Protein AF-A0A1I7RX37-F1 (afdb_monomer_lite)

Foldseek 3Di:
DDLVQVVLLLVLQQPQPQAADPDAFPAKWKWFWDDDPQWIWIWIADDRSPHTDIATAAEPDARFDADQKDWDDDPPFIKIWWWTWHDDPVGTWTFTWIDGNHYIYTQDDTGNQWGWDDAHQWIWTAGQDLVAKIFIGNHHPDTPDIDRQNPDHPVWQWWDDNVQQKTWTDDVNFIWIFHDPPPPDRTDIDGDDQDDHDYADAPDKDDKGQQLVSCRRSVRDRPPVQDPSRSSGMIMIGHHHPPVPPPPPPPPDPDDPPPPVPVVVVVVPPDDDPPPVVVVVVVVVVVVVVVPPDDDDDDDDDDDDDDDDDDDDDDDDDDPDDDDDDPDPPDDPDDDDDDDDDPPFDKDQLAQAPVQWDDPDPPDPDTDGHHSVVMDGFQDFDPAQPYDLQQFAPCSLVRHTDAPLGVLSSVLSNLVCVVVVHGPLDDPDPQPQPPVRDRDPPPPPDDNVSSVSSVVSVVVVLVPQDPPDPSSVVSVVSCVLRRPDDRPDDRDPPDDPDD

InterPro domains:
  IPR011009 Protein kinase-like domain superfamily [SSF56112] (356-429)

Organism: Bursaphelenchus xylophilus (NCBI:txid6326)

pLDDT: mean 74.99, std 22.37, range [25.22, 97.06]

Radius of gyration: 34.11 Å; chains: 1; bounding box: 78×92×83 Å

Structure (mmCIF, N/CA/C/O backbone):
data_AF-A0A1I7RX37-F1
#
_entry.id   AF-A0A1I7RX37-F1
#
loop_
_atom_site.group_PDB
_atom_site.id
_atom_site.type_symbol
_atom_site.label_atom_id
_atom_site.label_alt_id
_atom_site.label_comp_id
_atom_site.label_asym_id
_atom_site.label_entity_id
_atom_site.label_seq_id
_atom_site.pdbx_PDB_ins_code
_atom_site.Cartn_x
_atom_site.Cartn_y
_atom_site.Cartn_z
_atom_site.occupancy
_atom_site.B_iso_or_equiv
_atom_site.auth_seq_id
_atom_site.auth_comp_id
_atom_site.auth_asym_id
_atom_site.auth_atom_id
_atom_site.pdbx_PDB_model_num
ATOM 1 N N . MET A 1 1 ? -10.580 13.729 8.620 1.00 85.00 1 MET A N 1
ATOM 2 C CA . MET A 1 1 ? -11.349 12.514 8.929 1.00 85.00 1 MET A CA 1
ATOM 3 C C . MET A 1 1 ? -12.370 12.844 10.017 1.00 85.00 1 MET A C 1
ATOM 5 O O . MET A 1 1 ? -12.099 13.752 10.791 1.00 85.00 1 MET A O 1
ATOM 9 N N . ASP A 1 2 ? -13.525 12.180 10.047 1.00 87.38 2 ASP A N 1
ATOM 10 C CA . ASP A 1 2 ? -14.486 12.200 11.166 1.00 87.38 2 ASP A CA 1
ATOM 11 C C . ASP A 1 2 ? -15.070 10.787 11.346 1.00 87.38 2 ASP A C 1
ATOM 13 O O . ASP A 1 2 ? -14.876 9.937 10.473 1.00 87.38 2 ASP A O 1
ATOM 17 N N . LEU A 1 3 ? -15.762 10.525 12.461 1.00 87.88 3 LEU A N 1
ATOM 18 C CA . LEU A 1 3 ? -16.287 9.188 12.778 1.00 87.88 3 LEU A CA 1
ATOM 19 C C . LEU A 1 3 ? -17.295 8.671 11.742 1.00 87.88 3 LEU A C 1
ATOM 21 O O . LEU A 1 3 ? -17.302 7.480 11.450 1.00 87.88 3 LEU A O 1
ATOM 25 N N . GLY A 1 4 ? -18.103 9.547 11.138 1.00 89.69 4 GLY A N 1
ATOM 26 C CA . GLY A 1 4 ? -19.052 9.148 10.095 1.00 89.69 4 GLY A CA 1
ATOM 27 C C . GLY A 1 4 ? -18.338 8.656 8.836 1.00 89.69 4 GLY A C 1
ATOM 28 O O . GLY A 1 4 ? -18.714 7.640 8.247 1.00 89.69 4 GLY A O 1
ATOM 29 N N . LYS A 1 5 ? -17.248 9.329 8.452 1.00 93.56 5 LYS A N 1
ATOM 30 C CA . LYS A 1 5 ? -16.397 8.890 7.340 1.00 93.56 5 LYS A CA 1
ATOM 31 C C . LYS A 1 5 ? -15.630 7.607 7.665 1.00 93.56 5 LYS A C 1
ATOM 33 O O . LYS A 1 5 ? -15.520 6.752 6.794 1.00 93.56 5 LYS A O 1
ATOM 38 N N . VAL A 1 6 ? -15.156 7.436 8.902 1.00 92.94 6 VAL A N 1
ATOM 39 C CA . VAL A 1 6 ? -14.533 6.177 9.354 1.00 92.94 6 VAL A CA 1
ATOM 40 C C . VAL A 1 6 ? -15.527 5.019 9.268 1.00 92.94 6 VAL A C 1
ATOM 42 O O . VAL A 1 6 ? -15.217 4.002 8.654 1.00 92.94 6 VAL A O 1
ATOM 45 N N . ALA A 1 7 ? -16.741 5.196 9.795 1.00 91.06 7 ALA A N 1
ATOM 46 C CA . ALA A 1 7 ? -17.800 4.193 9.712 1.00 91.06 7 ALA A CA 1
ATOM 47 C C . ALA A 1 7 ? -18.141 3.844 8.255 1.00 91.06 7 ALA A C 1
ATOM 49 O O . ALA A 1 7 ? -18.281 2.671 7.920 1.00 91.06 7 ALA A O 1
ATOM 50 N N . THR A 1 8 ? -18.188 4.847 7.371 1.00 94.38 8 THR A N 1
ATOM 51 C CA . THR A 1 8 ? -18.398 4.639 5.929 1.00 94.38 8 THR A CA 1
ATOM 52 C C . THR A 1 8 ? -17.294 3.774 5.313 1.00 94.38 8 THR A C 1
ATOM 54 O O . THR A 1 8 ? -17.592 2.854 4.555 1.00 94.38 8 THR A O 1
ATOM 57 N N . ILE A 1 9 ? -16.024 4.055 5.630 1.00 95.00 9 ILE A N 1
ATOM 58 C CA . ILE A 1 9 ? -14.883 3.273 5.132 1.00 95.00 9 ILE A CA 1
ATOM 59 C C . ILE A 1 9 ? -14.977 1.826 5.627 1.00 95.00 9 ILE A C 1
ATOM 61 O O . ILE A 1 9 ? -14.875 0.900 4.827 1.00 95.00 9 ILE A O 1
ATOM 65 N N . ILE A 1 10 ? -15.217 1.624 6.926 1.00 93.94 10 ILE A N 1
ATOM 66 C CA . ILE A 1 10 ? -15.339 0.287 7.525 1.00 93.94 10 ILE A CA 1
ATOM 67 C C . ILE A 1 10 ? -16.493 -0.490 6.883 1.00 93.94 10 ILE A C 1
ATOM 69 O O . ILE A 1 10 ? -16.327 -1.652 6.520 1.00 93.94 10 ILE A O 1
ATOM 73 N N . GLN A 1 11 ? -17.648 0.149 6.687 1.00 92.75 11 GLN A N 1
ATOM 74 C CA . GLN A 1 11 ? -18.799 -0.477 6.042 1.00 92.75 11 GLN A CA 1
ATOM 75 C C . GLN A 1 11 ? -18.487 -0.894 4.599 1.00 92.75 11 GLN A C 1
ATOM 77 O O . GLN A 1 11 ? -18.830 -2.007 4.209 1.00 92.75 11 GLN A O 1
ATOM 82 N N . ALA A 1 12 ? -17.819 -0.034 3.825 1.00 93.31 12 ALA A N 1
ATOM 83 C CA . ALA A 1 12 ? -17.425 -0.344 2.452 1.00 93.31 12 ALA A CA 1
ATOM 84 C C . ALA A 1 12 ? -16.452 -1.532 2.385 1.00 93.31 12 ALA A C 1
ATOM 86 O O . ALA A 1 12 ? -16.600 -2.403 1.532 1.00 93.31 12 ALA A O 1
ATOM 87 N N . LEU A 1 13 ? -15.496 -1.605 3.315 1.00 94.31 13 LEU A N 1
ATOM 88 C CA . LEU A 1 13 ? -14.545 -2.717 3.396 1.00 94.31 13 LEU A CA 1
ATOM 89 C C . LEU A 1 13 ? -15.221 -4.021 3.831 1.00 94.31 13 LEU A C 1
ATOM 91 O O . LEU A 1 13 ? -14.984 -5.056 3.220 1.00 94.31 13 LEU A O 1
ATOM 95 N N . ASN A 1 14 ? -16.117 -3.978 4.821 1.00 90.12 14 ASN A N 1
ATOM 96 C CA . ASN A 1 14 ? -16.867 -5.156 5.274 1.00 90.12 14 ASN A CA 1
ATOM 97 C C . ASN A 1 14 ? -17.848 -5.697 4.224 1.00 90.12 14 ASN A C 1
ATOM 99 O O . ASN A 1 14 ? -18.164 -6.890 4.230 1.00 90.12 14 ASN A O 1
ATOM 103 N N . ALA A 1 15 ? -18.348 -4.824 3.348 1.00 88.88 15 ALA A N 1
ATOM 104 C CA . ALA A 1 15 ? -19.194 -5.201 2.221 1.00 88.88 15 ALA A CA 1
ATOM 105 C C . ALA A 1 15 ? -18.396 -5.803 1.053 1.00 88.88 15 ALA A C 1
ATOM 107 O O . ALA A 1 15 ? -18.993 -6.362 0.137 1.00 88.88 15 ALA A O 1
ATOM 108 N N . CYS A 1 16 ? -17.067 -5.694 1.065 1.00 91.19 16 CYS A N 1
ATOM 109 C CA . CYS A 1 16 ? -16.236 -6.208 -0.005 1.00 91.19 16 CYS A CA 1
ATOM 110 C C . CYS A 1 16 ? -15.903 -7.686 0.221 1.00 91.19 16 CYS A C 1
ATOM 112 O O . CYS A 1 16 ? -15.004 -8.024 0.989 1.00 91.19 16 CYS A O 1
ATOM 114 N N . GLU A 1 17 ? -16.640 -8.565 -0.458 1.00 84.69 17 GLU A N 1
ATOM 115 C CA . GLU A 1 17 ? -16.593 -10.021 -0.246 1.00 84.69 17 GLU A CA 1
ATOM 116 C C . GLU A 1 17 ? -15.208 -10.632 -0.470 1.00 84.69 17 GLU A C 1
ATOM 118 O O . GLU A 1 17 ? -14.849 -11.585 0.206 1.00 84.69 17 GLU A O 1
ATOM 123 N N . VAL A 1 18 ? -14.404 -10.050 -1.361 1.00 89.56 18 VAL A N 1
ATOM 124 C CA . VAL A 1 18 ? -13.052 -10.542 -1.667 1.00 89.56 18 VAL A CA 1
ATOM 125 C C . VAL A 1 18 ? -12.008 -10.171 -0.611 1.00 89.56 18 VAL A C 1
ATOM 127 O O . VAL A 1 18 ? -10.902 -10.701 -0.643 1.00 89.56 18 VAL A O 1
ATOM 130 N N . LEU A 1 19 ? -12.308 -9.223 0.288 1.00 91.44 19 LEU A N 1
ATOM 131 C CA . LEU A 1 19 ? -11.308 -8.645 1.190 1.00 91.44 19 LEU A CA 1
ATOM 132 C C . LEU A 1 19 ? -10.915 -9.603 2.322 1.00 91.44 19 LEU A C 1
ATOM 134 O O . LEU A 1 19 ? -9.753 -9.622 2.730 1.00 91.44 19 LEU A O 1
ATOM 138 N N . PHE A 1 20 ? -11.869 -10.387 2.817 1.00 92.00 20 PHE A N 1
ATOM 139 C CA . PHE A 1 20 ? -11.692 -11.312 3.934 1.00 92.00 20 PHE A CA 1
ATOM 140 C C . PHE A 1 20 ? -12.034 -12.732 3.493 1.00 92.00 20 PHE A C 1
ATOM 142 O O . PHE A 1 20 ? -12.842 -12.918 2.587 1.00 92.00 20 PHE A O 1
ATOM 149 N N . GLY A 1 21 ? -11.413 -13.724 4.133 1.00 86.88 21 GLY A N 1
ATOM 150 C CA . GLY A 1 21 ? -11.844 -15.116 3.998 1.00 86.88 21 GLY A CA 1
ATOM 151 C C . GLY A 1 21 ? -13.156 -15.375 4.749 1.00 86.88 21 GLY A C 1
ATOM 152 O O . GLY A 1 21 ? -14.001 -14.491 4.898 1.00 86.88 21 GLY A O 1
ATOM 153 N N . ASP A 1 22 ? -13.300 -16.577 5.303 1.00 85.19 22 ASP A N 1
ATOM 154 C CA . ASP A 1 22 ? -14.518 -16.978 6.026 1.00 85.19 22 ASP A CA 1
ATOM 155 C C . ASP A 1 22 ? -14.771 -16.160 7.305 1.00 85.19 22 ASP A C 1
ATOM 157 O O . ASP A 1 22 ? -15.910 -15.995 7.748 1.00 85.19 22 ASP A O 1
ATOM 161 N N . VAL A 1 23 ? -13.705 -15.625 7.903 1.00 89.31 23 VAL A N 1
ATOM 162 C CA . VAL A 1 23 ? -13.757 -14.857 9.150 1.00 89.31 23 VAL A CA 1
ATOM 163 C C . VAL A 1 23 ? -13.725 -13.363 8.849 1.00 89.31 23 VAL A C 1
ATOM 165 O O . VAL A 1 23 ? -12.781 -12.853 8.247 1.00 89.31 23 VAL A O 1
ATOM 168 N N . LYS A 1 24 ? -14.742 -12.640 9.330 1.00 91.12 24 LYS A N 1
ATOM 169 C CA . LYS A 1 24 ? -14.839 -11.180 9.199 1.00 91.12 24 LYS A CA 1
ATOM 170 C C . LYS A 1 24 ? -14.370 -10.473 10.471 1.00 91.12 24 LYS A C 1
ATOM 172 O O . LYS A 1 24 ? -14.663 -10.948 11.569 1.00 91.12 24 LYS A O 1
ATOM 177 N N . PRO A 1 25 ? -13.706 -9.312 10.361 1.00 93.50 25 PRO A N 1
ATOM 178 C CA . PRO A 1 25 ? -13.328 -8.539 11.534 1.00 93.50 25 PRO A CA 1
ATOM 179 C C . PRO A 1 25 ? -14.562 -7.957 12.223 1.00 93.50 25 PRO A C 1
ATOM 181 O O . PRO A 1 25 ? -15.510 -7.507 11.580 1.00 93.50 25 PRO A O 1
ATOM 184 N N . ASN A 1 26 ? -14.519 -7.911 13.550 1.00 91.56 26 ASN A N 1
ATOM 185 C CA . ASN A 1 26 ? -15.506 -7.221 14.385 1.00 91.56 26 ASN A CA 1
ATOM 186 C C . ASN A 1 26 ? -14.882 -6.063 15.181 1.00 91.56 26 ASN A C 1
ATOM 188 O O . ASN A 1 26 ? -15.601 -5.318 15.855 1.00 91.56 26 ASN A O 1
ATOM 192 N N . ARG A 1 27 ? -13.560 -5.874 15.063 1.00 93.19 27 ARG A N 1
ATOM 193 C CA . ARG A 1 27 ? -12.828 -4.752 15.632 1.00 93.19 27 ARG A CA 1
ATOM 194 C C . ARG A 1 27 ? -11.895 -4.094 14.612 1.00 93.19 27 ARG A C 1
ATOM 196 O O . ARG A 1 27 ? -11.239 -4.774 13.825 1.00 93.19 27 ARG A O 1
ATOM 203 N N . PHE A 1 28 ? -11.833 -2.765 14.655 1.00 94.25 28 PHE A N 1
ATOM 204 C CA . PHE A 1 28 ? -11.080 -1.929 13.723 1.00 94.25 28 PHE A CA 1
ATOM 205 C C . PHE A 1 28 ? -10.272 -0.868 14.470 1.00 94.25 28 PHE A C 1
ATOM 207 O O . PHE A 1 28 ? -10.769 -0.222 15.398 1.00 94.25 28 PHE A O 1
ATOM 214 N N . GLU A 1 29 ? -9.042 -0.647 14.014 1.00 95.00 29 GLU A N 1
ATOM 215 C CA . GLU A 1 29 ? -8.255 0.538 14.345 1.00 95.00 29 GLU A CA 1
ATOM 216 C C . GLU A 1 29 ? -7.926 1.289 13.053 1.00 95.00 29 GLU A C 1
ATOM 218 O O . GLU A 1 29 ? -7.390 0.725 12.102 1.00 95.00 29 GLU A O 1
ATOM 223 N N . VAL A 1 30 ? -8.269 2.573 13.007 1.00 96.06 30 VAL A N 1
ATOM 224 C CA . VAL A 1 30 ? -8.047 3.456 11.867 1.00 96.06 30 VAL A CA 1
ATOM 225 C C . VAL A 1 30 ? -7.127 4.593 12.283 1.00 96.06 30 VAL A C 1
ATOM 227 O O . VAL A 1 30 ? -7.388 5.307 13.254 1.00 96.06 30 VAL A O 1
ATOM 230 N N . LYS A 1 31 ? -6.066 4.785 11.501 1.00 96.31 31 LYS A N 1
ATOM 231 C CA . LYS A 1 31 ? -5.154 5.925 11.588 1.00 96.31 31 LYS A CA 1
ATOM 232 C C . LYS A 1 31 ? -5.264 6.747 10.318 1.00 96.31 31 LYS A C 1
ATOM 234 O O . LYS A 1 31 ? -5.262 6.196 9.222 1.00 96.31 31 LYS A O 1
ATOM 239 N N . SER A 1 32 ? -5.391 8.061 10.446 1.00 96.62 32 SER A N 1
ATOM 240 C CA . SER A 1 32 ? -5.529 8.956 9.301 1.00 96.62 32 SER A CA 1
ATOM 241 C C . SER A 1 32 ? -4.806 10.273 9.537 1.00 96.62 32 SER A C 1
ATOM 243 O O . SER A 1 32 ? -4.969 10.884 10.591 1.00 96.62 32 SER A O 1
ATOM 245 N N . PHE A 1 33 ? -4.037 10.734 8.556 1.00 96.69 33 PHE A N 1
ATOM 246 C CA . PHE A 1 33 ? -3.404 12.051 8.604 1.00 96.69 33 PHE A CA 1
ATOM 247 C C . PHE A 1 33 ? -4.313 13.107 7.978 1.00 96.69 33 PHE A C 1
ATOM 249 O O . PHE A 1 33 ? -4.983 12.866 6.970 1.00 96.69 33 PHE A O 1
ATOM 256 N N . LYS A 1 34 ? -4.348 14.302 8.566 1.00 94.44 34 LYS A N 1
ATOM 257 C CA . LYS A 1 34 ? -5.155 15.415 8.056 1.00 94.44 34 LYS A CA 1
ATOM 258 C C . LYS A 1 34 ? -4.482 16.747 8.366 1.00 94.44 34 LYS A C 1
ATOM 260 O O . LYS A 1 34 ? -3.792 16.877 9.369 1.00 94.44 34 LYS A O 1
ATOM 265 N N . VAL A 1 35 ? -4.742 17.746 7.528 1.00 93.81 35 VAL A N 1
ATOM 266 C CA . VAL A 1 35 ? -4.427 19.143 7.834 1.00 93.81 35 VAL A CA 1
ATOM 267 C C . VAL A 1 35 ? -5.630 19.814 8.499 1.00 93.81 35 VAL A C 1
ATOM 269 O O . VAL A 1 35 ? -6.734 19.810 7.942 1.00 93.81 35 VAL A O 1
ATOM 272 N N . THR A 1 36 ? -5.418 20.416 9.666 1.00 90.88 36 THR A N 1
ATOM 273 C CA . THR A 1 36 ? -6.389 21.280 10.354 1.00 90.88 36 THR A CA 1
ATOM 274 C C . THR A 1 36 ? -5.685 22.585 10.706 1.00 90.88 36 THR A C 1
ATOM 276 O O . THR A 1 36 ? -4.611 22.565 11.293 1.00 90.88 36 THR A O 1
ATOM 279 N N . GLU A 1 37 ? -6.241 23.721 10.276 1.00 88.81 37 GLU A N 1
ATOM 280 C CA . GLU A 1 37 ? -5.683 25.059 10.561 1.00 88.81 37 GLU A CA 1
ATOM 281 C C . GLU A 1 37 ? -4.184 25.211 10.215 1.00 88.81 37 GLU A C 1
ATOM 283 O O . GLU A 1 37 ? -3.437 25.943 10.857 1.00 88.81 37 GLU A O 1
ATOM 288 N N . GLY A 1 38 ? -3.732 24.518 9.163 1.00 88.31 38 GLY A N 1
ATOM 289 C CA . GLY A 1 38 ? -2.339 24.551 8.707 1.00 88.31 38 GLY A CA 1
ATOM 290 C C . GLY A 1 38 ? -1.375 23.662 9.501 1.00 88.31 38 GLY A C 1
ATOM 291 O O . GLY A 1 38 ? -0.178 23.707 9.226 1.00 88.31 38 GLY A O 1
ATOM 292 N N . GLN A 1 39 ? -1.866 22.847 10.438 1.00 92.19 39 GLN A N 1
ATOM 293 C CA . GLN A 1 39 ? -1.092 21.839 11.167 1.00 92.19 39 GLN A CA 1
ATOM 294 C C . GLN A 1 39 ? -1.426 20.427 10.685 1.00 92.19 39 GLN A C 1
ATOM 296 O O . GLN A 1 39 ? -2.559 20.155 10.288 1.00 92.19 39 GLN A O 1
ATOM 301 N N . ILE A 1 40 ? -0.436 19.532 10.719 1.00 96.25 40 ILE A N 1
ATOM 302 C CA . ILE A 1 40 ? -0.633 18.103 10.453 1.00 96.25 40 ILE A CA 1
ATOM 303 C C . ILE A 1 40 ? -1.087 17.448 11.750 1.00 96.25 40 ILE A C 1
ATOM 305 O O . ILE A 1 40 ? -0.467 17.627 12.794 1.00 96.25 40 ILE A O 1
ATOM 309 N N . GLU A 1 41 ? -2.142 16.657 11.669 1.00 95.50 41 GLU A N 1
ATOM 310 C CA . GLU A 1 41 ? -2.700 15.920 12.790 1.00 95.50 41 GLU A CA 1
ATOM 311 C C . GLU A 1 41 ? -2.838 14.444 12.421 1.00 95.50 41 GLU A C 1
ATOM 313 O O . GLU A 1 41 ? -3.321 14.102 11.335 1.00 95.50 41 GLU A O 1
ATOM 318 N N . LEU A 1 42 ? -2.444 13.571 13.346 1.00 96.06 42 LEU A N 1
ATOM 319 C CA . LEU A 1 42 ? -2.780 12.156 13.327 1.00 96.06 42 LEU A CA 1
ATOM 320 C C . LEU A 1 42 ? -4.108 11.954 14.053 1.00 96.06 42 LEU A C 1
ATOM 322 O O . LEU A 1 42 ? -4.234 12.237 15.242 1.00 96.06 42 LEU A O 1
ATOM 326 N N . PHE A 1 43 ? -5.084 11.422 13.332 1.00 94.81 43 PHE A N 1
ATOM 327 C CA . PHE A 1 43 ? -6.336 10.922 13.875 1.00 94.81 43 PHE A CA 1
ATOM 328 C C . PHE A 1 43 ? -6.190 9.422 14.087 1.00 94.81 43 PHE A C 1
ATOM 330 O O . PHE A 1 43 ? -6.050 8.687 13.111 1.00 94.81 43 PHE A O 1
ATOM 337 N N . ALA A 1 44 ? -6.234 8.968 15.336 1.00 93.81 44 ALA A N 1
ATOM 338 C CA . ALA A 1 44 ? -6.208 7.553 15.682 1.00 93.81 44 ALA A CA 1
ATOM 339 C C . ALA A 1 44 ? -7.504 7.186 16.402 1.00 93.81 44 ALA A C 1
ATOM 341 O O . ALA A 1 44 ? -7.871 7.807 17.400 1.00 93.81 44 ALA A O 1
ATOM 342 N N . THR A 1 45 ? -8.223 6.192 15.894 1.00 92.56 45 THR A N 1
ATOM 343 C CA . THR A 1 45 ? -9.438 5.726 16.559 1.00 92.56 45 THR A CA 1
ATOM 344 C C . THR A 1 45 ? -9.133 4.989 17.855 1.00 92.56 45 THR A C 1
ATOM 346 O O . THR A 1 45 ? -8.168 4.231 17.925 1.00 92.56 45 THR A O 1
ATOM 349 N N . LYS A 1 46 ? -10.029 5.114 18.831 1.00 88.06 46 LYS A N 1
ATOM 350 C CA . LYS A 1 46 ? -10.068 4.302 20.049 1.00 88.06 46 LYS A CA 1
ATOM 351 C C . LYS A 1 46 ? -11.382 3.538 20.130 1.00 88.06 46 LYS A C 1
ATOM 353 O O . LYS A 1 46 ? -12.311 3.799 19.364 1.00 88.06 46 LYS A O 1
ATOM 358 N N . ASP A 1 47 ? -11.421 2.572 21.044 1.00 82.50 47 ASP A N 1
ATOM 359 C CA . ASP A 1 47 ? -12.638 1.849 21.421 1.00 82.50 47 ASP A CA 1
ATOM 360 C C . ASP A 1 47 ? -13.395 1.287 20.208 1.00 82.50 47 ASP A C 1
ATOM 362 O O . ASP A 1 47 ? -14.585 1.528 20.038 1.00 82.50 47 ASP A O 1
ATOM 366 N N . ASN A 1 48 ? -12.682 0.571 19.329 1.00 83.31 48 ASN A N 1
ATOM 367 C CA . ASN A 1 48 ? -13.240 0.005 18.095 1.00 83.31 48 ASN A CA 1
ATOM 368 C C . ASN A 1 48 ? -13.857 1.061 17.154 1.00 83.31 48 ASN A C 1
ATOM 370 O O . ASN A 1 48 ? -15.014 0.958 16.752 1.00 83.31 48 ASN A O 1
ATOM 374 N N . ALA A 1 49 ? -13.100 2.111 16.831 1.00 82.56 49 ALA A N 1
ATOM 375 C CA . ALA A 1 49 ? -13.569 3.200 15.971 1.00 82.56 49 ALA A CA 1
ATOM 376 C C . ALA A 1 49 ? -14.801 3.970 16.483 1.00 82.56 49 ALA A C 1
ATOM 378 O O . ALA A 1 49 ? -15.435 4.683 15.707 1.00 82.56 49 ALA A O 1
ATOM 379 N N . ALA A 1 50 ? -15.107 3.896 17.784 1.00 80.19 50 ALA A N 1
ATOM 380 C CA . ALA A 1 50 ? -16.197 4.655 18.400 1.00 80.19 50 ALA A CA 1
ATOM 381 C C . ALA A 1 50 ? -15.784 6.073 18.827 1.00 80.19 50 ALA A C 1
ATOM 383 O O . ALA A 1 50 ? -16.621 6.971 18.917 1.00 80.19 50 ALA A O 1
ATOM 384 N N . SER A 1 51 ? -14.495 6.293 19.083 1.00 87.69 51 SER A N 1
ATOM 385 C CA . SER A 1 51 ? -13.936 7.599 19.429 1.00 87.69 51 SER A CA 1
ATOM 386 C C . SER A 1 51 ? -12.608 7.813 18.699 1.00 87.69 51 SER A C 1
ATOM 388 O O . SER A 1 51 ? -12.088 6.900 18.052 1.00 87.69 51 SER A O 1
ATOM 390 N N . PHE A 1 52 ? -12.058 9.025 18.746 1.00 90.44 52 PHE A N 1
ATOM 391 C CA . PHE A 1 52 ? -10.726 9.296 18.212 1.00 90.44 52 PHE A CA 1
ATOM 392 C C . PHE A 1 52 ? -9.913 10.159 19.164 1.00 90.44 52 PHE A C 1
ATOM 394 O O . PHE A 1 52 ? -10.436 11.000 19.892 1.00 90.44 52 PHE A O 1
ATOM 401 N N . GLU A 1 53 ? -8.608 9.945 19.110 1.00 92.56 53 GLU A N 1
ATOM 402 C CA . GLU A 1 53 ? -7.609 10.871 19.600 1.00 92.56 53 GLU A CA 1
ATOM 403 C C . GLU A 1 53 ? -7.011 11.617 18.410 1.00 92.56 53 GLU A C 1
ATOM 405 O O . GLU A 1 53 ? -6.783 11.044 17.340 1.00 92.56 53 GLU A O 1
ATOM 410 N N . THR A 1 54 ? -6.767 12.907 18.612 1.00 92.81 54 THR A N 1
ATOM 411 C CA . THR A 1 54 ? -6.072 13.752 17.651 1.00 92.81 54 THR A CA 1
ATOM 412 C C . THR A 1 54 ? -4.749 14.169 18.266 1.00 92.81 54 THR A C 1
ATOM 414 O O . THR A 1 54 ? -4.724 14.778 19.336 1.00 92.81 54 THR A O 1
ATOM 417 N N . VAL A 1 55 ? -3.657 13.830 17.589 1.00 94.00 55 VAL A N 1
ATOM 418 C CA . VAL A 1 55 ? -2.299 14.162 18.020 1.00 94.00 55 VAL A CA 1
ATOM 419 C C . VAL A 1 55 ? -1.675 15.086 16.975 1.00 94.00 55 VAL A C 1
ATOM 421 O O . VAL A 1 55 ? -1.593 14.699 15.806 1.00 94.00 55 VAL A O 1
ATOM 424 N N . PRO A 1 56 ? -1.245 16.305 17.345 1.00 95.25 56 PRO A N 1
ATOM 425 C CA . PRO A 1 56 ? -0.544 17.177 16.416 1.00 95.25 56 PRO A CA 1
ATOM 426 C C . PRO A 1 56 ? 0.842 16.606 16.101 1.00 95.25 56 PRO A C 1
ATOM 428 O O . PRO A 1 56 ? 1.568 16.171 16.996 1.00 95.25 56 PRO A O 1
ATOM 431 N N . ILE A 1 57 ? 1.223 16.656 14.828 1.00 96.75 57 ILE A N 1
ATOM 432 C CA . ILE A 1 57 ? 2.558 16.304 14.350 1.00 96.75 57 ILE A CA 1
ATOM 433 C C . ILE A 1 57 ? 3.317 17.598 14.084 1.00 96.75 57 ILE A C 1
ATOM 435 O O . ILE A 1 57 ? 2.913 18.427 13.264 1.00 96.75 57 ILE A O 1
ATOM 439 N N . ASN A 1 58 ? 4.446 17.768 14.766 1.00 96.00 58 ASN A N 1
ATOM 440 C CA . ASN A 1 58 ? 5.296 18.930 14.578 1.00 96.00 58 ASN A CA 1
ATOM 441 C C . ASN A 1 58 ? 5.922 18.906 13.178 1.00 96.00 58 ASN A C 1
ATOM 443 O O . ASN A 1 58 ? 6.629 17.964 12.825 1.00 96.00 58 ASN A O 1
ATOM 447 N N . TYR A 1 59 ? 5.708 19.960 12.395 1.00 93.69 59 TYR A N 1
ATOM 448 C CA . TYR A 1 59 ? 6.327 20.132 11.086 1.00 93.69 59 TYR A CA 1
ATOM 449 C C . TYR A 1 59 ? 7.188 21.391 11.078 1.00 93.69 59 TYR A C 1
ATOM 451 O O . TYR A 1 59 ? 6.720 22.488 11.363 1.00 93.69 59 TYR A O 1
ATOM 459 N N . THR A 1 60 ? 8.462 21.227 10.726 1.00 83.50 60 THR A N 1
ATOM 460 C CA . THR A 1 60 ? 9.467 22.305 10.766 1.00 83.50 60 THR A CA 1
ATOM 461 C C . THR A 1 60 ? 9.578 23.105 9.462 1.00 83.50 60 THR A C 1
ATOM 463 O O . THR A 1 60 ? 10.454 23.959 9.343 1.00 83.50 60 THR A O 1
ATOM 466 N N . GLY A 1 61 ? 8.726 22.827 8.469 1.00 84.44 61 GLY A N 1
ATOM 467 C CA . GLY A 1 61 ? 8.763 23.495 7.167 1.00 84.44 61 GLY A CA 1
ATOM 468 C C . GLY A 1 61 ? 7.783 24.663 7.019 1.00 84.44 61 GLY A C 1
ATOM 469 O O . GLY A 1 61 ? 7.352 25.284 7.986 1.00 84.44 61 GLY A O 1
ATOM 470 N N . SER A 1 62 ? 7.477 25.000 5.764 1.00 87.75 62 SER A N 1
ATOM 471 C CA . SER A 1 62 ? 6.615 26.142 5.408 1.00 87.75 62 SER A CA 1
ATOM 472 C C . SER A 1 62 ? 5.126 25.873 5.668 1.00 87.75 62 SER A C 1
ATOM 474 O O . SER A 1 62 ? 4.728 24.750 5.944 1.00 87.75 62 SER A O 1
ATOM 476 N N . ALA A 1 63 ? 4.273 26.893 5.544 1.00 89.12 63 ALA A N 1
ATOM 477 C CA . ALA A 1 63 ? 2.831 26.728 5.733 1.00 89.12 63 ALA A CA 1
ATOM 478 C C . ALA A 1 63 ? 2.236 25.659 4.793 1.00 89.12 63 ALA A C 1
ATOM 480 O O . ALA A 1 63 ? 2.431 25.697 3.572 1.00 89.12 63 ALA A O 1
ATOM 481 N N . ILE A 1 64 ? 1.499 24.718 5.383 1.00 94.06 64 ILE A N 1
ATOM 482 C CA . ILE A 1 64 ? 0.974 23.530 4.709 1.00 94.06 64 ILE A CA 1
ATOM 483 C C . ILE A 1 64 ? -0.326 23.868 3.981 1.00 94.06 64 ILE A C 1
ATOM 485 O O . ILE A 1 64 ? -1.223 24.499 4.540 1.00 94.06 64 ILE A O 1
ATOM 489 N N . HIS A 1 65 ? -0.433 23.417 2.733 1.00 93.06 65 HIS A N 1
ATOM 490 C CA . HIS A 1 65 ? -1.662 23.468 1.949 1.00 93.06 65 HIS A CA 1
ATOM 491 C C . HIS A 1 65 ? -2.375 22.114 1.919 1.00 93.06 65 HIS A C 1
ATOM 493 O O . HIS A 1 65 ? -3.577 22.059 2.162 1.00 93.06 65 HIS A O 1
ATOM 499 N N . ASP A 1 66 ? -1.635 21.041 1.630 1.00 94.50 66 ASP A N 1
ATOM 500 C CA . ASP A 1 66 ? -2.163 19.677 1.534 1.00 94.50 66 ASP A CA 1
ATOM 501 C C . ASP A 1 66 ? -1.081 18.645 1.881 1.00 94.50 66 ASP A C 1
ATOM 503 O O . ASP A 1 66 ? 0.107 18.981 1.957 1.00 94.50 66 ASP A O 1
ATOM 507 N N . ILE A 1 67 ? -1.481 17.391 2.094 1.00 95.81 67 ILE A N 1
ATOM 508 C CA . ILE A 1 67 ? -0.582 16.294 2.456 1.00 95.81 67 ILE A CA 1
ATOM 509 C C . ILE A 1 67 ? -0.907 14.998 1.709 1.00 95.81 67 ILE A C 1
ATOM 511 O O . ILE A 1 67 ? -2.055 14.683 1.413 1.00 95.81 67 ILE A O 1
ATOM 515 N N . ARG A 1 68 ? 0.129 14.196 1.477 1.00 95.44 68 ARG A N 1
ATOM 516 C CA . ARG A 1 68 ? 0.025 12.764 1.186 1.00 95.44 68 ARG A CA 1
ATOM 517 C C . ARG A 1 68 ? 1.091 12.068 2.012 1.00 95.44 68 ARG A C 1
ATOM 519 O O . ARG A 1 68 ? 2.251 12.000 1.606 1.00 95.44 68 ARG A O 1
ATOM 526 N N . LEU A 1 69 ? 0.700 11.620 3.192 1.00 95.88 69 LEU A N 1
ATOM 527 C CA . LEU A 1 69 ? 1.560 10.937 4.139 1.00 95.88 69 LEU A CA 1
ATOM 528 C C . LEU A 1 69 ? 1.237 9.457 4.174 1.00 95.88 69 LEU A C 1
ATOM 530 O O . LEU A 1 69 ? 0.085 9.034 4.135 1.00 95.88 69 LEU A O 1
ATOM 534 N N . GLN A 1 70 ? 2.298 8.686 4.302 1.00 95.12 70 GLN A N 1
ATOM 535 C CA . GLN A 1 70 ? 2.258 7.260 4.504 1.00 95.12 70 GLN A CA 1
ATOM 536 C C . GLN A 1 70 ? 2.959 6.929 5.815 1.00 95.12 70 GLN A C 1
ATOM 538 O O . GLN A 1 70 ? 3.816 7.687 6.279 1.00 95.12 70 GLN A O 1
ATOM 543 N N . MET A 1 71 ? 2.579 5.806 6.416 1.00 94.44 71 MET A N 1
ATOM 544 C CA . MET A 1 71 ? 3.234 5.289 7.606 1.00 94.44 71 MET A CA 1
ATOM 545 C C . MET A 1 71 ? 3.729 3.872 7.372 1.00 94.44 71 MET A C 1
ATOM 547 O O . MET A 1 71 ? 3.074 3.093 6.685 1.00 94.44 71 MET A O 1
ATOM 551 N N . SER A 1 72 ? 4.861 3.567 7.994 1.00 92.25 72 SER A N 1
ATOM 552 C CA . SER A 1 72 ? 5.454 2.241 8.047 1.00 92.25 72 SER A CA 1
ATOM 553 C C . SER A 1 72 ? 5.692 1.849 9.495 1.00 92.25 72 SER A C 1
ATOM 555 O O . SER A 1 72 ? 6.196 2.651 10.285 1.00 92.25 72 SER A O 1
ATOM 557 N N . ILE A 1 73 ? 5.322 0.623 9.860 1.00 89.81 73 ILE A N 1
ATOM 558 C CA . ILE A 1 73 ? 5.503 0.104 11.218 1.00 89.81 73 ILE A CA 1
ATOM 559 C C . ILE A 1 73 ? 6.596 -0.956 11.188 1.00 89.81 73 ILE A C 1
ATOM 561 O O . ILE A 1 73 ? 6.468 -1.989 10.537 1.00 89.81 73 ILE A O 1
ATOM 565 N N . GLN A 1 74 ? 7.681 -0.693 11.912 1.00 84.38 74 GLN A N 1
ATOM 566 C CA . GLN A 1 74 ? 8.841 -1.575 12.007 1.00 84.38 74 GLN A CA 1
ATOM 567 C C . GLN A 1 74 ? 9.091 -1.923 13.475 1.00 84.38 74 GLN A C 1
ATOM 569 O O . GLN A 1 74 ? 9.717 -1.165 14.225 1.00 84.38 74 GLN A O 1
ATOM 574 N N . GLY A 1 75 ? 8.559 -3.070 13.901 1.00 83.38 75 GLY A N 1
ATOM 575 C CA . GLY A 1 75 ? 8.504 -3.437 15.316 1.00 83.38 75 GLY A CA 1
ATOM 576 C C . GLY A 1 75 ? 7.710 -2.394 16.103 1.00 83.38 75 GLY A C 1
ATOM 577 O O . GLY A 1 75 ? 6.567 -2.103 15.772 1.00 83.38 75 GLY A O 1
ATOM 578 N N . ASN A 1 76 ? 8.339 -1.776 17.104 1.00 83.94 76 ASN A N 1
ATOM 579 C CA . ASN A 1 76 ? 7.699 -0.758 17.949 1.00 83.94 76 ASN A CA 1
ATOM 580 C C . ASN A 1 76 ? 7.867 0.678 17.424 1.00 83.94 76 ASN A C 1
ATOM 582 O O . ASN A 1 76 ? 7.616 1.632 18.161 1.00 83.94 76 ASN A O 1
ATOM 586 N N . LYS A 1 77 ? 8.371 0.857 16.197 1.00 89.56 77 LYS A N 1
ATOM 587 C CA . LYS A 1 77 ? 8.620 2.177 15.611 1.00 89.56 77 LYS A CA 1
ATOM 588 C C . LYS A 1 77 ? 7.624 2.465 14.499 1.00 89.56 77 LYS A C 1
ATOM 590 O O . LYS A 1 77 ? 7.516 1.684 13.557 1.00 89.56 77 LYS A O 1
ATOM 595 N N . THR A 1 78 ? 6.983 3.624 14.589 1.00 93.25 78 THR A N 1
ATOM 596 C CA . THR A 1 78 ? 6.202 4.211 13.501 1.00 93.25 78 THR A CA 1
ATOM 597 C C . THR A 1 78 ? 7.088 5.194 12.753 1.00 93.25 78 THR A C 1
ATOM 599 O O . THR A 1 78 ? 7.595 6.147 13.342 1.00 93.25 78 THR A O 1
ATOM 602 N N . ILE A 1 79 ? 7.279 4.966 11.462 1.00 94.94 79 ILE A N 1
ATOM 603 C CA . ILE A 1 79 ? 7.922 5.909 10.551 1.00 94.94 79 ILE A CA 1
ATOM 604 C C . ILE A 1 79 ? 6.813 6.565 9.747 1.00 94.94 79 ILE A C 1
ATOM 606 O O . ILE A 1 79 ? 5.940 5.876 9.227 1.00 94.94 79 ILE A O 1
ATOM 610 N N . VAL A 1 80 ? 6.845 7.888 9.641 1.00 95.62 80 VAL A N 1
ATOM 611 C CA . VAL A 1 80 ? 5.893 8.659 8.840 1.00 95.62 80 VAL A CA 1
ATOM 612 C C . VAL A 1 80 ? 6.674 9.474 7.824 1.00 95.62 80 VAL A C 1
ATOM 614 O O . VAL A 1 80 ? 7.737 10.020 8.115 1.00 95.62 80 VAL A O 1
ATOM 617 N N . GLY A 1 81 ? 6.165 9.564 6.605 1.00 95.69 81 GLY A N 1
ATOM 618 C CA . GLY A 1 81 ? 6.798 10.350 5.561 1.00 95.69 81 GLY A CA 1
ATOM 619 C C . GLY A 1 81 ? 5.933 10.450 4.323 1.00 95.69 81 GLY A C 1
ATOM 620 O O . GLY A 1 81 ? 4.840 9.896 4.259 1.00 95.69 81 GLY A O 1
ATOM 621 N N . GLY A 1 82 ? 6.422 11.185 3.335 1.00 95.62 82 GLY A N 1
ATOM 622 C CA . GLY A 1 82 ? 5.700 11.405 2.091 1.00 95.62 82 GLY A CA 1
ATOM 623 C C . GLY A 1 82 ? 5.779 12.856 1.647 1.00 95.62 82 GLY A C 1
ATOM 624 O O . GLY A 1 82 ? 6.825 13.504 1.743 1.00 95.62 82 GLY A O 1
ATOM 625 N N . GLN A 1 83 ? 4.663 13.350 1.133 1.00 95.69 83 GLN A N 1
ATOM 626 C CA . GLN A 1 83 ? 4.531 14.663 0.532 1.00 95.69 83 GLN A CA 1
ATOM 627 C C . GLN A 1 83 ? 3.815 15.640 1.462 1.00 95.69 83 GLN A C 1
ATOM 629 O O . GLN A 1 83 ? 2.704 15.386 1.927 1.00 95.69 83 GLN A O 1
ATOM 634 N N . VAL A 1 84 ? 4.411 16.818 1.618 1.00 96.19 84 VAL A N 1
ATOM 635 C CA . VAL A 1 84 ? 3.732 18.025 2.094 1.00 96.19 84 VAL A CA 1
ATOM 636 C C . VAL A 1 84 ? 3.686 19.018 0.943 1.00 96.19 84 VAL A C 1
ATOM 638 O O . VAL A 1 84 ? 4.726 19.418 0.423 1.00 96.19 84 VAL A O 1
ATOM 641 N N . THR A 1 85 ? 2.493 19.420 0.530 1.00 95.19 85 THR A N 1
ATOM 642 C CA . THR A 1 85 ? 2.307 20.457 -0.484 1.00 95.19 85 THR A CA 1
ATOM 643 C C . THR A 1 85 ? 2.176 21.800 0.219 1.00 95.19 85 THR A C 1
ATOM 645 O O . THR A 1 85 ? 1.347 21.966 1.115 1.00 95.19 85 THR A O 1
ATOM 648 N N . ILE A 1 86 ? 2.996 22.768 -0.183 1.00 93.50 86 ILE A N 1
ATOM 649 C CA . ILE A 1 86 ? 3.001 24.122 0.385 1.00 93.50 86 ILE A CA 1
ATOM 650 C C . ILE A 1 86 ? 2.477 25.119 -0.645 1.00 93.50 86 ILE A C 1
ATOM 652 O O . ILE A 1 86 ? 2.580 24.888 -1.848 1.00 93.50 86 ILE A O 1
ATOM 656 N N . LYS A 1 87 ? 1.930 26.246 -0.187 1.00 89.94 87 LYS A N 1
ATOM 657 C CA . LYS A 1 87 ? 1.485 27.324 -1.078 1.00 89.94 87 LYS A CA 1
ATOM 658 C C . LYS A 1 87 ? 2.567 28.392 -1.199 1.00 89.94 87 LYS A C 1
ATOM 660 O O . LYS A 1 87 ? 2.926 29.017 -0.204 1.00 89.94 87 LYS A O 1
ATOM 665 N N . THR A 1 88 ? 3.060 28.630 -2.412 1.00 88.25 88 THR A N 1
ATOM 666 C CA . THR A 1 88 ? 4.002 29.720 -2.714 1.00 88.25 88 THR A CA 1
ATOM 667 C C . THR A 1 88 ? 3.365 30.739 -3.659 1.00 88.25 88 THR A C 1
ATOM 669 O O . THR A 1 88 ? 2.283 30.520 -4.201 1.00 88.25 88 THR A O 1
ATOM 672 N N . ALA A 1 89 ? 4.040 31.872 -3.882 1.00 86.69 89 ALA A N 1
ATOM 673 C CA . ALA A 1 89 ? 3.607 32.859 -4.875 1.00 86.69 89 ALA A CA 1
ATOM 674 C C . ALA A 1 89 ? 3.611 32.303 -6.314 1.00 86.69 89 ALA A C 1
ATOM 676 O O . ALA A 1 89 ? 2.892 32.807 -7.170 1.00 86.69 89 ALA A O 1
ATOM 677 N N . THR A 1 90 ? 4.425 31.276 -6.575 1.00 82.62 90 THR A N 1
ATOM 678 C CA . THR A 1 90 ? 4.671 30.710 -7.908 1.00 82.62 90 THR A CA 1
ATOM 679 C C . THR A 1 90 ? 3.959 29.379 -8.154 1.00 82.62 90 THR A C 1
ATOM 681 O O . THR A 1 90 ? 4.012 28.876 -9.273 1.00 82.62 90 THR A O 1
ATOM 684 N N . GLY A 1 91 ? 3.291 28.797 -7.149 1.00 90.06 91 GLY A N 1
ATOM 685 C CA . GLY A 1 91 ? 2.529 27.559 -7.310 1.00 90.06 91 GLY A CA 1
ATOM 686 C C . GLY A 1 91 ? 2.370 26.739 -6.030 1.00 90.06 91 GLY A C 1
ATOM 687 O O . GLY A 1 91 ? 2.369 27.267 -4.917 1.00 90.06 91 GLY A O 1
ATOM 688 N N . LEU A 1 92 ? 2.216 25.425 -6.214 1.00 91.38 92 LEU A N 1
ATOM 689 C CA . LEU A 1 92 ? 2.014 24.434 -5.155 1.00 91.38 92 LEU A CA 1
ATOM 690 C C . LEU A 1 92 ? 3.133 23.374 -5.183 1.00 91.38 92 LEU A C 1
ATOM 692 O O . LEU A 1 92 ? 2.903 22.258 -5.649 1.00 91.38 92 LEU A O 1
ATOM 696 N N . PRO A 1 93 ? 4.374 23.707 -4.783 1.00 94.50 93 PRO A N 1
ATOM 697 C CA . PRO A 1 93 ? 5.460 22.737 -4.797 1.00 94.50 93 PRO A CA 1
ATOM 698 C C . PRO A 1 93 ? 5.288 21.664 -3.711 1.00 94.50 93 PRO A C 1
ATOM 700 O O . PRO A 1 93 ? 4.754 21.915 -2.628 1.00 94.50 93 PRO A O 1
ATOM 703 N N . ASN A 1 94 ? 5.819 20.476 -3.998 1.00 94.69 94 ASN A N 1
ATOM 704 C CA . ASN A 1 94 ? 5.771 19.307 -3.130 1.00 94.69 94 ASN A CA 1
ATOM 705 C C . ASN A 1 94 ? 7.102 19.151 -2.386 1.00 94.69 94 ASN A C 1
ATOM 707 O O . ASN A 1 94 ? 8.167 19.061 -3.001 1.00 94.69 94 ASN A O 1
ATOM 711 N N . CYS A 1 95 ? 7.048 19.130 -1.060 1.00 94.81 95 CYS A N 1
ATOM 712 C CA . CYS A 1 95 ? 8.184 18.940 -0.167 1.00 94.81 95 CYS A CA 1
ATOM 713 C C . CYS A 1 95 ? 8.225 17.488 0.316 1.00 94.81 95 CYS A C 1
ATOM 715 O O . CYS A 1 95 ? 7.230 16.978 0.831 1.00 94.81 95 CYS A O 1
ATOM 717 N N . ALA A 1 96 ? 9.381 16.835 0.184 1.00 95.56 96 ALA A N 1
ATOM 718 C CA . ALA A 1 96 ? 9.584 15.499 0.737 1.00 95.56 96 ALA A CA 1
ATOM 719 C C . ALA A 1 96 ? 9.843 15.594 2.241 1.00 95.56 96 ALA A C 1
ATOM 721 O O . ALA A 1 96 ? 10.712 16.368 2.656 1.00 95.56 96 ALA A O 1
ATOM 722 N N . VAL A 1 97 ? 9.128 14.801 3.038 1.00 95.69 97 VAL A N 1
ATOM 723 C CA . VAL A 1 97 ? 9.271 14.768 4.498 1.00 95.69 97 VAL A CA 1
ATOM 724 C C . VAL A 1 97 ? 9.449 13.346 5.024 1.00 95.69 97 VAL A C 1
ATOM 726 O O . VAL A 1 97 ? 8.922 12.399 4.441 1.00 95.69 97 VAL A O 1
ATOM 729 N N . ILE A 1 98 ? 10.178 13.207 6.132 1.00 95.44 98 ILE A N 1
ATOM 730 C CA . ILE A 1 98 ? 10.304 11.958 6.893 1.00 95.44 98 ILE A CA 1
ATOM 731 C C . ILE A 1 98 ? 10.393 12.254 8.392 1.00 95.44 98 ILE A C 1
ATOM 733 O O . ILE A 1 98 ? 10.869 13.320 8.796 1.00 95.44 98 ILE A O 1
ATOM 737 N N . GLY A 1 99 ? 9.970 11.298 9.206 1.00 94.69 99 GLY A N 1
ATOM 738 C CA . GLY A 1 99 ? 10.040 11.347 10.655 1.00 94.69 99 GLY A CA 1
ATOM 739 C C . GLY A 1 99 ? 9.187 10.250 11.279 1.00 94.69 99 GLY A C 1
ATOM 740 O O . GLY A 1 99 ? 9.240 9.101 10.837 1.00 94.69 99 GLY A O 1
ATOM 741 N N . ASP A 1 100 ? 8.415 10.604 12.296 1.00 94.69 100 ASP A N 1
ATOM 742 C CA . ASP A 1 100 ? 7.554 9.695 13.053 1.00 94.69 100 ASP A CA 1
ATOM 743 C C . ASP A 1 100 ? 6.159 10.305 13.288 1.00 94.69 100 ASP A C 1
ATOM 745 O O . ASP A 1 100 ? 5.766 11.286 12.654 1.00 94.69 100 ASP A O 1
ATOM 749 N N . ASP A 1 101 ? 5.383 9.698 14.184 1.00 92.56 101 ASP A N 1
ATOM 750 C CA . ASP A 1 101 ? 4.041 10.144 14.563 1.00 92.56 101 ASP A CA 1
ATOM 751 C C . ASP A 1 101 ? 4.021 11.392 15.468 1.00 92.56 101 ASP A C 1
ATOM 753 O O . ASP A 1 101 ? 2.956 11.787 15.944 1.00 92.56 101 ASP A O 1
ATOM 757 N N . LYS A 1 102 ? 5.174 12.036 15.694 1.00 94.94 102 LYS A N 1
ATOM 758 C CA . LYS A 1 102 ? 5.321 13.243 16.523 1.00 94.94 102 LYS A CA 1
ATOM 759 C C . LYS A 1 102 ? 6.005 14.384 15.789 1.00 94.94 102 LYS A C 1
ATOM 761 O O . LYS A 1 102 ? 5.671 15.543 16.031 1.00 94.94 102 LYS A O 1
ATOM 766 N N . GLU A 1 103 ? 6.969 14.092 14.924 1.00 95.56 103 GLU A N 1
ATOM 767 C CA . GLU A 1 103 ? 7.747 15.102 14.214 1.00 95.56 103 GLU A CA 1
ATOM 768 C C . GLU A 1 103 ? 8.029 14.691 12.765 1.00 95.56 103 GLU A C 1
ATOM 770 O O . GLU A 1 103 ? 8.500 13.590 12.494 1.00 95.56 103 GLU A O 1
ATOM 775 N N . LEU A 1 104 ? 7.829 15.628 11.835 1.00 95.38 104 LEU A N 1
ATOM 776 C CA . LEU A 1 104 ? 8.206 15.516 10.430 1.00 95.38 104 LEU A CA 1
ATOM 777 C C . LEU A 1 104 ? 9.225 16.590 10.050 1.00 95.38 104 LEU A C 1
ATOM 779 O O . LEU A 1 104 ? 9.061 17.787 10.318 1.00 95.38 104 LEU A O 1
ATOM 783 N N . LYS A 1 105 ? 10.273 16.157 9.349 1.00 94.50 105 LYS A N 1
ATOM 784 C CA . LYS A 1 105 ? 11.334 17.025 8.834 1.00 94.50 105 LYS A CA 1
ATOM 785 C C . LYS A 1 105 ? 11.379 16.958 7.323 1.00 94.50 105 LYS A C 1
ATOM 787 O O . LYS A 1 105 ? 11.281 15.887 6.729 1.00 94.50 105 LYS A O 1
ATOM 792 N N . GLN A 1 106 ? 11.568 18.114 6.701 1.00 94.31 106 GLN A N 1
ATOM 793 C CA . GLN A 1 106 ? 11.825 18.187 5.272 1.00 94.31 106 GLN A CA 1
ATOM 794 C C . GLN A 1 106 ? 13.186 17.558 4.956 1.00 94.31 106 GLN A C 1
ATOM 796 O O . GLN A 1 106 ? 14.193 17.913 5.566 1.00 94.31 106 GLN A O 1
ATOM 801 N N . VAL A 1 107 ? 13.218 16.642 3.986 1.00 92.88 107 VAL A N 1
ATOM 802 C CA . VAL A 1 107 ? 14.450 15.944 3.585 1.00 92.88 107 VAL A CA 1
ATOM 803 C C . VAL A 1 107 ? 15.036 16.424 2.265 1.00 92.88 107 VAL A C 1
ATOM 805 O O . VAL A 1 107 ? 16.224 16.233 2.021 1.00 92.88 107 VAL A O 1
ATOM 808 N N . ALA A 1 108 ? 14.230 17.078 1.430 1.00 90.12 108 ALA A N 1
ATOM 809 C CA . ALA A 1 108 ? 14.656 17.614 0.144 1.00 90.12 108 ALA A CA 1
ATOM 810 C C . ALA A 1 108 ? 13.940 18.932 -0.168 1.00 90.12 108 ALA A C 1
ATOM 812 O O . ALA A 1 108 ? 12.847 19.189 0.336 1.00 90.12 108 ALA A O 1
ATOM 813 N N . GLY A 1 109 ? 14.530 19.756 -1.038 1.00 87.38 109 GLY A N 1
ATOM 814 C CA . GLY A 1 109 ? 13.895 20.983 -1.529 1.00 87.38 109 GLY A CA 1
ATOM 815 C C . GLY A 1 109 ? 12.562 20.710 -2.237 1.00 87.38 109 GLY A C 1
ATOM 816 O O . GLY A 1 109 ? 12.420 19.687 -2.916 1.00 87.38 109 GLY A O 1
ATOM 817 N N . CYS A 1 110 ? 11.606 21.628 -2.079 1.00 92.00 110 CYS A N 1
ATOM 818 C CA . CYS A 1 110 ? 10.255 21.486 -2.615 1.00 92.00 110 CYS A CA 1
ATOM 819 C C . CYS A 1 110 ? 10.211 21.775 -4.121 1.00 92.00 110 CYS A C 1
ATOM 821 O O . CYS A 1 110 ? 10.805 22.748 -4.583 1.00 92.00 110 CYS A O 1
ATOM 823 N N . ASN A 1 111 ? 9.501 20.950 -4.888 1.00 90.38 111 ASN A N 1
ATOM 824 C CA . ASN A 1 111 ? 9.333 21.120 -6.335 1.00 90.38 111 ASN A CA 1
ATOM 825 C C . ASN A 1 111 ? 7.994 20.497 -6.776 1.00 90.38 111 ASN A C 1
ATOM 827 O O . ASN A 1 111 ? 7.545 19.533 -6.168 1.00 90.38 111 ASN A O 1
ATOM 831 N N . ALA A 1 112 ? 7.344 21.054 -7.797 1.00 88.69 112 ALA A N 1
ATOM 832 C CA . ALA A 1 112 ? 6.085 20.543 -8.339 1.00 88.69 112 ALA A CA 1
ATOM 833 C C . ALA A 1 112 ? 6.252 19.337 -9.292 1.00 88.69 112 ALA A C 1
ATOM 835 O O . ALA A 1 112 ? 5.303 18.582 -9.456 1.00 88.69 112 ALA A O 1
ATOM 836 N N . GLY A 1 113 ? 7.436 19.114 -9.878 1.00 90.69 113 GLY A N 1
ATOM 837 C CA . GLY A 1 113 ? 7.696 18.036 -10.854 1.00 90.69 113 GLY A CA 1
ATOM 838 C C . GLY A 1 113 ? 7.905 16.638 -10.260 1.00 90.69 113 GLY A C 1
ATOM 839 O O . GLY A 1 113 ? 8.500 15.779 -10.901 1.00 90.69 113 GLY A O 1
ATOM 840 N N . PHE A 1 114 ? 7.499 16.422 -9.007 1.00 92.44 114 PHE A N 1
ATOM 841 C CA . PHE A 1 114 ? 7.725 15.168 -8.296 1.00 92.44 114 PHE A CA 1
ATOM 842 C C . PHE A 1 114 ? 6.542 14.818 -7.402 1.00 92.44 114 PHE A C 1
ATOM 844 O O . PHE A 1 114 ? 5.865 15.694 -6.857 1.00 92.44 114 PHE A O 1
ATOM 851 N N . CYS A 1 115 ? 6.380 13.524 -7.173 1.00 92.44 115 CYS A N 1
ATOM 852 C CA . CYS A 1 115 ? 5.499 12.940 -6.178 1.00 92.44 115 CYS A CA 1
ATOM 853 C C . CYS A 1 115 ? 6.342 12.186 -5.163 1.00 92.44 115 CYS A C 1
ATOM 855 O O . CYS A 1 115 ? 7.401 11.641 -5.487 1.00 92.44 115 CYS A O 1
ATOM 857 N N . ILE A 1 116 ? 5.895 12.204 -3.911 1.00 94.81 116 ILE A N 1
ATOM 858 C CA . ILE A 1 116 ? 6.681 11.661 -2.810 1.00 94.81 116 ILE A CA 1
ATOM 859 C C . ILE A 1 116 ? 5.885 10.602 -2.061 1.00 94.81 116 ILE A C 1
ATOM 861 O O . ILE A 1 116 ? 4.735 10.831 -1.692 1.00 94.81 116 ILE A O 1
ATOM 865 N N . TYR A 1 117 ? 6.529 9.462 -1.828 1.00 93.19 117 TYR A N 1
ATOM 866 C CA . TYR A 1 117 ? 5.959 8.291 -1.169 1.00 93.19 117 TYR A CA 1
ATOM 867 C C . TYR A 1 117 ? 6.925 7.757 -0.112 1.00 93.19 117 TYR A C 1
ATOM 869 O O . TYR A 1 117 ? 8.136 7.832 -0.305 1.00 93.19 117 TYR A O 1
ATOM 877 N N . LEU A 1 118 ? 6.413 7.230 0.996 1.00 93.06 118 LEU A N 1
ATOM 878 C CA . LEU A 1 118 ? 7.205 6.502 1.987 1.00 93.06 118 LEU A CA 1
ATOM 879 C C . LEU A 1 118 ? 7.192 5.011 1.636 1.00 93.06 118 LEU A C 1
ATOM 881 O O . LEU A 1 118 ? 6.148 4.459 1.299 1.00 93.06 118 LEU A O 1
ATOM 885 N N . PHE A 1 119 ? 8.340 4.358 1.778 1.00 89.44 119 PHE A N 1
ATOM 886 C CA . PHE A 1 119 ? 8.424 2.902 1.811 1.00 89.44 119 PHE A CA 1
ATOM 887 C C . PHE A 1 119 ? 9.441 2.471 2.853 1.00 89.44 119 PHE A C 1
ATOM 889 O O . PHE A 1 119 ? 10.603 2.896 2.787 1.00 89.44 119 PHE A O 1
ATOM 896 N N . GLY A 1 120 ? 9.032 1.625 3.799 1.00 88.00 120 GLY A N 1
ATOM 897 C CA . GLY A 1 120 ? 9.893 1.247 4.910 1.00 88.00 120 GLY A CA 1
ATOM 898 C C . GLY A 1 120 ? 10.437 2.473 5.656 1.00 88.00 120 GLY A C 1
ATOM 899 O O . GLY A 1 120 ? 9.696 3.212 6.296 1.00 88.00 120 GLY A O 1
ATOM 900 N N . ASP A 1 121 ? 11.755 2.677 5.596 1.00 90.12 121 ASP A N 1
ATOM 901 C CA . ASP A 1 121 ? 12.482 3.742 6.300 1.00 90.12 121 ASP A CA 1
ATOM 902 C C . ASP A 1 121 ? 12.936 4.903 5.396 1.00 90.12 121 ASP A C 1
ATOM 904 O O . ASP A 1 121 ? 13.789 5.698 5.795 1.00 90.12 121 ASP A O 1
ATOM 908 N N . ALA A 1 122 ? 12.418 4.993 4.168 1.00 91.88 122 ALA A N 1
ATOM 909 C CA . ALA A 1 122 ? 12.888 5.954 3.178 1.00 91.88 122 ALA A CA 1
ATOM 910 C C . ALA A 1 122 ? 11.746 6.637 2.422 1.00 91.88 122 ALA A C 1
ATOM 912 O O . ALA A 1 122 ? 10.687 6.054 2.193 1.00 91.88 122 ALA A O 1
ATOM 913 N N . VAL A 1 123 ? 11.995 7.870 1.981 1.00 94.06 123 VAL A N 1
ATOM 914 C CA . VAL A 1 123 ? 11.091 8.629 1.112 1.00 94.06 123 VAL A CA 1
ATOM 915 C C . VAL A 1 123 ? 11.594 8.615 -0.324 1.00 94.06 123 VAL A C 1
ATOM 917 O O . VAL A 1 123 ? 12.741 8.963 -0.609 1.00 94.06 123 VAL A O 1
ATOM 920 N N . TYR A 1 124 ? 10.696 8.256 -1.229 1.00 92.12 124 TYR A N 1
ATOM 921 C CA . TYR A 1 124 ? 10.902 8.127 -2.662 1.00 92.12 124 TYR A CA 1
ATOM 922 C C . TYR A 1 124 ? 10.328 9.353 -3.324 1.00 92.12 124 TYR A C 1
ATOM 924 O O . TYR A 1 124 ? 9.118 9.555 -3.338 1.00 92.12 124 TYR A O 1
ATOM 932 N N . ARG A 1 125 ? 11.210 10.174 -3.872 1.00 93.88 125 ARG A N 1
ATOM 933 C CA . ARG A 1 125 ? 10.850 11.309 -4.703 1.00 93.88 125 ARG A CA 1
ATOM 934 C C . ARG A 1 125 ? 10.884 10.849 -6.155 1.00 93.88 125 ARG A C 1
ATOM 936 O O . ARG A 1 125 ? 11.950 10.808 -6.768 1.00 93.88 125 ARG A O 1
ATOM 943 N N . ILE A 1 126 ? 9.719 10.479 -6.663 1.00 92.25 126 ILE A N 1
ATOM 944 C CA . ILE A 1 126 ? 9.514 9.986 -8.022 1.00 92.25 126 ILE A CA 1
ATOM 945 C C . ILE A 1 126 ? 9.297 11.186 -8.941 1.00 92.25 126 ILE A C 1
ATOM 947 O O . ILE A 1 126 ? 8.501 12.070 -8.620 1.00 92.25 126 ILE A O 1
ATOM 951 N N . SER A 1 127 ? 10.042 11.241 -10.045 1.00 92.62 127 SER A N 1
ATOM 952 C CA . SER A 1 127 ? 9.873 12.283 -11.060 1.00 92.62 127 SER A CA 1
ATOM 953 C C . SER A 1 127 ? 8.593 12.069 -11.858 1.00 92.62 127 SER A C 1
ATOM 955 O O . SER A 1 127 ? 8.246 10.934 -12.183 1.00 92.62 127 SER A O 1
ATOM 957 N N . ASP A 1 128 ? 7.906 13.159 -12.193 1.00 91.44 128 ASP A N 1
ATOM 958 C CA . ASP A 1 128 ? 6.791 13.097 -13.139 1.00 91.44 128 ASP A CA 1
ATOM 959 C C . ASP A 1 128 ? 7.274 12.995 -14.597 1.00 91.44 128 ASP A C 1
ATOM 961 O O . ASP A 1 128 ? 6.563 12.456 -15.442 1.00 91.44 128 ASP A O 1
ATOM 965 N N . ASP A 1 129 ? 8.503 13.446 -14.882 1.00 91.25 129 ASP A N 1
ATOM 966 C CA . ASP A 1 129 ? 9.167 13.252 -16.173 1.00 91.25 129 ASP A CA 1
ATOM 967 C C . ASP A 1 129 ? 9.994 11.944 -16.161 1.00 91.25 129 ASP A C 1
ATOM 969 O O . ASP A 1 129 ? 10.990 11.864 -15.428 1.00 91.25 129 ASP A O 1
ATOM 973 N N . PRO A 1 130 ? 9.643 10.940 -16.997 1.00 87.31 130 PRO A N 1
ATOM 974 C CA . PRO A 1 130 ? 10.376 9.677 -17.167 1.00 87.31 130 PRO A CA 1
ATOM 975 C C . PRO A 1 130 ? 11.870 9.832 -17.496 1.00 87.31 130 PRO A C 1
ATOM 977 O O . PRO A 1 130 ? 12.662 8.908 -17.284 1.00 87.31 130 PRO A O 1
ATOM 980 N N . SER A 1 131 ? 12.256 10.972 -18.077 1.00 87.88 131 SER A N 1
ATOM 981 C CA . SER A 1 131 ? 13.625 11.281 -18.487 1.00 87.88 131 SER A CA 1
ATOM 982 C C . SER A 1 131 ? 14.475 11.883 -17.364 1.00 87.88 131 SER A C 1
ATOM 984 O O . SER A 1 131 ? 15.712 11.867 -17.463 1.00 87.88 131 SER A O 1
ATOM 986 N N . GLU A 1 132 ? 13.837 12.356 -16.293 1.00 92.19 132 GLU A N 1
ATOM 987 C CA . GLU A 1 132 ? 14.481 12.904 -15.107 1.00 92.19 132 GLU A CA 1
ATOM 988 C C . GLU A 1 132 ? 14.734 11.833 -14.034 1.00 92.19 132 GLU A C 1
ATOM 990 O O . GLU A 1 132 ? 14.191 10.725 -14.032 1.00 92.19 132 GLU A O 1
ATOM 995 N N . TYR A 1 133 ? 15.625 12.167 -13.105 1.00 91.69 133 TYR A N 1
ATOM 996 C CA . TYR A 1 133 ? 16.038 11.271 -12.038 1.00 91.69 133 TYR A CA 1
ATOM 997 C C . TYR A 1 133 ? 15.068 11.299 -10.853 1.00 91.69 133 TYR A C 1
ATOM 999 O O . TYR A 1 133 ? 14.771 12.353 -10.290 1.00 91.69 133 TYR A O 1
ATOM 1007 N N . SER A 1 134 ? 14.650 10.112 -10.420 1.00 92.88 134 SER A N 1
ATOM 1008 C CA . SER A 1 134 ? 13.999 9.885 -9.130 1.00 92.88 134 SER A CA 1
ATOM 1009 C C . SER A 1 134 ? 15.049 9.651 -8.045 1.00 92.88 134 SER A C 1
ATOM 1011 O O . SER A 1 134 ? 16.143 9.156 -8.321 1.00 92.88 134 SER A O 1
ATOM 1013 N N . ARG A 1 135 ? 14.734 10.018 -6.800 1.00 93.19 135 ARG A N 1
ATOM 1014 C CA . ARG A 1 135 ? 15.692 10.013 -5.681 1.00 93.19 135 ARG A CA 1
ATOM 1015 C C . ARG A 1 135 ? 15.119 9.375 -4.425 1.00 93.19 135 ARG A C 1
ATOM 1017 O O . ARG A 1 135 ? 13.943 9.560 -4.125 1.00 93.19 135 ARG A O 1
ATOM 1024 N N . ILE A 1 136 ? 15.975 8.696 -3.666 1.00 93.00 136 ILE A N 1
ATOM 1025 C CA . ILE A 1 136 ? 15.658 8.155 -2.338 1.00 93.00 136 ILE A CA 1
ATOM 1026 C C . ILE A 1 136 ? 16.313 9.021 -1.269 1.00 93.00 136 ILE A C 1
ATOM 1028 O O . ILE A 1 136 ? 17.503 9.324 -1.354 1.00 93.00 136 ILE A O 1
ATOM 1032 N N . PHE A 1 137 ? 15.556 9.347 -0.227 1.00 92.56 137 PHE A N 1
ATOM 1033 C CA . PHE A 1 137 ? 16.047 10.036 0.958 1.00 92.56 137 PHE A CA 1
ATOM 1034 C C . PHE A 1 137 ? 15.777 9.187 2.199 1.00 92.56 137 PHE A C 1
ATOM 1036 O O . PHE A 1 137 ? 14.635 8.829 2.473 1.00 92.56 137 PHE A O 1
ATOM 1043 N N . LYS A 1 138 ? 16.825 8.899 2.975 1.00 89.31 138 LYS A N 1
ATOM 1044 C CA . LYS A 1 138 ? 16.708 8.309 4.325 1.00 89.31 138 LYS A CA 1
ATOM 1045 C C . LYS A 1 138 ? 16.946 9.334 5.432 1.00 89.31 138 LYS A C 1
ATOM 1047 O O . LYS A 1 138 ? 16.546 9.135 6.574 1.00 89.31 138 LYS A O 1
ATOM 1052 N N . LYS A 1 139 ? 17.634 10.429 5.101 1.00 86.75 139 LYS A N 1
ATOM 1053 C CA . LYS A 1 139 ? 18.016 11.503 6.020 1.00 86.75 139 LYS A CA 1
ATOM 1054 C C . LYS A 1 139 ? 17.922 12.858 5.315 1.00 86.75 139 LYS A C 1
ATOM 1056 O O . LYS A 1 139 ? 17.978 12.903 4.083 1.00 86.75 139 LYS A O 1
ATOM 1061 N N . PRO A 1 140 ? 17.796 13.966 6.065 1.00 85.75 140 PRO A N 1
ATOM 1062 C CA . PRO A 1 140 ? 17.739 15.292 5.469 1.00 85.75 140 PRO A CA 1
ATOM 1063 C C . PRO A 1 140 ? 18.985 15.645 4.655 1.00 85.75 140 PRO A C 1
ATOM 1065 O O . PRO A 1 140 ? 20.102 15.534 5.149 1.00 85.75 140 PRO A O 1
ATOM 1068 N N . GLY A 1 141 ? 18.780 16.099 3.417 1.00 82.44 141 GLY A N 1
ATOM 1069 C CA . GLY A 1 141 ? 19.839 16.595 2.534 1.00 82.44 141 GLY A CA 1
ATOM 1070 C C . GLY A 1 141 ? 20.721 15.522 1.887 1.00 82.44 141 GLY A C 1
ATOM 1071 O O . GLY A 1 141 ? 21.547 15.869 1.047 1.00 82.44 141 GLY A O 1
ATOM 1072 N N . GLU A 1 142 ? 20.542 14.242 2.224 1.00 88.69 142 GLU A N 1
ATOM 1073 C CA . GLU A 1 142 ? 21.375 13.142 1.731 1.00 88.69 142 GLU A CA 1
ATOM 1074 C C . GLU A 1 142 ? 20.591 12.262 0.748 1.00 88.69 142 GLU A C 1
ATOM 1076 O O . GLU A 1 142 ? 19.603 11.617 1.112 1.00 88.69 142 GLU A O 1
ATOM 1081 N N . VAL A 1 143 ? 21.039 12.239 -0.512 1.00 90.94 143 VAL A N 1
ATOM 1082 C CA . VAL A 1 143 ? 20.504 11.333 -1.536 1.00 90.94 143 VAL A CA 1
ATOM 1083 C C . VAL A 1 143 ? 21.124 9.958 -1.322 1.00 90.94 143 VAL A C 1
ATOM 1085 O O . VAL A 1 143 ? 22.326 9.786 -1.496 1.00 90.94 143 VAL A O 1
ATOM 1088 N N . TYR A 1 144 ? 20.295 8.984 -0.957 1.00 89.12 144 TYR A N 1
ATOM 1089 C CA . TYR A 1 144 ? 20.725 7.600 -0.768 1.00 89.12 144 TYR A CA 1
ATOM 1090 C C . TYR A 1 144 ? 20.954 6.889 -2.108 1.00 89.12 144 TYR A C 1
ATOM 1092 O O . TYR A 1 144 ? 21.933 6.168 -2.272 1.00 89.12 144 TYR A O 1
ATOM 1100 N N . ALA A 1 145 ? 20.055 7.111 -3.070 1.00 89.50 145 ALA A N 1
ATOM 1101 C CA . ALA A 1 145 ? 20.159 6.585 -4.427 1.00 89.50 145 ALA A CA 1
ATOM 1102 C C . ALA A 1 145 ? 19.431 7.498 -5.421 1.00 89.50 145 ALA A C 1
ATOM 1104 O O . ALA A 1 145 ? 18.497 8.219 -5.054 1.00 89.50 145 ALA A O 1
ATOM 1105 N N . GLU A 1 146 ? 19.855 7.436 -6.680 1.00 91.94 146 GLU A N 1
ATOM 1106 C CA . GLU A 1 146 ? 19.322 8.207 -7.798 1.00 91.94 146 GLU A CA 1
ATOM 1107 C C . GLU A 1 146 ? 19.212 7.305 -9.036 1.00 91.94 146 GLU A C 1
ATOM 1109 O O . GLU A 1 146 ? 20.195 6.684 -9.436 1.00 91.94 146 GLU A O 1
ATOM 1114 N N . ILE A 1 147 ? 18.026 7.236 -9.649 1.00 91.19 147 ILE A N 1
ATOM 1115 C CA . ILE A 1 147 ? 17.803 6.463 -10.878 1.00 91.19 147 ILE A CA 1
ATOM 1116 C C . ILE A 1 147 ? 16.658 7.055 -11.704 1.00 91.19 147 ILE A C 1
ATOM 1118 O O . ILE A 1 147 ? 15.719 7.638 -11.161 1.00 91.19 147 ILE A O 1
ATOM 1122 N N . LYS A 1 148 ? 16.706 6.900 -13.029 1.00 91.50 148 LYS A N 1
ATOM 1123 C CA . LYS A 1 148 ? 15.566 7.231 -13.895 1.00 91.50 148 LYS A CA 1
ATOM 1124 C C . LYS A 1 148 ? 14.506 6.142 -13.790 1.00 91.50 148 LYS A C 1
ATOM 1126 O O . LYS A 1 148 ? 14.839 4.961 -13.847 1.00 91.50 148 LYS A O 1
ATOM 1131 N N . GLN A 1 149 ? 13.246 6.545 -13.677 1.00 89.44 149 GLN A N 1
ATOM 1132 C CA . GLN A 1 149 ? 12.117 5.630 -13.512 1.00 89.44 149 GLN A CA 1
ATOM 1133 C C . GLN A 1 149 ? 11.142 5.768 -14.689 1.00 89.44 149 GLN A C 1
ATOM 1135 O O . GLN A 1 149 ? 10.085 6.370 -14.545 1.00 89.44 149 GLN A O 1
ATOM 1140 N N . PRO A 1 150 ? 11.479 5.234 -15.880 1.00 86.19 150 PRO A N 1
ATOM 1141 C CA . PRO A 1 150 ? 10.727 5.518 -17.099 1.00 86.19 150 PRO A CA 1
ATOM 1142 C C . PRO A 1 150 ? 9.334 4.871 -17.148 1.00 86.19 150 PRO A C 1
ATOM 1144 O O . PRO A 1 150 ? 8.512 5.228 -17.987 1.00 86.19 150 PRO A O 1
ATOM 1147 N N . ASN A 1 151 ? 9.075 3.896 -16.274 1.00 86.56 151 ASN A N 1
ATOM 1148 C CA . ASN A 1 151 ? 7.878 3.057 -16.318 1.00 86.56 151 ASN A CA 1
ATOM 1149 C C . ASN A 1 151 ? 6.757 3.526 -15.382 1.00 86.56 151 ASN A C 1
ATOM 1151 O O . ASN A 1 151 ? 5.649 2.980 -15.438 1.00 86.56 151 ASN A O 1
ATOM 1155 N N . ILE A 1 152 ? 7.040 4.524 -14.543 1.00 86.44 152 ILE A N 1
ATOM 1156 C CA . ILE A 1 152 ? 6.136 5.076 -13.538 1.00 86.44 152 ILE A CA 1
ATOM 1157 C C . ILE A 1 152 ? 6.217 6.605 -13.537 1.00 86.44 152 ILE A C 1
ATOM 1159 O O . ILE A 1 152 ? 7.240 7.189 -13.867 1.00 86.44 152 ILE A O 1
ATOM 1163 N N . THR A 1 153 ? 5.118 7.249 -13.164 1.00 86.75 153 THR A N 1
ATOM 1164 C CA . THR A 1 153 ? 4.976 8.715 -13.098 1.00 86.75 153 THR A CA 1
ATOM 1165 C C . THR A 1 153 ? 4.017 9.079 -11.974 1.00 86.75 153 THR A C 1
ATOM 1167 O O . THR A 1 153 ? 3.352 8.198 -11.418 1.00 86.75 153 THR A O 1
ATOM 1170 N N . CYS A 1 154 ? 3.862 10.368 -11.679 1.00 87.50 154 CYS A N 1
ATOM 1171 C CA . CYS A 1 154 ? 3.019 10.832 -10.580 1.00 87.50 154 CYS A CA 1
ATOM 1172 C C . CYS A 1 154 ? 1.514 10.741 -10.844 1.00 87.50 154 CYS A C 1
ATOM 1174 O O . CYS A 1 154 ? 0.715 10.891 -9.914 1.00 87.50 154 CYS A O 1
ATOM 1176 N N . ALA A 1 155 ? 1.122 10.431 -12.083 1.00 86.12 155 ALA A N 1
ATOM 1177 C CA . ALA A 1 155 ? -0.242 10.030 -12.411 1.00 86.12 155 ALA A CA 1
ATOM 1178 C C . ALA A 1 155 ? -0.649 8.731 -11.691 1.00 86.12 155 ALA A C 1
ATOM 1180 O O . ALA A 1 155 ? -1.822 8.535 -11.368 1.00 86.12 155 ALA A O 1
ATOM 1181 N N . HIS A 1 156 ? 0.318 7.858 -11.403 1.00 86.06 156 HIS A N 1
ATOM 1182 C CA . HIS A 1 156 ? 0.080 6.604 -10.707 1.00 86.06 156 HIS A CA 1
ATOM 1183 C C . HIS A 1 156 ? 0.040 6.872 -9.198 1.00 86.06 156 HIS A C 1
ATOM 1185 O O . HIS A 1 156 ? 1.042 7.196 -8.566 1.00 86.06 156 HIS A O 1
ATOM 1191 N N . ARG A 1 157 ? -1.150 6.776 -8.598 1.00 89.38 157 ARG A N 1
ATOM 1192 C CA . ARG A 1 157 ? -1.318 6.884 -7.143 1.00 89.38 157 ARG A CA 1
ATOM 1193 C C . ARG A 1 157 ? -0.975 5.538 -6.504 1.00 89.38 157 ARG A C 1
ATOM 1195 O O . ARG A 1 157 ? -1.722 4.580 -6.693 1.00 89.38 157 ARG A O 1
ATOM 1202 N N . PHE A 1 158 ? 0.119 5.470 -5.746 1.00 92.31 158 PHE A N 1
ATOM 1203 C CA . PHE A 1 158 ? 0.571 4.208 -5.154 1.00 92.31 158 PHE A CA 1
ATOM 1204 C C . PHE A 1 158 ? -0.095 3.875 -3.811 1.00 92.31 158 PHE A C 1
ATOM 1206 O O . PHE A 1 158 ? -0.107 4.682 -2.879 1.00 92.31 158 PHE A O 1
ATOM 1213 N N . GLY A 1 159 ? -0.602 2.649 -3.706 1.00 93.69 159 GLY A N 1
ATOM 1214 C CA . GLY A 1 159 ? -0.784 1.914 -2.461 1.00 93.69 159 GLY A CA 1
ATOM 1215 C C . GLY A 1 159 ? 0.535 1.282 -2.003 1.00 93.69 159 GLY A C 1
ATOM 1216 O O . GLY A 1 159 ? 1.407 1.010 -2.824 1.00 93.69 159 GLY A O 1
ATOM 1217 N N . VAL A 1 160 ? 0.683 1.052 -0.699 1.00 91.69 160 VAL A N 1
ATOM 1218 C CA . VAL A 1 160 ? 1.903 0.494 -0.092 1.00 91.69 160 VAL A CA 1
ATOM 1219 C C . VAL A 1 160 ? 1.528 -0.728 0.734 1.00 91.69 160 VAL A C 1
ATOM 1221 O O . VAL A 1 160 ? 0.586 -0.658 1.522 1.00 91.69 160 VAL A O 1
ATOM 1224 N N . ASP A 1 161 ? 2.272 -1.814 0.541 1.00 91.38 161 ASP A N 1
ATOM 1225 C CA . ASP A 1 161 ? 2.284 -2.997 1.402 1.00 91.38 161 ASP A CA 1
ATOM 1226 C C . ASP A 1 161 ? 3.713 -3.186 1.919 1.00 91.38 161 ASP A C 1
ATOM 1228 O O . ASP A 1 161 ? 4.600 -3.674 1.207 1.00 91.38 161 ASP A O 1
ATOM 1232 N N . ASP A 1 162 ? 3.952 -2.741 3.151 1.00 85.62 162 ASP A N 1
ATOM 1233 C CA . ASP A 1 162 ? 5.279 -2.811 3.760 1.00 85.62 162 ASP A CA 1
ATOM 1234 C C . ASP A 1 162 ? 5.708 -4.254 4.051 1.00 85.62 162 ASP A C 1
ATOM 1236 O O . ASP A 1 162 ? 6.898 -4.562 3.952 1.00 85.62 162 ASP A O 1
ATOM 1240 N N . VAL A 1 163 ? 4.765 -5.157 4.353 1.00 85.88 163 VAL A N 1
ATOM 1241 C CA . VAL A 1 163 ? 5.074 -6.565 4.645 1.00 85.88 163 VAL A CA 1
ATOM 1242 C C . VAL A 1 163 ? 5.512 -7.296 3.386 1.00 85.88 163 VAL A C 1
ATOM 1244 O O . VAL A 1 163 ? 6.567 -7.932 3.389 1.00 85.88 163 VAL A O 1
ATOM 1247 N N . LYS A 1 164 ? 4.770 -7.158 2.279 1.00 87.75 164 LYS A N 1
ATOM 1248 C CA . LYS A 1 164 ? 5.184 -7.740 0.986 1.00 87.75 164 LYS A CA 1
ATOM 1249 C C . LYS A 1 164 ? 6.309 -6.970 0.308 1.00 87.75 164 LYS A C 1
ATOM 1251 O O . LYS A 1 164 ? 6.811 -7.402 -0.728 1.00 87.75 164 LYS A O 1
ATOM 1256 N N . ARG A 1 165 ? 6.718 -5.842 0.885 1.00 88.62 165 ARG A N 1
ATOM 1257 C CA . ARG A 1 165 ? 7.743 -4.965 0.332 1.00 88.62 165 ARG A CA 1
ATOM 1258 C C . ARG A 1 165 ? 7.393 -4.487 -1.087 1.00 88.62 165 ARG A C 1
ATOM 1260 O O . ARG A 1 165 ? 8.241 -4.569 -1.970 1.00 88.62 165 ARG A O 1
ATOM 1267 N N . ALA A 1 166 ? 6.157 -4.043 -1.328 1.00 90.44 166 ALA A N 1
ATOM 1268 C CA . ALA A 1 166 ? 5.691 -3.707 -2.675 1.00 90.44 166 ALA A CA 1
ATOM 1269 C C . ALA A 1 166 ? 4.827 -2.439 -2.753 1.00 90.44 166 ALA A C 1
ATOM 1271 O O . ALA A 1 166 ? 4.017 -2.141 -1.869 1.00 90.44 166 ALA A O 1
ATOM 1272 N N . PHE A 1 167 ? 4.970 -1.723 -3.869 1.00 91.44 167 PHE A N 1
ATOM 1273 C CA . PHE A 1 167 ? 4.049 -0.668 -4.280 1.00 91.44 167 PHE A CA 1
ATOM 1274 C C . PHE A 1 167 ? 2.991 -1.238 -5.216 1.00 91.44 167 PHE A C 1
ATOM 1276 O O . PHE A 1 167 ? 3.314 -2.010 -6.112 1.00 91.44 167 PHE A O 1
ATOM 1283 N N . TYR A 1 168 ? 1.749 -0.794 -5.053 1.00 94.50 168 TYR A N 1
ATOM 1284 C CA . TYR A 1 168 ? 0.615 -1.183 -5.890 1.00 94.50 168 TYR A CA 1
ATOM 1285 C C . TYR A 1 168 ? 0.009 0.050 -6.541 1.00 94.50 168 TYR A C 1
ATOM 1287 O O . TYR A 1 168 ? -0.076 1.099 -5.910 1.00 94.50 168 TYR A O 1
ATOM 1295 N N . PHE A 1 169 ? -0.442 -0.044 -7.785 1.00 94.44 169 PHE A N 1
ATOM 1296 C CA . PHE A 1 169 ? -1.111 1.053 -8.487 1.00 94.44 169 PHE A CA 1
ATOM 1297 C C . PHE A 1 169 ? -1.974 0.520 -9.627 1.00 94.44 169 PHE A C 1
ATOM 1299 O O . PHE A 1 169 ? -1.851 -0.633 -10.025 1.00 94.44 169 PHE A O 1
ATOM 1306 N N . LYS A 1 170 ? -2.859 1.363 -10.169 1.00 92.06 170 LYS A N 1
ATOM 1307 C CA . LYS A 1 170 ? -3.607 1.031 -11.387 1.00 92.06 170 LYS A CA 1
ATOM 1308 C C . LYS A 1 170 ? -2.938 1.653 -12.606 1.00 92.06 170 LYS A C 1
ATOM 1310 O O . LYS A 1 170 ? -2.677 2.856 -12.618 1.00 92.06 170 LYS A O 1
ATOM 1315 N N . LYS A 1 171 ? -2.713 0.850 -13.645 1.00 89.81 171 LYS A N 1
ATOM 1316 C CA . LYS A 1 171 ? -2.260 1.294 -14.967 1.00 89.81 171 LYS A CA 1
ATOM 1317 C C . LYS A 1 171 ? -3.305 0.871 -15.990 1.00 89.81 171 LYS A C 1
ATOM 1319 O O . LYS A 1 171 ? -3.532 -0.315 -16.182 1.00 89.81 171 LYS A O 1
ATOM 1324 N N . ASN A 1 172 ? -3.977 1.844 -16.607 1.00 87.12 172 ASN A N 1
ATOM 1325 C CA . ASN A 1 172 ? -5.091 1.604 -17.538 1.00 87.12 172 ASN A CA 1
ATOM 1326 C C . ASN A 1 172 ? -6.214 0.722 -16.950 1.00 87.12 172 ASN A C 1
ATOM 1328 O O . ASN A 1 172 ? -6.808 -0.086 -17.651 1.00 87.12 172 ASN A O 1
ATOM 1332 N N . GLY A 1 173 ? -6.495 0.867 -15.650 1.00 86.62 173 GLY A N 1
ATOM 1333 C CA . GLY A 1 173 ? -7.502 0.073 -14.935 1.00 86.62 173 GLY A CA 1
ATOM 1334 C C . GLY A 1 173 ? -6.987 -1.253 -14.366 1.00 86.62 173 GLY A C 1
ATOM 1335 O O . GLY A 1 173 ? -7.556 -1.730 -13.387 1.00 86.62 173 GLY A O 1
ATOM 1336 N N . THR A 1 174 ? -5.883 -1.788 -14.890 1.00 90.50 174 THR A N 1
ATOM 1337 C CA . THR A 1 174 ? -5.255 -3.027 -14.412 1.00 90.50 174 THR A CA 1
ATOM 1338 C C . THR A 1 174 ? -4.429 -2.779 -13.153 1.00 90.50 174 THR A C 1
ATOM 1340 O O . THR A 1 174 ? -3.709 -1.780 -13.064 1.00 90.50 174 THR A O 1
ATOM 1343 N N . CYS A 1 175 ? -4.534 -3.680 -12.174 1.00 94.12 175 CYS A N 1
ATOM 1344 C CA . CYS A 1 175 ? -3.680 -3.674 -10.988 1.00 94.12 175 CYS A CA 1
ATOM 1345 C C . CYS A 1 175 ? -2.252 -4.054 -11.384 1.00 94.12 175 CYS A C 1
ATOM 1347 O O . CYS A 1 175 ? -2.030 -5.105 -11.980 1.00 94.12 175 CYS A O 1
ATOM 1349 N N . MET A 1 176 ? -1.298 -3.204 -11.022 1.00 95.12 176 MET A N 1
ATOM 1350 C CA . MET A 1 176 ? 0.130 -3.435 -11.181 1.00 95.12 1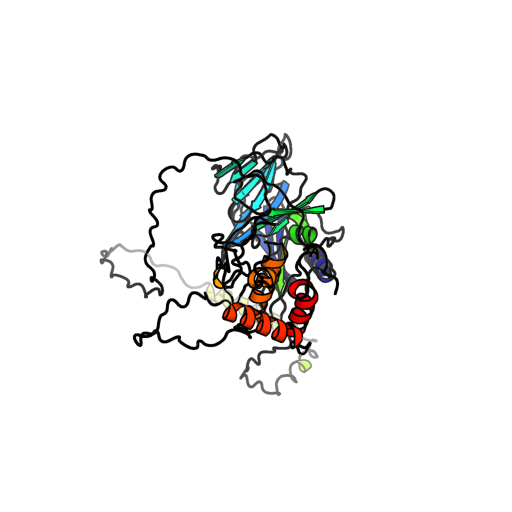76 MET A CA 1
ATOM 1351 C C . MET A 1 176 ? 0.809 -3.361 -9.819 1.00 95.12 176 MET A C 1
ATOM 1353 O O . MET A 1 176 ? 0.402 -2.566 -8.962 1.00 95.12 176 MET A O 1
ATOM 1357 N N . HIS A 1 177 ? 1.889 -4.113 -9.649 1.00 94.00 177 HIS A N 1
ATOM 1358 C CA . HIS A 1 177 ? 2.777 -3.962 -8.510 1.00 94.00 177 HIS A CA 1
ATOM 1359 C C . HIS A 1 177 ? 4.245 -3.985 -8.911 1.00 94.00 177 HIS A C 1
ATOM 1361 O O . HIS A 1 177 ? 4.625 -4.484 -9.967 1.00 94.00 177 HIS A O 1
ATOM 1367 N N . GLU A 1 178 ? 5.065 -3.424 -8.034 1.00 90.56 178 GLU A N 1
ATOM 1368 C CA . GLU A 1 178 ? 6.516 -3.472 -8.121 1.00 90.56 178 GLU A CA 1
ATOM 1369 C C . GLU A 1 178 ? 7.073 -3.868 -6.757 1.00 90.56 178 GLU A C 1
ATOM 1371 O O . GLU A 1 178 ? 6.759 -3.234 -5.741 1.00 90.56 178 GLU A O 1
ATOM 1376 N N . PHE A 1 179 ? 7.909 -4.905 -6.736 1.00 88.12 179 PHE A N 1
ATOM 1377 C CA . PHE A 1 179 ? 8.656 -5.259 -5.538 1.00 88.12 179 PHE A CA 1
ATOM 1378 C C . PHE A 1 179 ? 9.791 -4.276 -5.309 1.00 88.12 179 PHE A C 1
ATOM 1380 O O . PHE A 1 179 ? 10.528 -3.887 -6.211 1.00 88.12 179 PHE A O 1
ATOM 1387 N N . PHE A 1 180 ? 9.956 -3.898 -4.055 1.00 80.62 180 PHE A N 1
ATOM 1388 C CA . PHE A 1 180 ? 10.929 -2.910 -3.675 1.00 80.62 180 PHE A CA 1
ATOM 1389 C C . PHE A 1 180 ? 12.348 -3.498 -3.642 1.00 80.62 180 PHE A C 1
ATOM 1391 O O . PHE A 1 180 ? 12.713 -4.244 -2.726 1.00 80.62 180 PHE A O 1
ATOM 1398 N N . ASP A 1 181 ? 13.170 -3.083 -4.606 1.00 79.69 181 ASP A N 1
ATOM 1399 C CA . ASP A 1 181 ? 14.573 -3.483 -4.756 1.00 79.69 181 ASP A CA 1
ATOM 1400 C C . ASP A 1 181 ? 15.585 -2.412 -4.301 1.00 79.69 181 ASP A C 1
ATOM 1402 O O . ASP A 1 181 ? 16.792 -2.627 -4.376 1.00 79.69 181 ASP A O 1
ATOM 1406 N N . GLY A 1 182 ? 15.127 -1.254 -3.813 1.00 72.25 182 GLY A N 1
ATOM 1407 C CA . GLY A 1 182 ? 16.022 -0.147 -3.462 1.00 72.25 182 GLY A CA 1
ATOM 1408 C C . GLY A 1 182 ? 16.406 0.774 -4.611 1.00 72.25 182 GLY A C 1
ATOM 1409 O O . GLY A 1 182 ? 17.414 1.460 -4.467 1.00 72.25 182 GLY A O 1
ATOM 1410 N N . PHE A 1 183 ? 15.643 0.801 -5.713 1.00 77.19 183 PHE A N 1
ATOM 1411 C CA . PHE A 1 183 ? 16.056 1.458 -6.962 1.00 77.19 183 PHE A CA 1
ATOM 1412 C C . PHE A 1 183 ? 17.339 0.836 -7.540 1.00 77.19 183 PHE A C 1
ATOM 1414 O O . PHE A 1 183 ? 18.115 1.523 -8.205 1.00 77.19 183 PHE A O 1
ATOM 1421 N N . GLN A 1 184 ? 17.585 -0.457 -7.293 1.00 78.56 184 GLN A N 1
ATOM 1422 C CA . GLN A 1 184 ? 18.718 -1.151 -7.916 1.00 78.56 184 GLN A CA 1
ATOM 1423 C C . GLN A 1 184 ? 18.549 -1.200 -9.434 1.00 78.56 184 GLN A C 1
ATOM 1425 O O . GLN A 1 184 ? 19.521 -1.030 -10.170 1.00 78.56 184 GLN A O 1
ATOM 1430 N N . ASN A 1 185 ? 17.310 -1.371 -9.895 1.00 83.50 185 ASN A N 1
ATOM 1431 C CA . ASN A 1 185 ? 16.941 -1.319 -11.298 1.00 83.50 185 ASN A CA 1
ATOM 1432 C C . ASN A 1 185 ? 15.820 -0.295 -11.531 1.00 83.50 185 ASN A C 1
ATOM 1434 O O . ASN A 1 185 ? 15.093 0.075 -10.600 1.00 83.50 185 ASN A O 1
ATOM 1438 N N . PRO A 1 186 ? 15.648 0.177 -12.781 1.00 86.44 186 PRO A N 1
ATOM 1439 C CA . PRO A 1 186 ? 14.403 0.817 -13.171 1.00 86.44 186 PRO A CA 1
ATOM 1440 C C . PRO A 1 186 ? 13.252 -0.136 -12.858 1.00 86.44 186 PRO A C 1
ATOM 1442 O O . PRO A 1 186 ? 13.305 -1.307 -13.241 1.00 86.44 186 PRO A O 1
ATOM 1445 N N . TRP A 1 187 ? 12.230 0.366 -12.177 1.00 87.81 187 TRP A N 1
ATOM 1446 C CA . TRP A 1 187 ? 11.081 -0.436 -11.798 1.00 87.81 187 TRP A CA 1
ATOM 1447 C C . TRP A 1 187 ? 10.424 -1.015 -13.036 1.00 87.81 187 TRP A C 1
ATOM 1449 O O . TRP A 1 187 ? 10.236 -0.311 -14.035 1.00 87.81 187 TRP A O 1
ATOM 1459 N N . SER A 1 188 ? 10.074 -2.293 -12.975 1.00 89.50 188 SER A N 1
ATOM 1460 C CA . SER A 1 188 ? 9.468 -3.023 -14.083 1.00 89.50 188 SER A CA 1
ATOM 1461 C C . SER A 1 188 ? 8.154 -3.648 -13.619 1.00 89.50 188 SER A C 1
ATOM 1463 O O . SER A 1 188 ? 8.087 -4.874 -13.492 1.00 89.50 188 SER A O 1
ATOM 1465 N N . PRO A 1 189 ? 7.108 -2.821 -13.413 1.00 90.88 189 PRO A N 1
ATOM 1466 C CA . PRO A 1 189 ? 5.885 -3.261 -12.766 1.00 90.88 189 PRO A CA 1
ATOM 1467 C C . PRO A 1 189 ? 5.246 -4.423 -13.509 1.00 90.88 189 PRO A C 1
ATOM 1469 O O . PRO A 1 189 ? 5.141 -4.400 -14.740 1.00 90.88 189 PRO A O 1
ATOM 1472 N N . VAL A 1 190 ? 4.773 -5.401 -12.750 1.00 92.88 190 VAL A N 1
ATOM 1473 C CA . VAL A 1 190 ? 4.064 -6.579 -13.251 1.00 92.88 190 VAL A CA 1
ATOM 1474 C C . VAL A 1 190 ? 2.604 -6.528 -12.819 1.00 92.88 190 VAL A C 1
ATOM 1476 O O . VAL A 1 190 ? 2.249 -5.796 -11.893 1.00 92.88 190 VAL A O 1
ATOM 1479 N N . GLU A 1 191 ? 1.737 -7.234 -13.538 1.00 93.56 191 GLU A N 1
ATOM 1480 C CA . GLU A 1 191 ? 0.328 -7.334 -13.154 1.00 93.56 191 GLU A CA 1
ATOM 1481 C C . GLU A 1 191 ? 0.204 -8.020 -11.794 1.00 93.56 191 GLU A C 1
ATOM 1483 O O . GLU A 1 191 ? 0.982 -8.915 -11.472 1.00 93.56 191 GLU A O 1
ATOM 1488 N N . CYS A 1 192 ? -0.754 -7.571 -10.987 1.00 91.44 192 CYS A N 1
ATOM 1489 C CA . CYS A 1 192 ? -1.031 -8.199 -9.702 1.00 91.44 192 CYS A CA 1
ATOM 1490 C C . CYS A 1 192 ? -1.504 -9.636 -9.895 1.00 91.44 192 CYS A C 1
ATOM 1492 O O . CYS A 1 192 ? -2.429 -9.886 -10.670 1.00 91.44 192 CYS A O 1
ATOM 1494 N N . ASP A 1 193 ? -0.929 -10.548 -9.114 1.00 85.44 193 ASP A N 1
ATOM 1495 C CA . ASP A 1 193 ? -1.516 -11.864 -8.893 1.00 85.44 193 ASP A CA 1
ATOM 1496 C C . ASP A 1 193 ? -2.925 -11.728 -8.289 1.00 85.44 193 ASP A C 1
ATOM 1498 O O . ASP A 1 193 ? -3.313 -10.673 -7.768 1.00 85.44 193 ASP A O 1
ATOM 1502 N N . SER A 1 194 ? -3.692 -12.820 -8.316 1.00 80.38 194 SER A N 1
ATOM 1503 C CA . SER A 1 194 ? -4.984 -12.885 -7.631 1.00 80.38 194 SER A CA 1
ATOM 1504 C C . SER A 1 194 ? -4.837 -12.450 -6.172 1.00 80.38 194 SER A C 1
ATOM 1506 O O . SER A 1 194 ? -3.975 -12.958 -5.446 1.00 80.38 194 SER A O 1
ATOM 1508 N N . PHE A 1 195 ? -5.686 -11.518 -5.737 1.00 86.69 195 PHE A N 1
ATOM 1509 C CA . PHE A 1 195 ? -5.684 -11.063 -4.354 1.00 86.69 195 PHE A CA 1
ATOM 1510 C C . PHE A 1 195 ? -5.959 -12.235 -3.411 1.00 86.69 195 PHE A C 1
ATOM 1512 O O . PHE A 1 195 ? -6.959 -12.935 -3.551 1.00 86.69 195 PHE A O 1
ATOM 1519 N N . VAL A 1 196 ? -5.064 -12.429 -2.444 1.00 87.25 196 VAL A N 1
ATOM 1520 C CA . VAL A 1 196 ? -5.255 -13.394 -1.362 1.00 87.25 196 VAL A CA 1
ATOM 1521 C C . VAL A 1 196 ? -6.024 -12.686 -0.246 1.00 87.25 196 VAL A C 1
ATOM 1523 O O . VAL A 1 196 ? -5.511 -11.678 0.255 1.00 87.25 196 VAL A O 1
ATOM 1526 N N . PRO A 1 197 ? -7.212 -13.182 0.148 1.00 91.56 197 PRO A N 1
ATOM 1527 C CA . PRO A 1 197 ? -8.002 -12.579 1.213 1.00 91.56 197 PRO A CA 1
ATOM 1528 C C . PRO A 1 197 ? -7.224 -12.438 2.521 1.00 91.56 197 PRO A C 1
ATOM 1530 O O . PRO A 1 197 ? -6.340 -13.238 2.835 1.00 91.56 197 PRO A O 1
ATOM 1533 N N . ILE A 1 198 ? -7.569 -11.420 3.309 1.00 93.00 198 ILE A N 1
ATOM 1534 C CA . ILE A 1 198 ? -6.976 -11.222 4.630 1.00 93.00 198 ILE A CA 1
ATOM 1535 C C . ILE A 1 198 ? -7.499 -12.319 5.560 1.00 93.00 198 ILE A C 1
ATOM 1537 O O . ILE A 1 198 ? -8.682 -12.342 5.906 1.00 93.00 198 ILE A O 1
ATOM 1541 N N . THR A 1 199 ? -6.600 -13.200 5.990 1.00 91.25 199 THR A N 1
ATOM 1542 C CA . THR A 1 199 ? -6.866 -14.170 7.055 1.00 91.25 199 THR A CA 1
ATOM 1543 C C . THR A 1 199 ? -6.721 -13.489 8.409 1.00 91.25 199 THR A C 1
ATOM 1545 O O . THR A 1 199 ? -5.705 -12.848 8.685 1.00 91.25 199 THR A O 1
ATOM 1548 N N . LEU A 1 200 ? -7.743 -13.619 9.251 1.00 92.94 200 LEU A N 1
ATOM 1549 C CA . LEU A 1 200 ? -7.754 -13.072 10.602 1.00 92.94 200 LEU A CA 1
ATOM 1550 C C . LEU A 1 200 ? -7.621 -14.204 11.612 1.00 92.94 200 LEU A C 1
ATOM 1552 O O . LEU A 1 200 ? -8.444 -15.116 11.641 1.00 92.94 200 LEU A O 1
ATOM 1556 N N . GLU A 1 201 ? -6.598 -14.113 12.452 1.00 91.81 201 GLU A N 1
ATOM 1557 C CA . GLU A 1 201 ? -6.450 -14.977 13.616 1.00 91.81 201 GLU A CA 1
ATOM 1558 C C . GLU A 1 201 ? -7.231 -14.384 14.803 1.00 91.81 201 GLU A C 1
ATOM 1560 O O . GLU A 1 201 ? -7.224 -13.158 14.983 1.00 91.81 201 GLU A O 1
ATOM 1565 N N . PRO A 1 202 ? -7.906 -15.217 15.618 1.00 92.25 202 PRO A N 1
ATOM 1566 C CA . PRO A 1 202 ? -8.590 -14.758 16.821 1.00 92.25 202 PRO A CA 1
ATOM 1567 C C . PRO A 1 202 ? -7.684 -13.930 17.732 1.00 92.25 202 PRO A C 1
ATOM 1569 O O . PRO A 1 202 ? -6.532 -14.283 17.989 1.00 92.25 202 PRO A O 1
ATOM 1572 N N . ASP A 1 203 ? -8.220 -12.801 18.192 1.00 90.44 203 ASP A N 1
ATOM 1573 C CA . ASP A 1 203 ? -7.617 -11.859 19.139 1.00 90.44 203 ASP A CA 1
ATOM 1574 C C . ASP A 1 203 ? -6.258 -11.277 18.719 1.00 90.44 203 ASP A C 1
ATOM 1576 O O . ASP A 1 203 ? -5.611 -10.563 19.490 1.00 90.44 203 ASP A O 1
ATOM 1580 N N . THR A 1 204 ? -5.852 -11.511 17.470 1.00 92.50 204 THR A N 1
ATOM 1581 C CA . THR A 1 204 ? -4.583 -11.044 16.922 1.00 92.50 204 THR A CA 1
ATOM 1582 C C . THR A 1 204 ? -4.849 -9.945 15.900 1.00 92.50 204 THR A C 1
ATOM 1584 O O . THR A 1 204 ? -5.528 -10.168 14.893 1.00 92.50 204 THR A O 1
ATOM 1587 N N . PRO A 1 205 ? -4.353 -8.720 16.137 1.00 92.69 205 PRO A N 1
ATOM 1588 C CA . PRO A 1 205 ? -4.528 -7.649 15.179 1.00 92.69 205 PRO A CA 1
ATOM 1589 C C . PRO A 1 205 ? -3.688 -7.914 13.928 1.00 92.69 205 PRO A C 1
ATOM 1591 O O . PRO A 1 205 ? -2.530 -8.323 14.008 1.00 92.69 205 PRO A O 1
ATOM 1594 N N . SER A 1 206 ? -4.260 -7.628 12.760 1.00 93.88 206 SER A N 1
ATOM 1595 C CA . SER A 1 206 ? -3.537 -7.686 11.493 1.00 93.88 206 SER A CA 1
ATOM 1596 C C . SER A 1 206 ? -2.416 -6.642 11.441 1.00 93.88 206 SER A C 1
ATOM 1598 O O . SER A 1 206 ? -2.291 -5.777 12.306 1.00 93.88 206 SER A O 1
ATOM 1600 N N . GLN A 1 207 ? -1.635 -6.620 10.363 1.00 92.44 207 GLN A N 1
ATOM 1601 C CA . GLN A 1 207 ? -0.869 -5.415 10.041 1.00 92.44 207 GLN A CA 1
ATOM 1602 C C . GLN A 1 207 ? -1.794 -4.214 9.763 1.00 92.44 207 GLN A C 1
ATOM 1604 O O . GLN A 1 207 ? -2.992 -4.380 9.506 1.00 92.44 207 GLN A O 1
ATOM 1609 N N . PHE A 1 208 ? -1.228 -3.007 9.775 1.00 94.12 208 PHE A N 1
ATOM 1610 C CA . PHE A 1 208 ? -1.905 -1.842 9.213 1.00 94.12 208 PHE A CA 1
ATOM 1611 C C . PHE A 1 208 ? -1.815 -1.879 7.691 1.00 94.12 208 PHE A C 1
ATOM 1613 O O . PHE A 1 208 ? -0.728 -1.898 7.122 1.00 94.12 208 PHE A O 1
ATOM 1620 N N . TYR A 1 209 ? -2.966 -1.815 7.038 1.00 95.44 209 TYR A N 1
ATOM 1621 C CA . TYR A 1 209 ? -3.078 -1.727 5.594 1.00 95.44 209 TYR A CA 1
ATOM 1622 C C . TYR A 1 209 ? -3.313 -0.283 5.170 1.00 95.44 209 TYR A C 1
ATOM 1624 O O . TYR A 1 209 ? -4.204 0.390 5.691 1.00 95.44 209 TYR A O 1
ATOM 1632 N N . HIS A 1 210 ? -2.555 0.191 4.184 1.00 96.19 210 HIS A N 1
ATOM 1633 C CA . HIS A 1 210 ? -2.849 1.454 3.515 1.00 96.19 210 HIS A CA 1
ATOM 1634 C C . HIS A 1 210 ? -4.162 1.321 2.724 1.00 96.19 210 HIS A C 1
ATOM 1636 O O . HIS A 1 210 ? -4.307 0.419 1.897 1.00 96.19 210 HIS A O 1
ATOM 1642 N N . LEU A 1 211 ? -5.117 2.231 2.936 1.00 96.94 211 LEU A N 1
ATOM 1643 C CA . LEU A 1 211 ? -6.444 2.156 2.319 1.00 96.94 211 LEU A CA 1
ATOM 1644 C C . LEU A 1 211 ? -6.380 2.118 0.787 1.00 96.94 211 LEU A C 1
ATOM 1646 O O . LEU A 1 211 ? -7.077 1.317 0.164 1.00 96.94 211 LEU A O 1
ATOM 1650 N N . ARG A 1 212 ? -5.495 2.915 0.170 1.00 96.25 212 ARG A N 1
ATOM 1651 C CA . ARG A 1 212 ? -5.290 2.856 -1.282 1.00 96.25 212 ARG A CA 1
ATOM 1652 C C . ARG A 1 212 ? -4.816 1.484 -1.751 1.00 96.25 212 ARG A C 1
ATOM 1654 O O . ARG A 1 212 ? -5.270 1.029 -2.795 1.00 96.25 212 ARG A O 1
ATOM 1661 N N . HIS A 1 213 ? -3.904 0.848 -1.012 1.00 95.62 213 HIS A N 1
ATOM 1662 C CA . HIS A 1 213 ? -3.436 -0.494 -1.357 1.00 95.62 213 HIS A CA 1
ATOM 1663 C C . HIS A 1 213 ? -4.616 -1.460 -1.408 1.00 95.62 213 HIS A C 1
ATOM 1665 O O . HIS A 1 213 ? -4.807 -2.074 -2.454 1.00 95.62 213 HIS A O 1
ATOM 1671 N N . LEU A 1 214 ? -5.447 -1.493 -0.357 1.00 95.69 214 LEU A N 1
ATOM 1672 C CA . LEU A 1 214 ? -6.632 -2.351 -0.317 1.00 95.69 214 LEU A CA 1
ATOM 1673 C C . LEU A 1 214 ? -7.519 -2.120 -1.540 1.00 95.69 214 LEU A C 1
ATOM 1675 O O . LEU A 1 214 ? -7.789 -3.065 -2.263 1.00 95.69 214 LEU A O 1
ATOM 1679 N N . MET A 1 215 ? -7.886 -0.872 -1.840 1.00 95.06 215 MET A N 1
ATOM 1680 C CA . MET A 1 215 ? -8.740 -0.550 -2.995 1.00 95.06 215 MET A CA 1
ATOM 1681 C C . MET A 1 215 ? -8.160 -0.984 -4.348 1.00 95.06 215 MET A C 1
ATOM 1683 O O . MET A 1 215 ? -8.905 -1.304 -5.275 1.00 95.06 215 MET A O 1
ATOM 1687 N N . ILE A 1 216 ? -6.835 -0.937 -4.504 1.00 94.81 216 ILE A N 1
ATOM 1688 C CA . ILE A 1 216 ? -6.183 -1.317 -5.760 1.00 94.81 216 ILE A CA 1
ATOM 1689 C C . ILE A 1 216 ? -6.248 -2.827 -5.959 1.00 94.81 216 ILE A C 1
ATOM 1691 O O . ILE A 1 216 ? -6.637 -3.260 -7.042 1.00 94.81 216 ILE A O 1
ATOM 1695 N N . VAL A 1 217 ? -5.865 -3.597 -4.938 1.00 93.12 217 VAL A N 1
ATOM 1696 C CA . VAL A 1 217 ? -5.682 -5.050 -5.066 1.00 93.12 217 VAL A CA 1
ATOM 1697 C C . VAL A 1 217 ? -6.996 -5.818 -5.056 1.00 93.12 217 VAL A C 1
ATOM 1699 O O . VAL A 1 217 ? -7.103 -6.842 -5.716 1.00 93.12 217 VAL A O 1
ATOM 1702 N N . THR A 1 218 ? -8.012 -5.313 -4.361 1.00 91.44 218 THR A N 1
ATOM 1703 C CA . THR A 1 218 ? -9.333 -5.956 -4.298 1.00 91.44 218 THR A CA 1
ATOM 1704 C C . THR A 1 218 ? -10.321 -5.404 -5.318 1.00 91.44 218 THR A C 1
ATOM 1706 O O . THR A 1 218 ? -11.343 -6.025 -5.592 1.00 91.44 218 THR A O 1
ATOM 1709 N N . GLY A 1 219 ? -10.069 -4.201 -5.837 1.00 89.25 219 GLY A N 1
ATOM 1710 C CA . GLY A 1 219 ? -11.040 -3.472 -6.643 1.00 89.25 219 GLY A CA 1
ATOM 1711 C C . GLY A 1 219 ? -12.231 -2.913 -5.855 1.00 89.25 219 GLY A C 1
ATOM 1712 O O . GLY A 1 219 ? -13.129 -2.369 -6.493 1.00 89.25 219 GLY A O 1
ATOM 1713 N N . CYS A 1 220 ? -12.254 -2.992 -4.514 1.00 89.75 220 CYS A N 1
ATOM 1714 C CA . CYS A 1 220 ? -13.346 -2.413 -3.723 1.00 89.75 220 CYS A CA 1
ATOM 1715 C C . CYS A 1 220 ? -13.422 -0.895 -3.961 1.00 89.75 220 CYS A C 1
ATOM 1717 O O . CYS A 1 220 ? -12.453 -0.162 -3.726 1.00 89.75 220 CYS A O 1
ATOM 1719 N N . GLU A 1 221 ? -14.587 -0.405 -4.376 1.00 89.44 221 GLU A N 1
ATOM 1720 C CA . GLU A 1 221 ? -14.811 1.026 -4.549 1.00 89.44 221 GLU A CA 1
ATOM 1721 C C . GLU A 1 221 ? -15.177 1.693 -3.221 1.00 89.44 221 GLU A C 1
ATOM 1723 O O . GLU A 1 221 ? -16.004 1.199 -2.453 1.00 89.44 221 GLU A O 1
ATOM 1728 N N . MET A 1 222 ? -14.579 2.856 -2.960 1.00 93.44 222 MET A N 1
ATOM 1729 C CA . MET A 1 222 ? -14.973 3.683 -1.825 1.00 93.44 222 MET A CA 1
ATOM 1730 C C . MET A 1 222 ? -16.172 4.559 -2.195 1.00 93.44 222 MET A C 1
ATOM 1732 O O . MET A 1 222 ? -16.222 5.103 -3.303 1.00 93.44 222 MET A O 1
ATOM 1736 N N . PRO A 1 223 ? -17.121 4.776 -1.269 1.00 93.88 223 PRO A N 1
ATOM 1737 C CA . PRO A 1 223 ? -18.219 5.706 -1.487 1.00 93.88 223 PRO A CA 1
ATOM 1738 C C . PRO A 1 223 ? -17.712 7.111 -1.827 1.00 93.88 223 PRO A C 1
ATOM 1740 O O . PRO A 1 223 ? -16.733 7.579 -1.252 1.00 93.88 223 PRO A O 1
ATOM 1743 N N . ARG A 1 224 ? -18.440 7.834 -2.690 1.00 91.50 224 ARG A N 1
ATOM 1744 C CA . ARG A 1 224 ? -18.056 9.171 -3.204 1.00 91.50 224 ARG A CA 1
ATOM 1745 C C . ARG A 1 224 ? -17.733 10.221 -2.133 1.00 91.50 224 ARG A C 1
ATOM 1747 O O . ARG A 1 224 ? -17.087 11.219 -2.435 1.00 91.50 224 ARG A O 1
ATOM 1754 N N . LEU A 1 225 ? -18.212 10.034 -0.903 1.00 93.69 225 LEU A N 1
ATOM 1755 C CA . LEU A 1 225 ? -17.940 10.934 0.221 1.00 93.69 225 LEU A CA 1
ATOM 1756 C C . LEU A 1 225 ? -16.514 10.787 0.788 1.00 93.69 225 LEU A C 1
ATOM 1758 O O . LEU A 1 225 ? -16.048 11.668 1.514 1.00 93.69 225 LEU A O 1
ATOM 1762 N N . ILE A 1 226 ? -15.828 9.688 0.466 1.00 96.06 226 ILE A N 1
ATOM 1763 C CA . ILE A 1 226 ? -14.433 9.433 0.817 1.00 96.06 226 ILE A CA 1
ATOM 1764 C C . ILE A 1 226 ? -13.556 9.967 -0.315 1.00 96.06 226 ILE A C 1
ATOM 1766 O O . ILE A 1 226 ? -13.597 9.477 -1.439 1.00 96.06 226 ILE A O 1
ATOM 1770 N N . THR A 1 227 ? -12.784 11.013 -0.029 1.00 94.44 227 THR A N 1
ATOM 1771 C CA . THR A 1 227 ? -11.971 11.694 -1.044 1.00 94.44 227 THR A CA 1
ATOM 1772 C C . THR A 1 227 ? -10.648 10.971 -1.297 1.00 94.44 227 THR A C 1
ATOM 1774 O O . THR A 1 227 ? -10.134 10.275 -0.424 1.00 94.44 227 THR A O 1
ATOM 1777 N N . GLU A 1 228 ? -10.027 11.217 -2.454 1.00 92.00 228 GLU A N 1
ATOM 1778 C CA . GLU A 1 228 ? -8.684 10.697 -2.773 1.00 92.00 228 GLU A CA 1
ATOM 1779 C C . GLU A 1 228 ? -7.637 11.063 -1.714 1.00 92.00 228 GLU A C 1
ATOM 1781 O O . GLU A 1 228 ? -6.773 10.252 -1.397 1.00 92.00 228 GLU A O 1
ATOM 1786 N N . ASN A 1 229 ? -7.738 12.263 -1.133 1.00 92.38 229 ASN A N 1
ATOM 1787 C CA . ASN A 1 229 ? -6.851 12.701 -0.058 1.00 92.38 229 ASN A CA 1
ATOM 1788 C C . ASN A 1 229 ? -7.030 11.840 1.202 1.00 92.38 229 ASN A C 1
ATOM 1790 O O . ASN A 1 229 ? -6.065 11.447 1.847 1.00 92.38 229 ASN A O 1
ATOM 1794 N N . MET A 1 230 ? -8.271 11.486 1.538 1.00 95.62 230 MET A N 1
ATOM 1795 C CA . MET A 1 230 ? -8.523 10.581 2.655 1.00 95.62 230 MET A CA 1
ATOM 1796 C C . MET A 1 230 ? -8.006 9.174 2.370 1.00 95.62 230 MET A C 1
ATOM 1798 O O . MET A 1 230 ? -7.425 8.564 3.259 1.00 95.62 230 MET A O 1
ATOM 1802 N N . ILE A 1 231 ? -8.184 8.679 1.146 1.00 95.88 231 ILE A N 1
ATOM 1803 C CA . ILE A 1 231 ? -7.679 7.368 0.719 1.00 95.88 231 ILE A CA 1
ATOM 1804 C C . ILE A 1 231 ? -6.152 7.305 0.852 1.00 95.88 231 ILE A C 1
ATOM 1806 O O . ILE A 1 231 ? -5.627 6.348 1.412 1.00 95.88 231 ILE A O 1
ATOM 1810 N N . ASP A 1 232 ? -5.467 8.355 0.396 1.00 94.25 232 ASP A N 1
ATOM 1811 C CA . ASP A 1 232 ? -4.005 8.498 0.416 1.00 94.25 232 ASP A CA 1
ATOM 1812 C C . ASP A 1 232 ? -3.390 8.554 1.820 1.00 94.25 232 ASP A C 1
ATOM 1814 O O . ASP A 1 232 ? -2.212 8.247 1.980 1.00 94.25 232 ASP A O 1
ATOM 1818 N N . ASN A 1 233 ? -4.162 8.990 2.815 1.00 96.31 233 ASN A N 1
ATOM 1819 C CA . ASN A 1 233 ? -3.667 9.291 4.157 1.00 96.31 233 ASN A CA 1
ATOM 1820 C C . ASN A 1 233 ? -4.252 8.368 5.236 1.00 96.31 233 ASN A C 1
ATOM 1822 O O . ASN A 1 233 ? -4.078 8.658 6.417 1.00 96.31 233 ASN A O 1
ATOM 1826 N N . THR A 1 234 ? -4.981 7.306 4.871 1.00 97.06 234 THR A N 1
ATOM 1827 C CA . THR A 1 234 ? -5.689 6.438 5.831 1.00 97.06 234 THR A CA 1
ATOM 1828 C C . THR A 1 234 ? -5.144 5.018 5.840 1.00 97.06 234 THR A C 1
ATOM 1830 O O . THR A 1 234 ? -4.895 4.413 4.799 1.00 97.06 234 THR A O 1
ATOM 1833 N N . PHE A 1 235 ? -5.018 4.478 7.046 1.00 96.50 235 PHE A N 1
ATOM 1834 C CA . PHE A 1 235 ? -4.497 3.160 7.354 1.00 96.50 235 PHE A CA 1
ATOM 1835 C C . PHE A 1 235 ? -5.445 2.439 8.300 1.00 96.50 235 PHE A C 1
ATOM 1837 O O . PHE A 1 235 ? -5.997 3.058 9.212 1.00 96.50 235 PHE A O 1
ATOM 1844 N N . ILE A 1 236 ? -5.635 1.142 8.085 1.00 96.00 236 ILE A N 1
ATOM 1845 C CA . ILE A 1 236 ? -6.638 0.356 8.801 1.00 96.00 236 ILE A CA 1
ATOM 1846 C C . ILE A 1 236 ? -6.025 -0.958 9.249 1.00 96.00 236 ILE A C 1
ATOM 1848 O O . ILE A 1 236 ? -5.367 -1.646 8.473 1.00 96.00 236 ILE A O 1
ATOM 1852 N N . GLN A 1 237 ? -6.263 -1.296 10.504 1.00 95.44 237 GLN A N 1
ATOM 1853 C CA . GLN A 1 237 ? -5.936 -2.571 11.105 1.00 95.44 237 GLN A CA 1
ATOM 1854 C C . GLN A 1 237 ? -7.235 -3.281 11.485 1.00 95.44 237 GLN A C 1
ATOM 1856 O O . GLN A 1 237 ? -8.182 -2.663 11.982 1.00 95.44 237 GLN A O 1
ATOM 1861 N N . PHE A 1 238 ? -7.268 -4.581 11.224 1.00 95.56 238 PHE A N 1
ATOM 1862 C CA . PHE A 1 238 ? -8.421 -5.442 11.427 1.00 95.56 238 PHE A CA 1
ATOM 1863 C C . PHE A 1 238 ? -8.152 -6.397 12.584 1.00 95.56 238 PHE A C 1
ATOM 1865 O O . PHE A 1 238 ? -7.023 -6.845 12.793 1.00 95.56 238 PHE A O 1
ATOM 1872 N N . THR A 1 239 ? -9.183 -6.725 13.350 1.00 95.25 239 THR A N 1
ATOM 1873 C CA . THR A 1 239 ? -9.104 -7.743 14.398 1.00 95.25 239 THR A CA 1
ATOM 1874 C C . THR A 1 239 ? -10.422 -8.498 14.464 1.00 95.25 239 THR A C 1
ATOM 1876 O O . THR A 1 239 ? -11.504 -7.905 14.387 1.00 95.25 239 THR A O 1
ATOM 1879 N N . PHE A 1 240 ? -10.326 -9.815 14.607 1.00 94.62 240 PHE A N 1
ATOM 1880 C CA . PHE A 1 240 ? -11.454 -10.667 14.943 1.00 94.62 240 PHE A CA 1
ATOM 1881 C C . PHE A 1 240 ? -11.335 -11.073 16.410 1.00 94.62 240 PHE A C 1
ATOM 1883 O O . PHE A 1 240 ? -10.375 -11.729 16.791 1.00 94.62 240 PHE A O 1
ATOM 1890 N N . ILE A 1 241 ? -12.289 -10.652 17.231 1.00 91.44 241 ILE A N 1
ATOM 1891 C CA . ILE A 1 241 ? -12.418 -11.080 18.624 1.00 91.44 241 ILE A CA 1
ATOM 1892 C C . ILE A 1 241 ? -13.370 -12.270 18.656 1.00 91.44 241 ILE A C 1
ATOM 1894 O O . ILE A 1 241 ? -14.548 -12.118 18.302 1.00 91.44 241 ILE A O 1
ATOM 1898 N N . ASP A 1 242 ? -12.878 -13.435 19.073 1.00 85.44 242 ASP A N 1
ATOM 1899 C CA . ASP A 1 242 ? -13.710 -14.628 19.180 1.00 85.44 242 ASP A CA 1
ATOM 1900 C C . ASP A 1 242 ? -14.561 -14.559 20.452 1.00 85.44 242 ASP A C 1
ATOM 1902 O O . ASP A 1 242 ? -14.101 -14.740 21.577 1.00 85.44 242 ASP A O 1
ATOM 1906 N N . THR A 1 243 ? -15.850 -14.289 20.266 1.00 76.75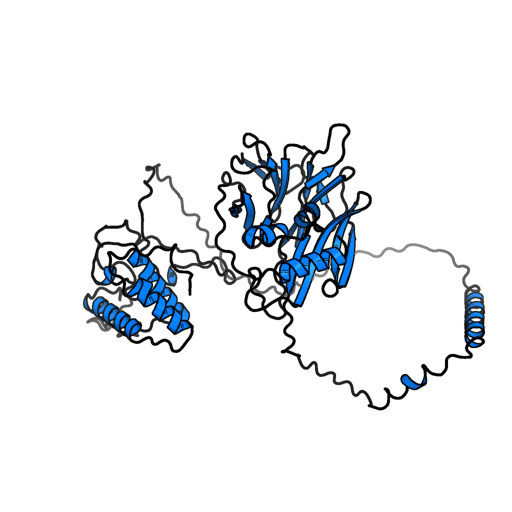 243 THR A N 1
ATOM 1907 C CA . THR A 1 243 ? -16.812 -14.201 21.375 1.00 76.75 243 THR A CA 1
ATOM 1908 C C . THR A 1 243 ? -17.204 -15.568 21.945 1.00 76.75 243 THR A C 1
ATOM 1910 O O . THR A 1 243 ? -17.807 -15.623 23.018 1.00 76.75 243 THR A O 1
ATOM 1913 N N . SER A 1 244 ? -16.840 -16.672 21.281 1.00 69.50 244 SER A N 1
ATOM 1914 C CA . SER A 1 244 ? -17.072 -18.032 21.780 1.00 69.50 244 SER A CA 1
ATOM 1915 C C . SER A 1 244 ? -16.047 -18.458 22.838 1.00 69.50 244 SER A C 1
ATOM 1917 O O . SER A 1 244 ? -16.368 -19.257 23.720 1.00 69.50 244 SER A O 1
ATOM 1919 N N . VAL A 1 245 ? -14.860 -17.840 22.848 1.00 53.84 245 VAL A N 1
ATOM 1920 C CA . VAL A 1 245 ? -13.862 -17.980 23.914 1.00 53.84 245 VAL A CA 1
ATOM 1921 C C . VAL A 1 245 ? -14.111 -16.892 24.956 1.00 53.84 245 VAL A C 1
ATOM 1923 O O . VAL A 1 245 ? -13.312 -15.984 25.177 1.00 53.84 245 VAL A O 1
ATOM 1926 N N . THR A 1 246 ? -15.251 -16.978 25.648 1.00 44.44 246 THR A N 1
ATOM 1927 C CA . THR A 1 246 ? -15.370 -16.278 26.930 1.00 44.44 246 THR A CA 1
ATOM 1928 C C . THR A 1 246 ? -14.385 -16.953 27.874 1.00 44.44 246 THR A C 1
ATOM 1930 O O . THR A 1 246 ? -14.683 -17.978 28.483 1.00 44.44 246 THR A O 1
ATOM 1933 N N . THR A 1 247 ? -13.175 -16.403 27.959 1.00 42.59 247 THR A N 1
ATOM 1934 C CA . THR A 1 247 ? -12.257 -16.730 29.041 1.00 42.59 247 THR A CA 1
ATOM 1935 C C . THR A 1 247 ? -13.020 -16.435 30.319 1.00 42.59 247 THR A C 1
ATOM 1937 O O . THR A 1 247 ? -13.337 -15.281 30.611 1.00 42.59 247 THR A O 1
ATOM 1940 N N . THR A 1 248 ? -13.369 -17.491 31.048 1.00 36.81 248 THR A N 1
ATOM 1941 C CA . THR A 1 248 ? -13.855 -17.440 32.418 1.00 36.81 248 THR A CA 1
ATOM 1942 C C . THR A 1 248 ? -12.766 -16.766 33.244 1.00 36.81 248 THR A C 1
ATOM 1944 O O . THR A 1 248 ? -11.910 -17.412 33.844 1.00 36.81 248 THR A O 1
ATOM 1947 N N . ILE A 1 249 ? -12.734 -15.436 33.238 1.00 35.47 249 ILE A N 1
ATOM 1948 C CA . ILE A 1 249 ? -12.051 -14.691 34.277 1.00 35.47 249 ILE A CA 1
ATOM 1949 C C . ILE A 1 249 ? -12.894 -14.982 35.508 1.00 35.47 249 ILE A C 1
ATOM 1951 O O . ILE A 1 249 ? -13.991 -14.451 35.661 1.00 35.47 249 ILE A O 1
ATOM 1955 N N . SER A 1 250 ? -12.409 -15.902 36.340 1.00 31.92 250 SER A N 1
ATOM 1956 C CA . SER A 1 250 ? -12.896 -16.094 37.697 1.00 31.92 250 SER A CA 1
ATOM 1957 C C . SER A 1 250 ? -12.742 -14.773 38.442 1.00 31.92 250 SER A C 1
ATOM 1959 O O . SER A 1 250 ? -11.732 -14.517 39.096 1.00 31.92 250 SER A O 1
ATOM 1961 N N . THR A 1 251 ? -13.751 -13.915 38.352 1.00 33.12 251 THR A N 1
ATOM 1962 C CA . THR A 1 251 ? -14.014 -12.892 39.349 1.00 33.12 251 THR A CA 1
ATOM 1963 C C . THR A 1 251 ? -14.458 -13.637 40.599 1.00 33.12 251 THR A C 1
ATOM 1965 O O . THR A 1 251 ? -15.638 -13.892 40.823 1.00 33.12 251 THR A O 1
ATOM 1968 N N . SER A 1 252 ? -13.497 -14.000 41.449 1.00 38.72 252 SER A N 1
ATOM 1969 C CA . SER A 1 252 ? -13.783 -14.184 42.867 1.00 38.72 252 SER A CA 1
ATOM 1970 C C . SER A 1 252 ? -14.061 -12.803 43.467 1.00 38.72 252 SER A C 1
ATOM 1972 O O . SER A 1 252 ? -13.227 -12.209 44.146 1.00 38.72 252 SER A O 1
ATOM 1974 N N . THR A 1 253 ? -15.238 -12.271 43.174 1.00 35.00 253 THR A N 1
ATOM 1975 C CA . THR A 1 253 ? -15.859 -11.207 43.952 1.00 35.00 253 THR A CA 1
ATOM 1976 C C . THR A 1 253 ? -17.243 -11.706 44.294 1.00 35.00 253 THR A C 1
ATOM 1978 O O . THR A 1 253 ? -18.155 -11.672 43.476 1.00 35.00 253 THR A O 1
ATOM 1981 N N . THR A 1 254 ? -17.366 -12.210 45.518 1.00 43.62 254 THR A N 1
ATOM 1982 C CA . THR A 1 254 ? -18.630 -12.297 46.243 1.00 43.62 254 THR A CA 1
ATOM 1983 C C . THR A 1 254 ? -19.306 -10.929 46.172 1.00 43.62 254 THR A C 1
ATOM 1985 O O . THR A 1 254 ? -18.884 -9.996 46.857 1.00 43.62 254 THR A O 1
ATOM 1988 N N . ILE A 1 255 ? -20.310 -10.793 45.312 1.00 35.97 255 ILE A N 1
ATOM 1989 C CA . ILE A 1 255 ? -21.236 -9.667 45.340 1.00 35.97 255 ILE A CA 1
ATOM 1990 C C . ILE A 1 255 ? -22.564 -10.239 45.810 1.00 35.97 255 ILE A C 1
ATOM 1992 O O . ILE A 1 255 ? -23.219 -11.000 45.106 1.00 35.97 255 ILE A O 1
ATOM 1996 N N . ASP A 1 256 ? -22.876 -9.890 47.055 1.00 34.59 256 ASP A N 1
ATOM 1997 C CA . ASP A 1 256 ? -24.175 -10.016 47.699 1.00 34.59 256 ASP A CA 1
ATOM 1998 C C . ASP A 1 256 ? -25.304 -9.610 46.739 1.00 34.59 256 ASP A C 1
ATOM 2000 O O . ASP A 1 256 ? -25.378 -8.460 46.295 1.00 34.59 256 ASP A O 1
ATOM 2004 N N . GLU A 1 257 ? -26.251 -10.520 46.518 1.00 37.78 257 GLU A N 1
ATOM 2005 C CA . GLU A 1 257 ? -27.522 -10.308 45.804 1.00 37.78 257 GLU A CA 1
ATOM 2006 C C . GLU A 1 257 ? -28.480 -9.323 46.526 1.00 37.78 257 GLU A C 1
ATOM 2008 O O . GLU A 1 257 ? -29.674 -9.263 46.244 1.00 37.78 257 GLU A O 1
ATOM 2013 N N . ALA A 1 258 ? -27.983 -8.497 47.452 1.00 36.38 258 ALA A N 1
ATOM 2014 C CA . ALA A 1 258 ? -28.775 -7.540 48.225 1.00 36.38 258 ALA A CA 1
ATOM 2015 C C . ALA A 1 258 ? -28.682 -6.080 47.726 1.00 36.38 258 ALA A C 1
ATOM 2017 O O . ALA A 1 258 ? -29.365 -5.204 48.266 1.00 36.38 258 ALA A O 1
ATOM 2018 N N . ALA A 1 259 ? -27.858 -5.780 46.713 1.00 34.19 259 ALA A N 1
ATOM 2019 C CA . ALA A 1 259 ? -27.571 -4.395 46.313 1.00 34.19 259 ALA A CA 1
ATOM 2020 C C . ALA A 1 259 ? -28.390 -3.856 45.118 1.00 34.19 259 ALA A C 1
ATOM 2022 O O . ALA A 1 259 ? -28.549 -2.638 45.008 1.00 34.19 259 ALA A O 1
ATOM 2023 N N . GLU A 1 260 ? -28.982 -4.701 44.265 1.00 39.47 260 GLU A N 1
ATOM 2024 C CA . GLU A 1 260 ? -29.730 -4.216 43.085 1.00 39.47 260 GLU A CA 1
ATOM 2025 C C . GLU A 1 260 ? -31.155 -3.717 43.387 1.00 39.47 260 GLU A C 1
ATOM 2027 O O . GLU A 1 260 ? -31.720 -2.942 42.618 1.00 39.47 260 GLU A O 1
ATOM 2032 N N . MET A 1 261 ? -31.715 -4.020 44.561 1.00 36.62 261 MET A N 1
ATOM 2033 C CA . MET A 1 261 ? -33.038 -3.514 44.968 1.00 36.62 261 MET A CA 1
ATOM 2034 C C . MET A 1 261 ? -33.016 -2.119 45.621 1.00 36.62 261 MET A C 1
ATOM 2036 O O . MET A 1 261 ? -34.068 -1.599 45.992 1.00 36.62 261 MET A O 1
ATOM 2040 N N . ARG A 1 262 ? -31.849 -1.465 45.754 1.00 35.34 262 ARG A N 1
ATOM 2041 C CA . ARG A 1 262 ? -31.753 -0.101 46.322 1.00 35.34 262 ARG A CA 1
ATOM 2042 C C . ARG A 1 262 ? -31.479 1.007 45.307 1.00 35.34 262 ARG A C 1
ATOM 2044 O O . ARG A 1 262 ? -31.759 2.164 45.615 1.00 35.34 262 ARG A O 1
ATOM 2051 N N . LEU A 1 263 ? -31.020 0.688 44.096 1.00 33.50 263 LEU A N 1
ATOM 2052 C CA . LEU A 1 263 ? -30.757 1.708 43.071 1.00 33.50 263 LEU A CA 1
ATOM 2053 C C . LEU A 1 263 ? -32.044 2.179 42.365 1.00 33.50 263 LEU A C 1
ATOM 2055 O O . LEU A 1 263 ? -32.155 3.343 41.989 1.00 33.50 263 LEU A O 1
ATOM 2059 N N . LEU A 1 264 ? -33.063 1.316 42.286 1.00 33.41 264 LEU A N 1
ATOM 2060 C CA . LEU A 1 264 ? -34.380 1.649 41.724 1.00 33.41 264 LEU A CA 1
ATOM 2061 C C . LEU A 1 264 ? -35.292 2.437 42.685 1.00 33.41 264 LEU A C 1
ATOM 2063 O O . LEU A 1 264 ? -36.248 3.064 42.236 1.00 33.41 264 LEU A O 1
ATOM 2067 N N . ALA A 1 265 ? -34.970 2.497 43.983 1.00 39.59 265 ALA A N 1
ATOM 2068 C CA . ALA A 1 265 ? -35.705 3.314 44.956 1.00 39.59 265 ALA A CA 1
ATOM 2069 C C . ALA A 1 265 ? -35.188 4.765 45.061 1.00 39.59 265 ALA A C 1
ATOM 2071 O O . ALA A 1 265 ? -35.892 5.624 45.589 1.00 39.59 265 ALA A O 1
ATOM 2072 N N . LEU A 1 266 ? -33.990 5.068 44.540 1.00 37.16 266 LEU A N 1
ATOM 2073 C CA . LEU A 1 266 ? -33.402 6.413 44.628 1.00 37.16 266 LEU A CA 1
ATOM 2074 C C . LEU A 1 266 ? -33.769 7.331 43.446 1.00 37.16 266 LEU A C 1
ATOM 2076 O O . LEU A 1 266 ? -33.600 8.544 43.538 1.00 37.16 266 LEU A O 1
ATOM 2080 N N . VAL A 1 267 ? -34.316 6.779 42.357 1.00 36.44 267 VAL A N 1
ATOM 2081 C CA . VAL A 1 267 ? -34.729 7.550 41.165 1.00 36.44 267 VAL A CA 1
ATOM 2082 C C . VAL A 1 267 ? -36.180 8.059 41.270 1.00 36.44 267 VAL A C 1
ATOM 2084 O O . VAL A 1 267 ? -36.572 8.966 40.543 1.00 36.44 267 VAL A O 1
ATOM 2087 N N . ALA A 1 268 ? -36.964 7.587 42.247 1.00 38.75 268 ALA A N 1
ATOM 2088 C CA . ALA A 1 268 ? -38.329 8.073 42.498 1.00 38.75 268 ALA A CA 1
ATOM 2089 C C . ALA A 1 268 ? -38.416 9.258 43.491 1.00 38.75 268 ALA A C 1
ATOM 2091 O O . ALA A 1 268 ? -39.508 9.736 43.788 1.00 38.75 268 ALA A O 1
ATOM 2092 N N . GLY A 1 269 ? -37.286 9.754 44.009 1.00 42.00 269 GLY A N 1
ATOM 2093 C CA . GLY A 1 269 ? -37.242 10.740 45.095 1.00 42.00 269 GLY A CA 1
ATOM 2094 C C . GLY A 1 269 ? -36.497 12.031 44.760 1.00 42.00 269 GLY A C 1
ATOM 2095 O O . GLY A 1 269 ? -35.703 12.492 45.570 1.00 42.00 269 GLY A O 1
ATOM 2096 N N . CYS A 1 270 ? -36.705 12.620 43.580 1.00 40.25 270 CYS A N 1
ATOM 2097 C CA . CYS A 1 270 ? -36.134 13.926 43.221 1.00 40.25 270 CYS A CA 1
ATOM 2098 C C . CYS A 1 270 ? -37.227 14.982 43.005 1.00 40.25 270 CYS A C 1
ATOM 2100 O O . CYS A 1 270 ? -37.377 15.543 41.925 1.00 40.25 270 CYS A O 1
ATOM 2102 N N . VAL A 1 271 ? -37.964 15.289 44.075 1.00 47.34 271 VAL A N 1
ATOM 2103 C CA . VAL A 1 271 ? -38.642 16.580 44.260 1.00 47.34 271 VAL A CA 1
ATOM 2104 C C . VAL A 1 271 ? -38.304 17.050 45.675 1.00 47.34 271 VAL A C 1
ATOM 2106 O O . VAL A 1 271 ? -38.908 16.600 46.640 1.00 47.34 271 VAL A O 1
ATOM 2109 N N . GLY A 1 272 ? -37.294 17.914 45.809 1.00 48.66 272 GLY A N 1
ATOM 2110 C CA . GLY A 1 272 ? -36.957 18.556 47.089 1.00 48.66 272 GLY A CA 1
ATOM 2111 C C . GLY A 1 272 ? -35.479 18.500 47.474 1.00 48.66 272 GLY A C 1
ATOM 2112 O O . GLY A 1 272 ? -35.128 17.931 48.498 1.00 48.66 272 GLY A O 1
ATOM 2113 N N . GLY A 1 273 ? -34.601 19.111 46.674 1.00 42.00 273 GLY A N 1
ATOM 2114 C CA . GLY A 1 273 ? -33.153 19.141 46.926 1.00 42.00 273 GLY A CA 1
ATOM 2115 C C . GLY A 1 273 ? -32.532 20.539 46.887 1.00 42.00 273 GLY A C 1
ATOM 2116 O O . GLY A 1 273 ? -31.405 20.682 46.433 1.00 42.00 273 GLY A O 1
ATOM 2117 N N . GLY A 1 274 ? -33.255 21.582 47.309 1.00 45.19 274 GLY A N 1
ATOM 2118 C CA . GLY A 1 274 ? -32.753 22.968 47.301 1.00 45.19 274 GLY A CA 1
ATOM 2119 C C . GLY A 1 274 ? -31.876 23.354 48.502 1.00 45.19 274 GLY A C 1
ATOM 2120 O O . GLY A 1 274 ? -31.173 24.357 48.454 1.00 45.19 274 GLY A O 1
ATOM 2121 N N . THR A 1 275 ? -31.883 22.574 49.584 1.00 53.59 275 THR A N 1
ATOM 2122 C CA . THR A 1 275 ? -31.245 22.955 50.859 1.00 53.59 275 THR A CA 1
ATOM 2123 C C . THR A 1 275 ? -29.870 22.322 51.087 1.00 53.59 275 THR A C 1
ATOM 2125 O O . THR A 1 275 ? -29.054 22.891 51.810 1.00 53.59 275 THR A O 1
ATOM 2128 N N . LEU A 1 276 ? -29.555 21.197 50.432 1.00 49.34 276 LEU A N 1
ATOM 2129 C CA . LEU A 1 276 ? -28.282 20.492 50.640 1.00 49.34 276 LEU A CA 1
ATOM 2130 C C . LEU A 1 276 ? -27.099 21.166 49.916 1.00 49.34 276 LEU A C 1
ATOM 2132 O O . LEU A 1 276 ? -25.994 21.219 50.450 1.00 49.34 276 LEU A O 1
ATOM 2136 N N . LEU A 1 277 ? -27.336 21.755 48.738 1.00 56.94 277 LEU A N 1
ATOM 2137 C CA . LEU A 1 277 ? -26.305 22.463 47.962 1.00 56.94 277 LEU A CA 1
ATOM 2138 C C . LEU A 1 277 ? -25.813 23.744 48.656 1.00 56.94 277 LEU A C 1
ATOM 2140 O O . LEU A 1 277 ? -24.633 24.081 48.563 1.00 56.94 277 LEU A O 1
ATOM 2144 N N . VAL A 1 278 ? -26.686 24.422 49.407 1.00 61.06 278 VAL A N 1
ATOM 2145 C CA . VAL A 1 278 ? -26.335 25.654 50.134 1.00 61.06 278 VAL A CA 1
ATOM 2146 C C . VAL A 1 278 ? -25.416 25.352 51.323 1.00 61.06 278 VAL A C 1
ATOM 2148 O O . VAL A 1 278 ? -24.441 26.070 51.532 1.00 61.06 278 VAL A O 1
ATOM 2151 N N . LEU A 1 279 ? -25.653 24.248 52.041 1.00 61.25 279 LEU A N 1
ATOM 2152 C CA . LEU A 1 279 ? -24.816 23.829 53.173 1.00 61.25 279 LEU A CA 1
ATOM 2153 C C . LEU A 1 279 ? -23.400 23.420 52.738 1.00 61.25 279 LEU A C 1
ATOM 2155 O O . LEU A 1 279 ? -22.418 23.815 53.375 1.00 61.25 279 LEU A O 1
ATOM 2159 N N . VAL A 1 280 ? -23.279 22.700 51.618 1.00 69.44 280 VAL A N 1
ATOM 2160 C CA . VAL A 1 280 ? -21.978 22.283 51.066 1.00 69.44 280 VAL A CA 1
ATOM 2161 C C . VAL A 1 280 ? -21.176 23.490 50.568 1.00 69.44 280 VAL A C 1
ATOM 2163 O O . VAL A 1 280 ? -19.983 23.595 50.859 1.00 69.44 280 VAL A O 1
ATOM 2166 N N . ALA A 1 281 ? -21.824 24.456 49.909 1.00 68.88 281 ALA A N 1
ATOM 2167 C CA . ALA A 1 281 ? -21.160 25.677 49.454 1.00 68.88 281 ALA A CA 1
ATOM 2168 C C . ALA A 1 281 ? -20.642 26.536 50.625 1.00 68.88 281 ALA A C 1
ATOM 2170 O O . ALA A 1 281 ? -19.521 27.044 50.572 1.00 68.88 281 ALA A O 1
ATOM 2171 N N . THR A 1 282 ? -21.404 26.650 51.721 1.00 67.75 282 THR A N 1
ATOM 2172 C CA . THR A 1 282 ? -20.957 27.400 52.907 1.00 67.75 282 THR A CA 1
ATOM 2173 C C . THR A 1 282 ? -19.774 26.749 53.626 1.00 67.75 282 THR A C 1
ATOM 2175 O O . THR A 1 282 ? -18.876 27.460 54.078 1.00 67.75 282 THR A O 1
ATOM 2178 N N . LEU A 1 283 ? -19.711 25.414 53.676 1.00 65.75 283 LEU A N 1
ATOM 2179 C CA . LEU A 1 283 ? -18.590 24.690 54.287 1.00 65.75 283 LEU A CA 1
ATOM 2180 C C . LEU A 1 283 ? -17.283 24.877 53.504 1.00 65.75 283 LEU A C 1
ATOM 2182 O O . LEU A 1 283 ? -16.231 25.070 54.113 1.00 65.75 283 LEU A O 1
ATOM 2186 N N . ILE A 1 284 ? -17.347 24.915 52.168 1.00 71.81 284 ILE A N 1
ATOM 2187 C CA . ILE A 1 284 ? -16.172 25.131 51.306 1.00 71.81 284 ILE A CA 1
ATOM 2188 C C . ILE A 1 284 ? -15.604 26.550 51.483 1.00 71.81 284 ILE A C 1
ATOM 2190 O O . ILE A 1 284 ? -14.388 26.725 51.567 1.00 71.81 284 ILE A O 1
ATOM 2194 N N . VAL A 1 285 ? -16.461 27.568 51.617 1.00 69.56 285 VAL A N 1
ATOM 2195 C CA . VAL A 1 285 ? -16.021 28.964 51.813 1.00 69.56 285 VAL A CA 1
ATOM 2196 C C . VAL A 1 285 ? -15.354 29.172 53.180 1.00 69.56 285 VAL A C 1
ATOM 2198 O O . VAL A 1 285 ? -14.372 29.911 53.279 1.00 69.56 285 VAL A O 1
ATOM 2201 N N . VAL A 1 286 ? -15.834 28.496 54.230 1.00 68.94 286 VAL A N 1
ATOM 2202 C CA . VAL A 1 286 ? -15.200 28.530 55.561 1.00 68.94 286 VAL A CA 1
ATOM 2203 C C . VAL A 1 286 ? -13.848 27.810 55.535 1.00 68.94 286 VAL A C 1
ATOM 2205 O O . VAL A 1 286 ? -12.865 28.338 56.055 1.00 68.94 286 VAL A O 1
ATOM 2208 N N . PHE A 1 287 ? -13.762 26.665 54.851 1.00 59.81 287 PHE A N 1
ATOM 2209 C CA . PHE A 1 287 ? -12.522 25.895 54.731 1.00 59.81 287 PHE A CA 1
ATOM 2210 C C . PHE A 1 287 ? -11.419 26.673 53.991 1.00 59.81 287 PHE A C 1
ATOM 2212 O O . PHE A 1 287 ? -10.266 26.690 54.422 1.00 59.81 287 PHE A O 1
ATOM 2219 N N . LEU A 1 288 ? -11.779 27.405 52.929 1.00 59.72 288 LEU A N 1
ATOM 2220 C CA . LEU A 1 288 ? -10.836 28.228 52.163 1.00 59.72 288 LEU A CA 1
ATOM 2221 C C . LEU A 1 288 ? -10.361 29.477 52.925 1.00 59.72 288 LEU A C 1
ATOM 2223 O O . LEU A 1 288 ? -9.222 29.904 52.737 1.00 59.72 288 LEU A O 1
ATOM 2227 N N . LYS A 1 289 ? -11.174 30.037 53.834 1.00 54.97 289 LYS A N 1
ATOM 2228 C CA . LYS A 1 289 ? -10.739 31.141 54.711 1.00 54.97 289 LYS A CA 1
ATOM 2229 C C . LYS A 1 289 ? -9.808 30.688 55.840 1.00 54.97 289 LYS A C 1
ATOM 2231 O O . LYS A 1 289 ? -8.958 31.472 56.256 1.00 54.97 289 LYS A O 1
ATOM 2236 N N . CYS A 1 290 ? -9.912 29.441 56.302 1.00 52.69 290 CYS A N 1
ATOM 2237 C CA . CYS A 1 290 ? -9.027 28.897 57.338 1.00 52.69 290 CYS A CA 1
ATOM 2238 C C . CYS A 1 290 ? -7.627 28.512 56.818 1.00 52.69 290 CYS A C 1
ATOM 2240 O O . CYS A 1 290 ? -6.679 28.501 57.597 1.00 52.69 290 CYS A O 1
ATOM 2242 N N . LEU A 1 291 ? -7.465 28.263 55.513 1.00 49.72 291 LEU A N 1
ATOM 2243 C CA . LEU A 1 291 ? -6.171 27.928 54.892 1.00 49.72 291 LEU A CA 1
ATOM 2244 C C . LEU A 1 291 ? -5.274 29.148 54.590 1.00 49.72 291 LEU A C 1
ATOM 2246 O O . LEU A 1 291 ? -4.094 28.979 54.298 1.00 49.72 291 LEU A O 1
ATOM 2250 N N . GLY A 1 292 ? -5.799 30.376 54.684 1.00 42.53 292 GLY A N 1
ATOM 2251 C CA . GLY A 1 292 ? -5.069 31.611 54.356 1.00 42.53 292 GLY A CA 1
ATOM 2252 C C . GLY A 1 292 ? -4.243 32.233 55.490 1.00 42.53 292 GLY A C 1
ATOM 2253 O O . GLY A 1 292 ? -3.599 33.258 55.275 1.00 42.53 292 GLY A O 1
ATOM 2254 N N . ILE A 1 293 ? -4.247 31.652 56.695 1.00 48.44 293 ILE A N 1
ATOM 2255 C CA . ILE A 1 293 ? -3.538 32.189 57.867 1.00 48.44 293 ILE A CA 1
ATOM 2256 C C . ILE A 1 293 ? -2.576 31.128 58.396 1.00 48.44 293 ILE A C 1
ATOM 2258 O O . ILE A 1 293 ? -2.858 30.465 59.384 1.00 48.44 293 ILE A O 1
ATOM 2262 N N . ASN A 1 294 ? -1.461 30.927 57.696 1.00 38.59 294 ASN A N 1
ATOM 2263 C CA . ASN A 1 294 ? -0.154 30.581 58.263 1.00 38.59 294 ASN A CA 1
ATOM 2264 C C . ASN A 1 294 ? 0.812 30.273 57.119 1.00 38.59 294 ASN A C 1
ATOM 2266 O O . ASN A 1 294 ? 0.671 29.265 56.441 1.00 38.59 294 ASN A O 1
ATOM 2270 N N . ILE A 1 295 ? 1.795 31.151 56.925 1.00 36.69 295 ILE A N 1
ATOM 2271 C CA . ILE A 1 295 ? 3.233 30.844 56.838 1.00 36.69 295 ILE A CA 1
ATOM 2272 C C . ILE A 1 295 ? 3.917 32.114 56.328 1.00 36.69 295 ILE A C 1
ATOM 2274 O O . ILE A 1 295 ? 3.873 32.468 55.152 1.00 36.69 295 ILE A O 1
ATOM 2278 N N . CYS A 1 296 ? 4.564 32.808 57.259 1.00 31.56 296 CYS A N 1
ATOM 2279 C CA . CYS A 1 296 ? 5.530 33.851 56.979 1.00 31.56 296 CYS A CA 1
ATOM 2280 C C . CYS A 1 296 ? 6.838 33.492 57.701 1.00 31.56 296 CYS A C 1
ATOM 2282 O O . CYS A 1 296 ? 6.822 33.137 58.875 1.00 31.56 296 CYS A O 1
ATOM 2284 N N . CYS A 1 297 ? 7.946 33.654 56.972 1.00 34.03 297 CYS A N 1
ATOM 2285 C CA . CYS A 1 297 ? 9.343 33.772 57.410 1.00 34.03 297 CYS A CA 1
ATOM 2286 C C . CYS A 1 297 ? 10.078 32.556 58.016 1.00 34.03 297 CYS A C 1
ATOM 2288 O O . CYS A 1 297 ? 9.892 32.217 59.177 1.00 34.03 297 CYS A O 1
ATOM 2290 N N . CYS A 1 298 ? 11.134 32.101 57.320 1.00 34.38 298 CYS A N 1
ATOM 2291 C CA . CYS A 1 298 ? 12.509 32.290 57.817 1.00 34.38 298 CYS A CA 1
ATOM 2292 C C . CYS A 1 298 ? 13.595 32.151 56.729 1.00 34.38 298 CYS A C 1
ATOM 2294 O O . CYS A 1 298 ? 13.479 31.407 55.761 1.00 34.38 298 CYS A O 1
ATOM 2296 N N . LYS A 1 299 ? 14.656 32.946 56.913 1.00 35.00 299 LYS A N 1
ATOM 2297 C CA . LYS A 1 299 ? 15.793 33.223 56.021 1.00 35.00 299 LYS A CA 1
ATOM 2298 C C . LYS A 1 299 ? 16.931 32.185 56.116 1.00 35.00 299 LYS A C 1
ATOM 2300 O O . LYS A 1 299 ? 17.234 31.702 57.195 1.00 35.00 299 LYS A O 1
ATOM 2305 N N . LYS A 1 300 ? 17.649 32.039 54.988 1.00 37.75 300 LYS A N 1
ATOM 2306 C CA . LYS A 1 300 ? 19.115 31.867 54.763 1.00 37.75 300 LYS A CA 1
ATOM 2307 C C . LYS A 1 300 ? 19.977 31.137 55.822 1.00 37.75 300 LYS A C 1
ATOM 2309 O O . LYS A 1 300 ? 20.170 31.682 56.904 1.00 37.75 300 LYS A O 1
ATOM 2314 N N . LYS A 1 301 ? 20.787 30.153 55.370 1.00 31.45 301 LYS A N 1
ATOM 2315 C CA . LYS A 1 301 ? 22.282 30.201 55.380 1.00 31.45 301 LYS A CA 1
ATOM 2316 C C . LYS A 1 301 ? 22.983 28.976 54.731 1.00 31.45 301 LYS A C 1
ATOM 2318 O O . LYS A 1 301 ? 22.634 27.842 54.995 1.00 31.45 301 LYS A O 1
ATOM 2323 N N . LYS A 1 302 ? 24.036 29.310 53.961 1.00 30.09 302 LYS A N 1
ATOM 2324 C CA . LYS A 1 302 ? 25.368 28.685 53.718 1.00 30.09 302 LYS A CA 1
ATOM 2325 C C . LYS A 1 302 ? 25.563 27.192 53.339 1.00 30.09 302 LYS A C 1
ATOM 2327 O O . LYS A 1 302 ? 25.358 26.294 54.136 1.00 30.09 302 LYS A O 1
ATOM 2332 N N . LYS A 1 303 ? 26.202 27.045 52.160 1.00 38.34 303 LYS A N 1
ATOM 2333 C CA . LYS A 1 303 ? 27.280 26.124 51.710 1.00 38.34 303 LYS A CA 1
ATOM 2334 C C . LYS A 1 303 ? 27.760 25.033 52.684 1.00 38.34 303 LYS A C 1
ATOM 2336 O O . LYS A 1 303 ? 28.361 25.400 53.686 1.00 38.34 303 LYS A O 1
ATOM 2341 N N . VAL A 1 304 ? 27.758 23.774 52.222 1.00 34.38 304 VAL A N 1
ATOM 2342 C CA . VAL A 1 304 ? 28.891 22.817 52.281 1.00 34.38 304 VAL A CA 1
ATOM 2343 C C . VAL A 1 304 ? 28.746 21.825 51.112 1.00 34.38 304 VAL A C 1
ATOM 2345 O O . VAL A 1 304 ? 27.664 21.296 50.882 1.00 34.38 304 VAL A O 1
ATOM 2348 N N . ALA A 1 305 ? 29.826 21.588 50.365 1.00 42.56 305 ALA A N 1
ATOM 2349 C CA . ALA A 1 305 ? 29.935 20.502 49.391 1.00 42.56 305 ALA A CA 1
ATOM 2350 C C . ALA A 1 305 ? 30.428 19.219 50.079 1.00 42.56 305 ALA A C 1
ATOM 2352 O O . ALA A 1 305 ? 31.330 19.318 50.915 1.00 42.56 305 ALA A O 1
ATOM 2353 N N . PRO A 1 306 ? 29.970 18.024 49.668 1.00 38.25 306 PRO A N 1
ATOM 2354 C CA . PRO A 1 306 ? 30.744 16.813 49.860 1.00 38.25 306 PRO A CA 1
ATOM 2355 C C . PRO A 1 306 ? 31.161 16.165 48.537 1.00 38.25 306 PRO A C 1
ATOM 2357 O O . PRO A 1 306 ? 30.537 16.288 47.485 1.00 38.25 306 PRO A O 1
ATOM 2360 N N . LYS A 1 307 ? 32.311 15.510 48.653 1.00 33.38 307 LYS A N 1
ATOM 2361 C CA . LYS A 1 307 ? 33.150 14.885 47.638 1.00 33.38 307 LYS A CA 1
ATOM 2362 C C . LYS A 1 307 ? 32.432 13.768 46.871 1.00 33.38 307 LYS A C 1
ATOM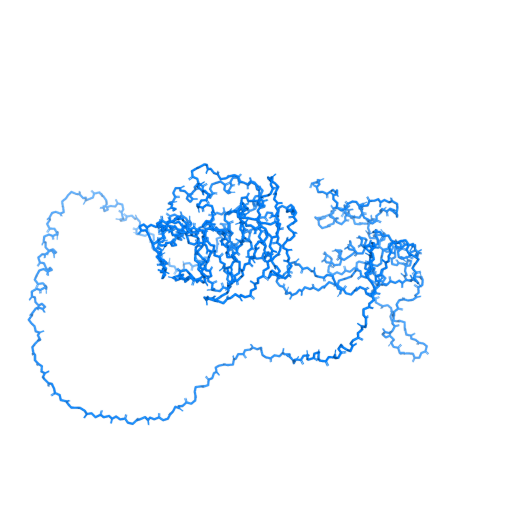 2364 O O . LYS A 1 307 ? 31.678 12.994 47.451 1.00 33.38 307 LYS A O 1
ATOM 2369 N N . LYS A 1 308 ? 32.777 13.646 45.584 1.00 38.22 308 LYS A N 1
ATOM 2370 C CA . LYS A 1 308 ? 32.542 12.461 44.745 1.00 38.22 308 LYS A CA 1
ATOM 2371 C C . LYS A 1 308 ? 33.124 11.211 45.416 1.00 38.22 308 LYS A C 1
ATOM 2373 O O . LYS A 1 308 ? 34.316 11.187 45.716 1.00 38.22 308 LYS A O 1
ATOM 2378 N N . ALA A 1 309 ? 32.299 10.181 45.573 1.00 40.03 309 ALA A N 1
ATOM 2379 C CA . ALA A 1 309 ? 32.747 8.800 45.715 1.00 40.03 309 ALA A CA 1
ATOM 2380 C C . ALA A 1 309 ? 32.868 8.157 44.313 1.00 40.03 309 ALA A C 1
ATOM 2382 O O . ALA A 1 309 ? 32.125 8.552 43.407 1.00 40.03 309 ALA A O 1
ATOM 2383 N N . PRO A 1 310 ? 33.804 7.215 44.101 1.00 46.22 310 PRO A N 1
ATOM 2384 C CA . PRO A 1 310 ? 33.965 6.525 42.823 1.00 46.22 310 PRO A CA 1
ATOM 2385 C C . PRO A 1 310 ? 32.799 5.550 42.561 1.00 46.22 310 PRO A C 1
ATOM 2387 O O . PRO A 1 310 ? 32.198 5.049 43.515 1.00 46.22 310 PRO A O 1
ATOM 2390 N N . PRO A 1 311 ? 32.456 5.276 41.289 1.00 43.06 311 PRO A N 1
ATOM 2391 C CA . PRO A 1 311 ? 31.314 4.437 40.953 1.00 43.06 311 PRO A CA 1
ATOM 2392 C C . PRO A 1 311 ? 31.589 2.963 41.276 1.00 43.06 311 PRO A C 1
ATOM 2394 O O . PRO A 1 311 ? 32.604 2.396 40.876 1.00 43.06 311 PRO A O 1
ATOM 2397 N N . VAL A 1 312 ? 30.640 2.345 41.977 1.00 37.31 312 VAL A N 1
ATOM 2398 C CA . VAL A 1 312 ? 30.515 0.889 42.124 1.00 37.31 312 VAL A CA 1
ATOM 2399 C C . VAL A 1 312 ? 30.104 0.303 40.763 1.00 37.31 312 VAL A C 1
ATOM 2401 O O . VAL A 1 312 ? 29.221 0.869 40.112 1.00 37.31 312 VAL A O 1
ATOM 2404 N N . PRO A 1 313 ? 30.704 -0.809 40.302 1.00 38.50 313 PRO A N 1
ATOM 2405 C CA . PRO A 1 313 ? 30.341 -1.419 39.031 1.00 38.50 313 PRO A CA 1
ATOM 2406 C C . PRO A 1 313 ? 28.958 -2.068 39.140 1.00 38.50 313 PRO A C 1
ATOM 2408 O O . PRO A 1 313 ? 28.752 -3.019 39.895 1.00 38.50 313 PRO A O 1
ATOM 2411 N N . VAL A 1 314 ? 28.000 -1.562 38.364 1.00 36.41 314 VAL A N 1
ATOM 2412 C CA . VAL A 1 314 ? 26.700 -2.211 38.182 1.00 36.41 314 VAL A CA 1
ATOM 2413 C C . VAL A 1 314 ? 26.900 -3.427 37.277 1.00 36.41 314 VAL A C 1
ATOM 2415 O O . VAL A 1 314 ? 27.220 -3.298 36.095 1.00 36.41 314 VAL A O 1
ATOM 2418 N N . ARG A 1 315 ? 26.723 -4.619 37.856 1.00 32.09 315 ARG A N 1
ATOM 2419 C CA . ARG A 1 315 ? 26.585 -5.891 37.135 1.00 32.09 315 ARG A CA 1
ATOM 2420 C C . ARG A 1 315 ? 25.371 -5.812 36.204 1.00 32.09 315 ARG A C 1
ATOM 2422 O O . ARG A 1 315 ? 24.263 -5.558 36.670 1.00 32.09 315 ARG A O 1
ATOM 2429 N N . ARG A 1 316 ? 25.574 -6.065 34.907 1.00 33.91 316 ARG A N 1
ATOM 2430 C CA . ARG A 1 316 ? 24.473 -6.383 33.985 1.00 33.91 316 ARG A CA 1
ATOM 2431 C C . ARG A 1 316 ? 23.892 -7.757 34.348 1.00 33.91 316 ARG A C 1
ATOM 2433 O O . ARG A 1 316 ? 24.679 -8.661 34.637 1.00 33.91 316 ARG A O 1
ATOM 2440 N N . PRO A 1 317 ? 22.564 -7.943 34.309 1.00 36.28 317 PRO A N 1
ATOM 2441 C CA . PRO A 1 317 ? 21.984 -9.278 34.234 1.00 36.28 317 PRO A CA 1
ATOM 2442 C C . PRO A 1 317 ? 22.352 -9.938 32.887 1.00 36.28 317 PRO A C 1
ATOM 2444 O O . PRO A 1 317 ? 22.562 -9.225 31.899 1.00 36.28 317 PRO A O 1
ATOM 2447 N N . PRO A 1 318 ? 22.476 -11.275 32.844 1.00 30.86 318 PRO A N 1
ATOM 2448 C CA . PRO A 1 318 ? 22.922 -12.001 31.660 1.00 30.86 318 PRO A CA 1
ATOM 2449 C C . PRO A 1 318 ? 21.867 -11.917 30.551 1.00 30.86 318 PRO A C 1
ATOM 2451 O O . PRO A 1 318 ? 20.692 -12.195 30.784 1.00 30.86 318 PRO A O 1
ATOM 2454 N N . GLN A 1 319 ? 22.292 -11.535 29.346 1.00 33.28 319 GLN A N 1
ATOM 2455 C CA . GLN A 1 319 ? 21.503 -11.766 28.139 1.00 33.28 319 GLN A CA 1
ATOM 2456 C C . GLN A 1 319 ? 21.708 -13.219 27.688 1.00 33.28 319 GLN A C 1
ATOM 2458 O O . GLN A 1 319 ? 22.855 -13.672 27.667 1.00 33.28 319 GLN A O 1
ATOM 2463 N N . PRO A 1 320 ? 20.643 -13.960 27.347 1.00 33.22 320 PRO A N 1
ATOM 2464 C CA . PRO A 1 320 ? 20.774 -15.232 26.660 1.00 33.22 320 PRO A CA 1
ATOM 2465 C C . PRO A 1 320 ? 20.929 -14.996 25.146 1.00 33.22 320 PRO A C 1
ATOM 2467 O O . PRO A 1 320 ? 20.266 -14.123 24.589 1.00 33.22 320 PRO A O 1
ATOM 2470 N N . TYR A 1 321 ? 21.773 -15.828 24.524 1.00 31.28 321 TYR A N 1
ATOM 2471 C CA . TYR A 1 321 ? 22.058 -15.982 23.085 1.00 31.28 321 TYR A CA 1
ATOM 2472 C C . TYR A 1 321 ? 23.205 -15.149 22.480 1.00 31.28 321 TYR A C 1
ATOM 2474 O O . TYR A 1 321 ? 23.000 -14.359 21.568 1.00 31.28 321 TYR A O 1
ATOM 2482 N N . ASP A 1 322 ? 24.434 -15.456 22.909 1.00 31.38 322 ASP A N 1
ATOM 2483 C CA . ASP A 1 322 ? 25.595 -15.552 22.010 1.00 31.38 322 ASP A CA 1
ATOM 2484 C C . ASP A 1 322 ? 25.930 -17.042 21.864 1.00 31.38 322 ASP A C 1
ATOM 2486 O O . ASP A 1 322 ? 26.480 -17.636 22.787 1.00 31.38 322 ASP A O 1
ATOM 2490 N N . LEU A 1 323 ? 25.556 -17.662 20.746 1.00 30.36 323 LEU A N 1
ATOM 2491 C CA . LEU A 1 323 ? 26.054 -18.969 20.301 1.00 30.36 323 LEU A CA 1
ATOM 2492 C C . LEU A 1 323 ? 25.747 -19.090 18.802 1.00 30.36 323 LEU A C 1
ATOM 2494 O O . LEU A 1 323 ? 24.654 -19.500 18.443 1.00 30.36 323 LEU A O 1
ATOM 2498 N N . TYR A 1 324 ? 26.665 -18.635 17.948 1.00 29.88 324 TYR A N 1
ATOM 2499 C CA . TYR A 1 324 ? 27.255 -19.387 16.827 1.00 29.88 324 TYR A CA 1
ATOM 2500 C C . TYR A 1 324 ? 28.387 -18.532 16.215 1.00 29.88 324 TYR A C 1
ATOM 2502 O O . TYR A 1 324 ? 28.206 -17.328 16.032 1.00 29.88 324 TYR A O 1
ATOM 2510 N N . PRO A 1 325 ? 29.570 -19.114 15.952 1.00 32.31 325 PRO A N 1
ATOM 2511 C CA . PRO A 1 325 ? 30.720 -18.393 15.425 1.00 32.31 325 PRO A CA 1
ATOM 2512 C C . PRO A 1 325 ? 30.496 -17.936 13.981 1.00 32.31 325 PRO A C 1
ATOM 2514 O O . PRO A 1 325 ? 29.890 -18.634 13.169 1.00 32.31 325 PRO A O 1
ATOM 2517 N N . GLU A 1 326 ? 31.043 -16.759 13.687 1.00 28.97 326 GLU A N 1
ATOM 2518 C CA . GLU A 1 326 ? 31.240 -16.209 12.351 1.00 28.97 326 GLU A CA 1
ATOM 2519 C C . GLU A 1 326 ? 31.828 -17.268 11.405 1.00 28.97 326 GLU A C 1
ATOM 2521 O O . GLU A 1 326 ? 33.010 -17.605 11.481 1.00 28.97 326 GLU A O 1
ATOM 2526 N N . TYR A 1 327 ? 31.025 -17.754 10.458 1.00 25.22 327 TYR A N 1
ATOM 2527 C CA . TYR A 1 327 ? 31.572 -18.279 9.213 1.00 25.22 327 TYR A CA 1
ATOM 2528 C C . TYR A 1 327 ? 31.918 -17.087 8.320 1.00 25.22 327 TYR A C 1
ATOM 2530 O O . TYR A 1 327 ? 31.092 -16.570 7.568 1.00 25.22 327 TYR A O 1
ATOM 2538 N N . SER A 1 328 ? 33.165 -16.634 8.447 1.00 30.52 328 SER A N 1
ATOM 2539 C CA . SER A 1 328 ? 33.839 -15.845 7.422 1.00 30.52 328 SER A CA 1
ATOM 2540 C C . SER A 1 328 ? 33.949 -16.691 6.152 1.00 30.52 328 SER A C 1
ATOM 2542 O O . SER A 1 328 ? 34.645 -17.704 6.129 1.00 30.52 328 SER A O 1
ATOM 2544 N N . MET A 1 329 ? 33.253 -16.274 5.097 1.00 27.86 329 MET A N 1
ATOM 2545 C CA . MET A 1 329 ? 33.496 -16.727 3.727 1.00 27.86 329 MET A CA 1
ATOM 2546 C C . MET A 1 329 ? 34.325 -15.662 3.001 1.00 27.86 329 MET A C 1
ATOM 2548 O O . MET A 1 329 ? 33.877 -15.060 2.029 1.00 27.86 329 MET A O 1
ATOM 2552 N N . ASP A 1 330 ? 35.550 -15.425 3.475 1.00 34.47 330 ASP A N 1
ATOM 2553 C CA . ASP A 1 330 ? 36.620 -14.864 2.646 1.00 34.47 330 ASP A CA 1
ATOM 2554 C C . ASP A 1 330 ? 37.235 -15.992 1.798 1.00 34.47 330 ASP A C 1
ATOM 2556 O O . ASP A 1 330 ? 38.348 -16.460 2.040 1.00 34.47 330 ASP A O 1
ATOM 2560 N N . GLU A 1 331 ? 36.525 -16.425 0.753 1.00 31.61 331 GLU A N 1
ATOM 2561 C CA . GLU A 1 331 ? 37.131 -17.192 -0.339 1.00 31.61 331 GLU A CA 1
ATOM 2562 C C . GLU A 1 331 ? 37.067 -16.419 -1.660 1.00 31.61 331 GLU A C 1
ATOM 2564 O O . GLU A 1 331 ? 36.085 -16.400 -2.397 1.00 31.61 331 GLU A O 1
ATOM 2569 N N . LYS A 1 332 ? 38.197 -15.758 -1.937 1.00 31.56 332 LYS A N 1
ATOM 2570 C CA . LYS A 1 332 ? 38.795 -15.468 -3.250 1.00 31.56 332 LYS A CA 1
ATOM 2571 C C . LYS A 1 332 ? 37.922 -15.798 -4.472 1.00 31.56 332 LYS A C 1
ATOM 2573 O O . LYS A 1 332 ? 38.146 -16.793 -5.159 1.00 31.56 332 LYS A O 1
ATOM 2578 N N . THR A 1 333 ? 37.100 -14.846 -4.901 1.00 28.25 333 THR A N 1
ATOM 2579 C CA . THR A 1 333 ? 36.677 -14.762 -6.306 1.00 28.25 333 THR A CA 1
ATOM 2580 C C . THR A 1 333 ? 37.827 -14.181 -7.135 1.00 28.25 333 THR A C 1
ATOM 2582 O O . THR A 1 333 ? 37.895 -12.992 -7.444 1.00 28.25 333 THR A O 1
ATOM 2585 N N . LYS A 1 334 ? 38.792 -15.034 -7.501 1.00 31.03 334 LYS A N 1
ATOM 2586 C CA . LYS A 1 334 ? 39.675 -14.744 -8.636 1.00 31.03 334 LYS A CA 1
ATOM 2587 C C . LYS A 1 334 ? 38.836 -14.811 -9.910 1.00 31.03 334 LYS A C 1
ATOM 2589 O O . LYS A 1 334 ? 38.436 -15.888 -10.328 1.00 31.03 334 LYS A O 1
ATOM 2594 N N . SER A 1 335 ? 38.590 -13.640 -10.492 1.00 33.22 335 SER A N 1
ATOM 2595 C CA . SER A 1 335 ? 38.360 -13.379 -11.919 1.00 33.22 335 SER A CA 1
ATOM 2596 C C . SER A 1 335 ? 38.032 -14.605 -12.789 1.00 33.22 335 SER A C 1
ATOM 2598 O O . SER A 1 335 ? 38.922 -15.175 -13.428 1.00 33.22 335 SER A O 1
ATOM 2600 N N . ILE A 1 336 ? 36.751 -14.955 -12.895 1.00 29.86 336 ILE A N 1
ATOM 2601 C CA . ILE A 1 336 ? 36.269 -15.689 -14.064 1.00 29.86 336 ILE A CA 1
ATOM 2602 C C . ILE A 1 336 ? 35.967 -14.632 -15.125 1.00 29.86 336 ILE A C 1
ATOM 2604 O O . ILE A 1 336 ? 35.128 -13.750 -14.944 1.00 29.86 336 ILE A O 1
ATOM 2608 N N . LYS A 1 337 ? 36.764 -14.676 -16.194 1.00 31.02 337 LYS A N 1
ATOM 2609 C CA . LYS A 1 337 ? 36.583 -13.892 -17.414 1.00 31.02 337 LYS A CA 1
ATOM 2610 C C . LYS A 1 337 ? 35.151 -14.042 -17.920 1.00 31.02 337 LYS A C 1
ATOM 2612 O O . LYS A 1 337 ? 34.581 -15.124 -17.866 1.00 31.02 337 LYS A O 1
ATOM 2617 N N . ALA A 1 338 ? 34.634 -12.940 -18.452 1.00 40.75 338 ALA A N 1
ATOM 2618 C CA . ALA A 1 338 ? 33.376 -12.875 -19.171 1.00 40.75 338 ALA A CA 1
ATOM 2619 C C . ALA A 1 338 ? 33.215 -14.048 -20.151 1.00 40.75 338 ALA A C 1
ATOM 2621 O O . ALA A 1 338 ? 34.048 -14.235 -21.038 1.00 40.75 338 ALA A O 1
ATOM 2622 N N . GLU A 1 339 ? 32.108 -14.772 -20.013 1.00 30.80 339 GLU A N 1
ATOM 2623 C CA . GLU A 1 339 ? 31.583 -15.683 -21.024 1.00 30.80 339 GLU A CA 1
ATOM 2624 C C . GLU A 1 339 ? 30.084 -15.411 -21.256 1.00 30.80 339 GLU A C 1
ATOM 2626 O O . GLU A 1 339 ? 29.429 -14.752 -20.443 1.00 30.80 339 GLU A O 1
ATOM 2631 N N . PRO A 1 340 ? 29.575 -15.763 -22.448 1.00 32.78 340 PRO A N 1
ATOM 2632 C CA . PRO A 1 340 ? 28.600 -14.965 -23.175 1.00 32.78 340 PRO A CA 1
ATOM 2633 C C . PRO A 1 340 ? 27.164 -15.169 -22.690 1.00 32.78 340 PRO A C 1
ATOM 2635 O O . PRO A 1 340 ? 26.800 -16.216 -22.164 1.00 32.78 340 PRO A O 1
ATOM 2638 N N . LYS A 1 341 ? 26.330 -14.152 -22.945 1.00 31.58 341 LYS A N 1
ATOM 2639 C CA . LYS A 1 341 ? 24.875 -14.154 -22.737 1.00 31.58 341 LYS A CA 1
ATOM 2640 C C . LYS A 1 341 ? 24.257 -15.491 -23.177 1.00 31.58 341 LYS A C 1
ATOM 2642 O O . LYS A 1 341 ? 24.126 -15.754 -24.372 1.00 31.58 341 LYS A O 1
ATOM 2647 N N . LEU A 1 342 ? 23.858 -16.311 -22.206 1.00 29.77 342 LEU A N 1
ATOM 2648 C CA . LEU A 1 342 ? 23.051 -17.506 -22.433 1.00 29.77 342 LEU A CA 1
ATOM 2649 C C . LEU A 1 342 ? 21.667 -17.076 -22.961 1.00 29.77 342 LEU A C 1
ATOM 2651 O O . LEU A 1 342 ? 21.036 -16.204 -22.361 1.00 29.77 342 LEU A O 1
ATOM 2655 N N . PRO A 1 343 ? 21.168 -17.653 -24.069 1.00 31.67 343 PRO A N 1
ATOM 2656 C CA . PRO A 1 343 ? 19.793 -17.427 -24.499 1.00 31.67 343 PRO A CA 1
ATOM 2657 C C . PRO A 1 343 ? 18.836 -17.987 -23.438 1.00 31.67 343 PRO A C 1
ATOM 2659 O O . PRO A 1 343 ? 19.156 -19.003 -22.819 1.00 31.67 343 PRO A O 1
ATOM 2662 N N . LYS A 1 344 ? 17.668 -17.345 -23.252 1.00 37.91 344 LYS A N 1
ATOM 2663 C CA . LYS A 1 344 ? 16.522 -17.869 -22.483 1.00 37.91 344 LYS A CA 1
ATOM 2664 C C . LYS A 1 344 ? 16.141 -19.252 -23.032 1.00 37.91 344 LYS A C 1
ATOM 2666 O O . LYS A 1 344 ? 15.329 -19.365 -23.941 1.00 37.91 344 LYS A O 1
ATOM 2671 N N . GLY A 1 345 ? 16.801 -20.291 -22.540 1.00 39.97 345 GLY A N 1
ATOM 2672 C CA . GLY A 1 345 ? 16.441 -21.682 -22.747 1.00 39.97 345 GLY A CA 1
ATOM 2673 C C . GLY A 1 345 ? 15.693 -22.150 -21.514 1.00 39.97 345 GLY A C 1
ATOM 2674 O O . GLY A 1 345 ? 16.094 -21.836 -20.398 1.00 39.97 345 GLY A O 1
ATOM 2675 N N . GLU A 1 346 ? 14.603 -22.873 -21.712 1.00 57.09 346 GLU A N 1
ATOM 2676 C CA . GLU A 1 346 ? 13.819 -23.450 -20.630 1.00 57.09 346 GLU A CA 1
ATOM 2677 C C . GLU A 1 346 ? 14.652 -24.544 -19.922 1.00 57.09 346 GLU A C 1
ATOM 2679 O O . GLU A 1 346 ? 14.985 -25.584 -20.503 1.00 57.09 346 GLU A O 1
ATOM 2684 N N . VAL A 1 347 ? 15.067 -24.261 -18.684 1.00 54.81 347 VAL A N 1
ATOM 2685 C CA . VAL A 1 347 ? 15.892 -25.128 -17.824 1.00 54.81 347 VAL A CA 1
ATOM 2686 C C . VAL A 1 347 ? 15.041 -25.614 -16.644 1.00 54.81 347 VAL A C 1
ATOM 2688 O O . VAL A 1 347 ? 14.178 -24.882 -16.168 1.00 54.81 347 VAL A O 1
ATOM 2691 N N . ARG A 1 348 ? 15.274 -26.849 -16.188 1.00 60.31 348 ARG A N 1
ATOM 2692 C CA . ARG A 1 348 ? 14.594 -27.516 -15.064 1.00 60.31 348 ARG A CA 1
ATOM 2693 C C . ARG A 1 348 ? 15.559 -27.871 -13.960 1.00 60.31 348 ARG A C 1
ATOM 2695 O O . ARG A 1 348 ? 16.688 -28.185 -14.303 1.00 60.31 348 ARG A O 1
ATOM 2702 N N . SER A 1 349 ? 15.108 -27.859 -12.703 1.00 64.25 349 SER A N 1
ATOM 2703 C CA . SER A 1 349 ? 15.961 -28.109 -11.530 1.00 64.25 349 SER A CA 1
ATOM 2704 C C . SER A 1 349 ? 16.329 -29.591 -11.371 1.00 64.25 349 SER A C 1
ATOM 2706 O O . SER A 1 349 ? 17.492 -29.896 -11.130 1.00 64.25 349 SER A O 1
ATOM 2708 N N . LEU A 1 350 ? 15.375 -30.515 -11.586 1.00 57.97 350 LEU A N 1
ATOM 2709 C CA . LEU A 1 350 ? 15.544 -31.976 -11.425 1.00 57.97 350 LEU A CA 1
ATOM 2710 C C . LEU A 1 350 ? 15.954 -32.468 -10.022 1.00 57.97 350 LEU A C 1
ATOM 2712 O O . LEU A 1 350 ? 16.155 -33.668 -9.845 1.00 57.97 350 LEU A O 1
ATOM 2716 N N . GLY A 1 351 ? 16.023 -31.576 -9.035 1.00 59.03 351 GLY A N 1
ATOM 2717 C CA . GLY A 1 351 ? 16.303 -31.885 -7.632 1.00 59.03 351 GLY A CA 1
ATOM 2718 C C . GLY A 1 351 ? 15.266 -31.284 -6.685 1.00 59.03 351 GLY A C 1
ATOM 2719 O O . GLY A 1 351 ? 15.630 -30.772 -5.641 1.00 59.03 351 GLY A O 1
ATOM 2720 N N . LEU A 1 352 ? 13.978 -31.252 -7.041 1.00 68.69 352 LEU A N 1
ATOM 2721 C CA . LEU A 1 352 ? 12.964 -30.726 -6.119 1.00 68.69 352 LEU A CA 1
ATOM 2722 C C . LEU A 1 352 ? 12.698 -31.731 -4.992 1.00 68.69 352 LEU A C 1
ATOM 2724 O O . LEU A 1 352 ? 12.022 -32.735 -5.203 1.00 68.69 352 LEU A O 1
ATOM 2728 N N . GLU A 1 353 ? 13.228 -31.436 -3.813 1.00 78.94 353 GLU A N 1
ATOM 2729 C CA . GLU A 1 353 ? 13.021 -32.164 -2.561 1.00 78.94 353 GLU A CA 1
ATOM 2730 C C . GLU A 1 353 ? 13.019 -31.177 -1.393 1.00 78.94 353 GLU A C 1
ATOM 2732 O O . GLU A 1 353 ? 13.456 -30.034 -1.553 1.00 78.94 353 GLU A O 1
ATOM 2737 N N . THR A 1 354 ? 12.536 -31.602 -0.223 1.00 75.81 354 THR A N 1
ATOM 2738 C CA . THR A 1 354 ? 12.408 -30.738 0.965 1.00 75.81 354 THR A CA 1
ATOM 2739 C C . THR A 1 354 ? 13.700 -30.004 1.316 1.00 75.81 354 THR A C 1
ATOM 2741 O O . THR A 1 354 ? 13.648 -28.834 1.684 1.00 75.81 354 THR A O 1
ATOM 2744 N N . ASP A 1 355 ? 14.849 -30.651 1.126 1.00 77.00 355 ASP A N 1
ATOM 2745 C CA . ASP A 1 355 ? 16.165 -30.137 1.523 1.00 77.00 355 ASP A CA 1
ATOM 2746 C C . ASP A 1 355 ? 16.664 -29.010 0.602 1.00 77.00 355 ASP A C 1
ATOM 2748 O O . ASP A 1 355 ? 17.476 -28.178 1.009 1.00 77.00 355 ASP A O 1
ATOM 2752 N N . ASN A 1 356 ? 16.116 -28.923 -0.615 1.00 80.00 356 ASN A N 1
ATOM 2753 C CA . ASN A 1 356 ? 16.453 -27.881 -1.585 1.00 80.00 356 ASN A CA 1
ATOM 2754 C C . ASN A 1 356 ? 15.553 -26.644 -1.465 1.00 80.00 356 ASN A C 1
ATOM 2756 O O . ASN A 1 356 ? 15.751 -25.660 -2.181 1.00 80.00 356 ASN A O 1
ATOM 2760 N N . TYR A 1 357 ? 14.603 -26.641 -0.524 1.00 79.88 357 TYR A N 1
ATOM 2761 C CA . TYR A 1 357 ? 13.843 -25.454 -0.150 1.00 79.88 357 TYR A CA 1
ATOM 2762 C C . TYR A 1 357 ? 14.423 -24.823 1.114 1.00 79.88 357 TYR A C 1
ATOM 2764 O O . TYR A 1 357 ? 14.441 -25.416 2.188 1.00 79.88 357 TYR A O 1
ATOM 2772 N N . MET A 1 358 ? 14.836 -23.562 1.009 1.00 77.56 358 MET A N 1
ATOM 2773 C CA . MET A 1 358 ? 15.298 -22.781 2.152 1.00 77.56 358 MET A CA 1
ATOM 2774 C C . MET A 1 358 ? 14.276 -21.716 2.531 1.00 77.56 358 MET A C 1
ATOM 2776 O O . MET A 1 358 ? 13.786 -20.963 1.689 1.00 77.56 358 MET A O 1
ATOM 2780 N N . GLN A 1 359 ? 13.997 -21.591 3.822 1.00 79.25 359 GLN A N 1
ATOM 2781 C CA . GLN A 1 359 ? 13.203 -20.495 4.365 1.00 79.25 359 GLN A CA 1
ATOM 2782 C C . GLN A 1 359 ? 14.162 -19.438 4.922 1.00 79.25 359 GLN A C 1
ATOM 2784 O O . GLN A 1 359 ? 15.001 -19.728 5.773 1.00 79.25 359 GLN A O 1
ATOM 2789 N N . ARG A 1 360 ? 14.060 -18.189 4.453 1.00 71.44 360 ARG A N 1
ATOM 2790 C CA . ARG A 1 360 ? 14.958 -17.106 4.905 1.00 71.44 360 ARG A CA 1
ATOM 2791 C C . ARG A 1 360 ? 14.775 -16.762 6.392 1.00 71.44 360 ARG A C 1
ATOM 2793 O O . ARG A 1 360 ? 15.663 -16.184 7.011 1.00 71.44 360 ARG A O 1
ATOM 2800 N N . SER A 1 361 ? 13.606 -17.069 6.944 1.00 66.00 361 SER A N 1
ATOM 2801 C CA . SER A 1 361 ? 13.237 -16.848 8.340 1.00 66.00 361 SER A CA 1
ATOM 2802 C C . SER A 1 361 ? 12.173 -17.871 8.732 1.00 66.00 361 SER A C 1
ATOM 2804 O O . SER A 1 361 ? 11.284 -18.085 7.913 1.00 66.00 361 SER A O 1
ATOM 2806 N N . PRO A 1 362 ? 12.183 -18.433 9.955 1.00 63.31 362 PRO A N 1
ATOM 2807 C CA . PRO A 1 362 ? 11.179 -19.408 10.399 1.00 63.31 362 PRO A CA 1
ATOM 2808 C C . PRO A 1 362 ? 9.739 -18.862 10.404 1.00 63.31 362 PRO A C 1
ATOM 2810 O O . PRO A 1 362 ? 8.791 -19.636 10.458 1.00 63.31 362 PRO A O 1
ATOM 2813 N N . TYR A 1 363 ? 9.564 -17.539 10.312 1.00 66.62 363 TYR A N 1
ATOM 2814 C CA . TYR A 1 363 ? 8.262 -16.862 10.292 1.00 66.62 363 TYR A CA 1
ATOM 2815 C C . TYR A 1 363 ? 7.776 -16.491 8.875 1.00 66.62 363 TYR A C 1
ATOM 2817 O O . TYR A 1 363 ? 6.794 -15.770 8.729 1.00 66.62 363 TYR A O 1
ATOM 2825 N N . SER A 1 364 ? 8.483 -16.911 7.819 1.00 68.00 364 SER A N 1
ATOM 2826 C CA . SER A 1 364 ? 8.176 -16.551 6.426 1.00 68.00 364 SER A CA 1
ATOM 2827 C C . SER A 1 364 ? 7.526 -17.707 5.673 1.00 68.00 364 SER A C 1
ATOM 2829 O O . SER A 1 364 ? 8.212 -18.664 5.348 1.00 68.00 364 SER A O 1
ATOM 2831 N N . ASN A 1 365 ? 6.273 -17.596 5.242 1.00 74.56 365 ASN A N 1
ATOM 2832 C CA . ASN A 1 365 ? 5.644 -18.648 4.421 1.00 74.56 365 ASN A CA 1
ATOM 2833 C C . ASN A 1 365 ? 6.177 -18.717 2.970 1.00 74.56 365 ASN A C 1
ATOM 2835 O O . ASN A 1 365 ? 5.635 -19.443 2.143 1.00 74.56 365 ASN A O 1
ATOM 2839 N N . ALA A 1 366 ? 7.232 -17.960 2.646 1.00 76.19 366 ALA A N 1
ATOM 2840 C CA . ALA A 1 366 ? 7.949 -18.048 1.380 1.00 76.19 366 ALA A CA 1
ATOM 2841 C C . ALA A 1 366 ? 9.186 -18.954 1.497 1.00 76.19 366 ALA A C 1
ATOM 2843 O O . ALA A 1 366 ? 10.075 -18.705 2.321 1.00 76.19 366 ALA A O 1
ATOM 2844 N N . CYS A 1 367 ? 9.261 -19.949 0.612 1.00 78.19 367 CYS A N 1
ATOM 2845 C CA . CYS A 1 367 ? 10.423 -20.811 0.417 1.00 78.19 367 CYS A CA 1
ATOM 2846 C C . CYS A 1 367 ? 11.207 -20.373 -0.826 1.00 78.19 367 CYS A C 1
ATOM 2848 O O . CYS A 1 367 ? 10.632 -19.996 -1.847 1.00 78.19 367 CYS A O 1
ATOM 2850 N N . ILE A 1 368 ? 12.530 -20.441 -0.740 1.00 82.19 368 ILE A N 1
ATOM 2851 C CA . ILE A 1 368 ? 13.457 -20.185 -1.838 1.00 82.19 368 ILE A CA 1
ATOM 2852 C C . ILE A 1 368 ? 13.956 -21.540 -2.322 1.00 82.19 368 ILE A C 1
ATOM 2854 O O . ILE A 1 368 ? 14.479 -22.317 -1.526 1.00 82.19 368 ILE A O 1
ATOM 2858 N N . LEU A 1 369 ? 13.797 -21.818 -3.615 1.00 81.31 369 LEU A N 1
ATOM 2859 C CA . LEU A 1 369 ? 14.404 -22.993 -4.226 1.00 81.31 369 LEU A CA 1
ATOM 2860 C C . LEU A 1 369 ? 15.901 -22.743 -4.440 1.00 81.31 369 LEU A C 1
ATOM 2862 O O . LEU A 1 369 ? 16.292 -21.789 -5.118 1.00 81.31 369 LEU A O 1
ATOM 2866 N N . CYS A 1 370 ? 16.712 -23.623 -3.872 1.00 79.44 370 CYS A N 1
ATOM 2867 C CA . CYS A 1 370 ? 18.163 -23.632 -3.943 1.00 79.44 370 CYS A CA 1
ATOM 2868 C C . CYS A 1 370 ? 18.649 -24.912 -4.650 1.00 79.44 370 CYS A C 1
ATOM 2870 O O . CYS A 1 370 ? 17.845 -25.742 -5.058 1.00 79.44 370 CYS A O 1
ATOM 2872 N N . ASP A 1 371 ? 19.966 -25.026 -4.824 1.00 76.69 371 ASP A N 1
ATOM 2873 C CA . ASP A 1 371 ? 20.660 -26.146 -5.480 1.00 76.69 371 ASP A CA 1
ATOM 2874 C C . ASP A 1 371 ? 20.155 -26.516 -6.892 1.00 76.69 371 ASP A C 1
ATOM 2876 O O . ASP A 1 371 ? 19.297 -27.366 -7.115 1.00 76.69 371 ASP A O 1
ATOM 2880 N N . PHE A 1 372 ? 20.769 -25.887 -7.896 1.00 80.56 372 PHE A N 1
ATOM 2881 C CA . PHE A 1 372 ? 20.508 -26.159 -9.312 1.00 80.56 372 PHE A CA 1
ATOM 2882 C C . PHE A 1 372 ? 21.575 -27.073 -9.945 1.00 80.56 372 PHE A C 1
ATOM 2884 O O . PHE A 1 372 ? 21.723 -27.081 -11.169 1.00 80.56 372 PHE A O 1
ATOM 2891 N N . GLY A 1 373 ? 22.344 -27.838 -9.155 1.00 76.00 373 GLY A N 1
ATOM 2892 C CA . GLY A 1 373 ? 23.423 -28.701 -9.665 1.00 76.00 373 GLY A CA 1
ATOM 2893 C C . GLY A 1 373 ? 22.943 -29.789 -10.638 1.00 76.00 373 GLY A C 1
ATOM 2894 O O . GLY A 1 373 ? 23.651 -30.176 -11.576 1.00 76.00 373 GLY A O 1
ATOM 2895 N N . LEU A 1 374 ? 21.693 -30.230 -10.478 1.00 75.94 374 LEU A N 1
ATOM 2896 C CA . LEU A 1 374 ? 21.044 -31.200 -11.361 1.00 75.94 374 LEU A CA 1
ATOM 2897 C C . LEU A 1 374 ? 20.284 -30.556 -12.518 1.00 75.94 374 LEU A C 1
ATOM 2899 O O . LEU A 1 374 ? 19.692 -31.271 -13.324 1.00 75.94 374 LEU A O 1
ATOM 2903 N N . ALA A 1 375 ? 20.348 -29.232 -12.671 1.00 79.94 375 ALA A N 1
ATOM 2904 C CA . ALA A 1 375 ? 19.509 -28.562 -13.637 1.00 79.94 375 ALA A CA 1
ATOM 2905 C C . ALA A 1 375 ? 19.851 -28.943 -15.092 1.00 79.94 375 ALA A C 1
ATOM 2907 O O . ALA A 1 375 ? 21.021 -29.069 -15.477 1.00 79.94 375 ALA A O 1
ATOM 2908 N N . ARG A 1 376 ? 18.827 -29.143 -15.932 1.00 79.62 376 ARG A N 1
ATOM 2909 C CA . ARG A 1 376 ? 18.968 -29.548 -17.347 1.00 79.62 376 ARG A CA 1
ATOM 2910 C C . ARG A 1 376 ? 17.971 -28.821 -18.243 1.00 79.62 376 ARG A C 1
ATOM 2912 O O . ARG A 1 376 ? 16.890 -28.435 -17.814 1.00 79.62 376 ARG A O 1
ATOM 2919 N N . ARG A 1 377 ? 18.312 -28.668 -19.524 1.00 79.69 377 ARG A N 1
ATOM 2920 C CA . ARG A 1 377 ? 17.390 -28.136 -20.542 1.00 79.69 377 ARG A CA 1
ATOM 2921 C C . ARG A 1 377 ? 16.332 -29.171 -20.923 1.00 79.69 377 ARG A C 1
ATOM 2923 O O . ARG A 1 377 ? 16.599 -30.375 -20.909 1.00 79.69 377 ARG A O 1
ATOM 2930 N N . PHE A 1 378 ? 15.155 -28.705 -21.330 1.00 77.25 378 PHE A N 1
ATOM 2931 C CA . PHE A 1 378 ? 14.116 -29.592 -21.849 1.00 77.25 378 PHE A CA 1
ATOM 2932 C C . PHE A 1 378 ? 14.566 -30.412 -23.056 1.00 77.25 378 PHE A C 1
ATOM 2934 O O . PHE A 1 378 ? 15.348 -29.970 -23.899 1.00 77.25 378 PHE A O 1
ATOM 2941 N N . GLY A 1 379 ? 14.048 -31.636 -23.142 1.00 74.62 379 GLY A N 1
ATOM 2942 C CA . GLY A 1 379 ? 14.334 -32.558 -24.235 1.00 74.62 379 GLY A CA 1
ATOM 2943 C C . GLY A 1 379 ? 15.729 -33.190 -24.188 1.00 74.62 379 GLY A C 1
ATOM 2944 O O . GLY A 1 379 ? 16.009 -34.069 -25.013 1.00 74.62 379 GLY A O 1
ATOM 2945 N N . CYS A 1 380 ? 16.590 -32.806 -23.238 1.00 80.06 380 CYS A N 1
ATOM 2946 C CA . CYS A 1 380 ? 17.881 -33.452 -23.020 1.00 80.06 380 CYS A CA 1
ATOM 2947 C C . CYS A 1 380 ? 17.704 -34.908 -22.563 1.00 80.06 380 CYS A C 1
ATOM 2949 O O . CYS A 1 380 ? 16.743 -35.261 -21.873 1.00 80.06 380 CYS A O 1
ATOM 2951 N N . LYS A 1 381 ? 18.644 -35.767 -22.978 1.00 76.50 381 LYS A N 1
ATOM 2952 C CA . LYS A 1 381 ? 18.774 -37.126 -22.437 1.00 76.50 381 LYS A CA 1
ATOM 2953 C C . LYS A 1 381 ? 19.328 -37.038 -21.014 1.00 76.50 381 LYS A C 1
ATOM 2955 O O . LYS A 1 381 ? 20.186 -36.197 -20.756 1.00 76.50 381 LYS A O 1
ATOM 2960 N N . ARG A 1 382 ? 18.849 -37.908 -20.127 1.00 75.25 382 ARG A N 1
ATOM 2961 C CA . ARG A 1 382 ? 19.349 -38.029 -18.752 1.00 75.25 382 ARG A CA 1
ATOM 2962 C C . ARG A 1 382 ? 20.669 -38.798 -18.744 1.00 75.25 382 ARG A C 1
ATOM 2964 O O . ARG A 1 382 ? 20.817 -39.743 -19.520 1.00 75.25 382 ARG A O 1
ATOM 2971 N N . GLY A 1 383 ? 21.607 -38.388 -17.890 1.00 61.47 383 GLY A N 1
ATOM 2972 C CA . GLY A 1 383 ? 22.892 -39.074 -17.702 1.00 61.47 383 GLY A CA 1
ATOM 2973 C C . GLY A 1 383 ? 22.793 -40.386 -16.911 1.00 61.47 383 GLY A C 1
ATOM 2974 O O . GLY A 1 383 ? 23.776 -41.110 -16.815 1.00 61.47 383 GLY A O 1
ATOM 2975 N N . GLY A 1 384 ? 21.613 -40.697 -16.365 1.00 64.19 384 GLY A N 1
ATOM 2976 C CA . GLY A 1 384 ? 21.343 -41.835 -15.489 1.00 64.19 384 GLY A CA 1
ATOM 2977 C C . GLY A 1 384 ? 20.092 -41.569 -14.650 1.00 64.19 384 GLY A C 1
ATOM 2978 O O . GLY A 1 384 ? 19.217 -40.808 -15.078 1.00 64.19 384 GLY A O 1
ATOM 2979 N N . ALA A 1 385 ? 20.004 -42.183 -13.470 1.00 58.31 385 ALA A N 1
ATOM 2980 C CA . ALA A 1 385 ? 19.096 -41.722 -12.427 1.00 58.31 385 ALA A CA 1
ATOM 2981 C C . ALA A 1 385 ? 19.747 -40.522 -11.721 1.00 58.31 385 ALA A C 1
ATOM 2983 O O . ALA A 1 385 ? 20.740 -40.665 -11.015 1.00 58.31 385 ALA A O 1
ATOM 2984 N N . GLU A 1 386 ? 19.241 -39.326 -12.011 1.00 63.25 386 GLU A N 1
ATOM 2985 C CA . GLU A 1 386 ? 19.709 -38.063 -11.437 1.00 63.25 386 GLU A CA 1
ATOM 2986 C C . GLU A 1 386 ? 18.634 -37.570 -10.454 1.00 63.25 386 GLU A C 1
ATOM 2988 O O . GLU A 1 386 ? 17.468 -37.450 -10.845 1.00 63.25 386 GLU A O 1
ATOM 2993 N N . GLY A 1 387 ? 19.025 -37.311 -9.201 1.00 68.00 387 GLY A N 1
ATOM 2994 C CA . GLY A 1 387 ? 18.140 -36.869 -8.115 1.00 68.00 387 GLY A CA 1
ATOM 2995 C C . GLY A 1 387 ? 17.818 -37.957 -7.084 1.00 68.00 387 GLY A C 1
ATOM 2996 O O . GLY A 1 387 ? 18.199 -39.118 -7.233 1.00 68.00 387 GLY A O 1
ATOM 2997 N N . SER A 1 388 ? 17.115 -37.569 -6.020 1.00 75.00 388 SER A N 1
ATOM 2998 C CA . SER A 1 388 ? 16.677 -38.481 -4.959 1.00 75.00 388 SER A CA 1
ATOM 2999 C C . SER A 1 388 ? 15.543 -39.395 -5.439 1.00 75.00 388 SER A C 1
ATOM 3001 O O . SER A 1 388 ? 14.505 -38.918 -5.909 1.00 75.00 388 SER A O 1
ATOM 3003 N N . ALA A 1 389 ? 15.710 -40.720 -5.312 1.00 77.31 389 ALA A N 1
ATOM 3004 C CA . ALA A 1 389 ? 14.743 -41.728 -5.781 1.00 77.31 389 ALA A CA 1
ATOM 3005 C C . ALA A 1 389 ? 13.326 -41.507 -5.213 1.00 77.31 389 ALA A C 1
ATOM 3007 O O . ALA A 1 389 ? 12.308 -41.728 -5.888 1.00 77.31 389 ALA A O 1
ATOM 3008 N N . ASP A 1 390 ? 13.271 -40.990 -3.988 1.00 82.94 390 ASP A N 1
ATOM 3009 C CA . ASP A 1 390 ? 12.055 -40.653 -3.262 1.00 82.94 390 ASP A CA 1
ATOM 3010 C C . ASP A 1 390 ? 11.263 -39.515 -3.918 1.00 82.94 390 ASP A C 1
ATOM 3012 O O . ASP A 1 390 ? 10.034 -39.589 -3.957 1.00 82.94 390 ASP A O 1
ATOM 3016 N N . TYR A 1 391 ? 11.939 -38.558 -4.557 1.00 86.56 391 TYR A N 1
ATOM 3017 C CA . TYR A 1 391 ? 11.344 -37.368 -5.182 1.00 86.56 391 TYR A CA 1
ATOM 3018 C C . TYR A 1 391 ? 11.317 -37.415 -6.713 1.00 86.56 391 TYR A C 1
ATOM 3020 O O . TYR A 1 391 ? 10.673 -36.590 -7.358 1.00 86.56 391 TYR A O 1
ATOM 3028 N N . MET A 1 392 ? 11.969 -38.405 -7.323 1.00 86.44 392 MET A N 1
ATOM 3029 C CA . MET A 1 392 ? 11.998 -38.569 -8.776 1.00 86.44 392 MET A CA 1
ATOM 3030 C C . MET A 1 392 ? 10.602 -38.759 -9.392 1.00 86.44 392 MET A C 1
ATOM 3032 O O . MET A 1 392 ? 9.780 -39.540 -8.895 1.00 86.44 392 MET A O 1
ATOM 3036 N N . SER A 1 393 ? 10.403 -38.082 -10.524 1.00 87.62 393 SER A N 1
ATOM 3037 C CA . SER A 1 393 ? 9.257 -38.197 -11.432 1.00 87.62 393 SER A CA 1
ATOM 3038 C C . SER A 1 393 ? 9.190 -39.566 -12.131 1.00 87.62 393 SER A C 1
ATOM 3040 O O . SER A 1 393 ? 10.181 -40.304 -12.208 1.00 87.62 393 SER A O 1
ATOM 3042 N N . VAL A 1 394 ? 8.046 -39.880 -12.745 1.00 85.69 394 VAL A N 1
ATOM 3043 C CA . VAL A 1 394 ? 7.853 -41.107 -13.543 1.00 85.69 394 VAL A CA 1
ATOM 3044 C C . VAL A 1 394 ? 8.833 -41.164 -14.723 1.00 85.69 394 VAL A C 1
ATOM 3046 O O . VAL A 1 394 ? 9.430 -42.205 -15.023 1.00 85.69 394 VAL A O 1
ATOM 3049 N N . ALA A 1 395 ? 9.034 -40.030 -15.398 1.00 82.88 395 ALA A N 1
ATOM 3050 C CA . ALA A 1 395 ? 9.960 -39.915 -16.521 1.00 82.88 395 ALA A CA 1
ATOM 3051 C C . ALA A 1 395 ? 11.423 -40.087 -16.081 1.00 82.88 395 ALA A C 1
ATOM 3053 O O . ALA A 1 395 ? 12.215 -40.666 -16.827 1.00 82.88 395 ALA A O 1
ATOM 3054 N N . SER A 1 396 ? 11.779 -39.646 -14.870 1.00 82.81 396 SER A N 1
ATOM 3055 C CA . SER A 1 396 ? 13.117 -39.845 -14.311 1.00 82.81 396 SER A CA 1
ATOM 3056 C C . SER A 1 396 ? 13.370 -41.320 -13.968 1.00 82.81 396 SER A C 1
ATOM 3058 O O . SER A 1 396 ? 14.379 -41.875 -14.403 1.00 82.81 396 SER A O 1
ATOM 3060 N N . HIS A 1 397 ? 12.405 -41.997 -13.326 1.00 78.81 397 HIS A N 1
ATOM 3061 C CA . HIS A 1 397 ? 12.463 -43.442 -13.024 1.00 78.81 397 HIS A CA 1
ATOM 3062 C C . HIS A 1 397 ? 12.575 -44.331 -14.269 1.00 78.81 397 HIS A C 1
ATOM 3064 O O . HIS A 1 397 ? 13.151 -45.415 -14.229 1.00 78.81 397 HIS A O 1
ATOM 3070 N N . THR A 1 398 ? 12.033 -43.875 -15.399 1.00 77.19 398 THR A N 1
ATOM 3071 C CA . THR A 1 398 ? 12.042 -44.615 -16.673 1.00 77.19 398 THR A CA 1
ATOM 3072 C C . THR A 1 398 ? 13.106 -44.123 -17.662 1.00 77.19 398 THR A C 1
ATOM 3074 O O . THR A 1 398 ? 13.096 -44.528 -18.826 1.00 77.19 398 THR A O 1
ATOM 3077 N N . HIS A 1 399 ? 14.029 -43.260 -17.217 1.00 79.25 399 HIS A N 1
ATOM 3078 C CA . HIS A 1 399 ? 15.101 -42.657 -18.025 1.00 79.25 399 HIS A CA 1
ATOM 3079 C C . HIS A 1 399 ? 14.615 -41.979 -19.320 1.00 79.25 399 HIS A C 1
ATOM 3081 O O . HIS A 1 399 ? 15.300 -41.963 -20.349 1.00 79.25 399 HIS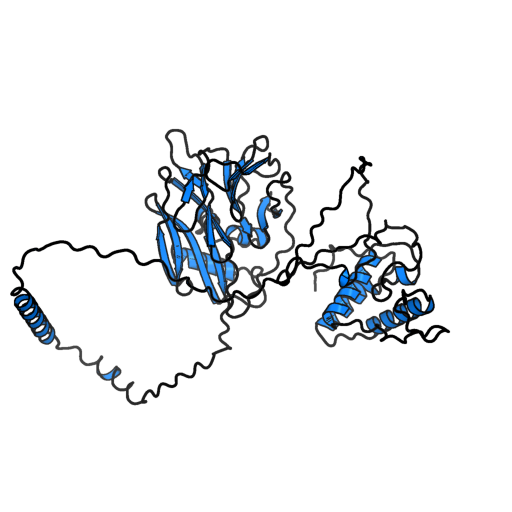 A O 1
ATOM 3087 N N . GLN A 1 400 ? 13.415 -41.404 -19.285 1.00 80.56 400 GLN A N 1
ATOM 3088 C CA . GLN A 1 400 ? 12.882 -40.606 -20.382 1.00 80.56 400 GLN A CA 1
ATOM 3089 C C . GLN A 1 400 ? 13.552 -39.224 -20.432 1.00 80.56 400 GLN A C 1
ATOM 3091 O O . GLN A 1 400 ? 14.268 -38.813 -19.520 1.00 80.56 400 GLN A O 1
ATOM 3096 N N . ARG A 1 401 ? 13.356 -38.497 -21.539 1.00 83.12 401 ARG A N 1
ATOM 3097 C CA . ARG A 1 401 ? 13.887 -37.132 -21.700 1.00 83.12 401 ARG A CA 1
ATOM 3098 C C . ARG A 1 401 ? 13.267 -36.179 -20.680 1.00 83.12 401 ARG A C 1
ATOM 3100 O O . ARG A 1 401 ? 12.127 -36.378 -20.283 1.00 83.12 401 ARG A O 1
ATOM 3107 N N . VAL A 1 402 ? 14.006 -35.128 -20.335 1.00 81.69 402 VAL A N 1
ATOM 3108 C CA . VAL A 1 402 ? 13.554 -34.077 -19.410 1.00 81.69 402 VAL A CA 1
ATOM 3109 C C . VAL A 1 402 ? 12.355 -33.318 -19.985 1.00 81.69 402 VAL A C 1
ATOM 3111 O O . VAL A 1 402 ? 12.401 -32.858 -21.130 1.00 81.69 402 VAL A O 1
ATOM 3114 N N . THR A 1 403 ? 11.312 -33.151 -19.179 1.00 80.94 403 THR A N 1
ATOM 3115 C CA . THR A 1 403 ? 10.043 -32.487 -19.497 1.00 80.94 403 THR A CA 1
ATOM 3116 C C . THR A 1 403 ? 9.613 -31.523 -18.387 1.00 80.94 403 THR A C 1
ATOM 3118 O O . THR A 1 403 ? 10.182 -31.504 -17.299 1.00 80.94 403 THR A O 1
ATOM 3121 N N . LEU A 1 404 ? 8.591 -30.706 -18.667 1.00 76.62 404 LEU A N 1
ATOM 3122 C CA . LEU A 1 404 ? 7.937 -29.836 -17.678 1.00 76.62 404 LEU A CA 1
ATOM 3123 C C . LEU A 1 404 ? 7.343 -30.637 -16.511 1.00 76.62 404 LEU A C 1
ATOM 3125 O O . LEU A 1 404 ? 7.360 -30.180 -15.372 1.00 76.62 404 LEU A O 1
ATOM 3129 N N . LEU A 1 405 ? 6.843 -31.833 -16.816 1.00 84.75 405 LEU A N 1
ATOM 3130 C CA . LEU A 1 405 ? 6.140 -32.695 -15.878 1.00 84.75 405 LEU A CA 1
ATOM 3131 C C . LEU A 1 405 ? 7.044 -33.208 -14.751 1.00 84.75 405 LEU A C 1
ATOM 3133 O O . LEU A 1 405 ? 6.552 -33.517 -13.672 1.00 84.75 405 LEU A O 1
ATOM 3137 N N . ASP A 1 406 ? 8.358 -33.263 -14.984 1.00 85.75 406 ASP A N 1
ATOM 3138 C CA . ASP A 1 406 ? 9.319 -33.750 -14.000 1.00 85.75 406 ASP A CA 1
ATOM 3139 C C . ASP A 1 406 ? 9.298 -32.921 -12.711 1.00 85.75 406 ASP A C 1
ATOM 3141 O O . ASP A 1 406 ? 9.113 -33.479 -11.634 1.00 85.75 406 ASP A O 1
ATOM 3145 N N . ASP A 1 407 ? 9.405 -31.595 -12.827 1.00 84.50 407 ASP A N 1
ATOM 3146 C CA . ASP A 1 407 ? 9.370 -30.702 -11.665 1.00 84.50 407 ASP A CA 1
ATOM 3147 C C . ASP A 1 407 ? 7.987 -30.711 -10.991 1.00 84.50 407 ASP A C 1
ATOM 3149 O O . ASP A 1 407 ? 7.898 -30.663 -9.770 1.00 84.50 407 ASP A O 1
ATOM 3153 N N . MET A 1 408 ? 6.897 -30.805 -11.761 1.00 86.81 408 MET A N 1
ATOM 3154 C CA . MET A 1 408 ? 5.540 -30.826 -11.196 1.00 86.81 408 MET A CA 1
ATOM 3155 C C . MET A 1 408 ? 5.289 -32.098 -10.377 1.00 86.81 408 MET A C 1
ATOM 3157 O O . MET A 1 408 ? 4.720 -32.037 -9.290 1.00 86.81 408 MET A O 1
ATOM 3161 N N . GLN A 1 409 ? 5.752 -33.251 -10.866 1.00 90.75 409 GLN A N 1
ATOM 3162 C CA . GLN A 1 409 ? 5.643 -34.517 -10.141 1.00 90.75 409 GLN A CA 1
ATOM 3163 C C . GLN A 1 409 ? 6.514 -34.523 -8.880 1.00 90.75 409 GLN A C 1
ATOM 3165 O O . GLN A 1 409 ? 6.055 -34.962 -7.828 1.00 90.75 409 GLN A O 1
ATOM 3170 N N . SER A 1 410 ? 7.737 -33.989 -8.945 1.00 89.25 410 SER A N 1
ATOM 3171 C CA . SER A 1 410 ? 8.594 -33.845 -7.760 1.00 89.25 410 SER A CA 1
ATOM 3172 C C . SER A 1 410 ? 8.042 -32.832 -6.745 1.00 89.25 410 SER A C 1
ATOM 3174 O O . SER A 1 410 ? 8.139 -33.043 -5.535 1.00 89.25 410 SER A O 1
ATOM 3176 N N . TRP A 1 411 ? 7.387 -31.766 -7.214 1.00 90.19 411 TRP A N 1
ATOM 3177 C CA . TRP A 1 411 ? 6.675 -30.817 -6.356 1.00 90.19 411 TRP A CA 1
ATOM 3178 C C . TRP A 1 411 ? 5.483 -31.468 -5.641 1.00 90.19 411 TRP A C 1
ATOM 3180 O O . TRP A 1 411 ? 5.357 -31.328 -4.425 1.00 90.19 411 TRP A O 1
ATOM 3190 N N . LEU A 1 412 ? 4.662 -32.248 -6.355 1.00 92.88 412 LEU A N 1
ATOM 3191 C CA . LEU A 1 412 ? 3.558 -33.006 -5.754 1.00 92.88 412 LEU A CA 1
ATOM 3192 C C . LEU A 1 412 ? 4.061 -33.978 -4.674 1.00 92.88 412 LEU A C 1
ATOM 3194 O O . LEU A 1 412 ? 3.445 -34.119 -3.621 1.00 92.88 412 LEU A O 1
ATOM 3198 N N . ILE A 1 413 ? 5.211 -34.616 -4.897 1.00 92.50 413 ILE A N 1
ATOM 3199 C CA . ILE A 1 413 ? 5.838 -35.473 -3.886 1.00 92.50 413 ILE A CA 1
ATOM 3200 C C . ILE A 1 413 ? 6.272 -34.663 -2.653 1.00 92.50 413 ILE A C 1
ATOM 3202 O O . ILE A 1 413 ? 6.025 -35.087 -1.525 1.00 92.50 413 ILE A O 1
ATOM 3206 N N . THR A 1 414 ? 6.873 -33.487 -2.851 1.00 89.56 414 THR A N 1
ATOM 3207 C CA . THR A 1 414 ? 7.235 -32.583 -1.745 1.00 89.56 414 THR A CA 1
ATOM 3208 C C . THR A 1 414 ? 6.006 -32.177 -0.926 1.00 89.56 414 THR A C 1
ATOM 3210 O O . THR A 1 414 ? 6.062 -32.172 0.302 1.00 89.56 414 THR A O 1
ATOM 3213 N N . LEU A 1 415 ? 4.868 -31.920 -1.578 1.00 90.44 415 LEU A N 1
ATOM 3214 C CA . LEU A 1 415 ? 3.600 -31.640 -0.896 1.00 90.44 415 LEU A CA 1
ATOM 3215 C C . LEU A 1 415 ? 3.153 -32.813 -0.005 1.00 90.44 415 LEU A C 1
ATOM 3217 O O . LEU A 1 415 ? 2.717 -32.597 1.125 1.00 90.44 415 LEU A O 1
ATOM 3221 N N . ILE A 1 416 ? 3.298 -34.054 -0.481 1.00 91.06 416 ILE A N 1
ATOM 3222 C CA . ILE A 1 416 ? 2.962 -35.258 0.297 1.00 91.06 416 ILE A CA 1
ATOM 3223 C C . ILE A 1 416 ? 3.857 -35.383 1.527 1.00 91.06 416 ILE A C 1
ATOM 3225 O O . ILE A 1 416 ? 3.337 -35.627 2.616 1.00 91.06 416 ILE A O 1
ATOM 3229 N N . ALA A 1 417 ? 5.167 -35.165 1.375 1.00 88.31 417 ALA A N 1
ATOM 3230 C CA . ALA A 1 417 ? 6.103 -35.174 2.499 1.00 88.31 417 ALA A CA 1
ATOM 3231 C C . ALA A 1 417 ? 5.687 -34.168 3.587 1.00 88.31 417 ALA A C 1
ATOM 3233 O O . ALA A 1 417 ? 5.763 -34.472 4.773 1.00 88.31 417 ALA A O 1
ATOM 3234 N N . ILE A 1 418 ? 5.178 -32.997 3.189 1.00 85.81 418 ILE A N 1
ATOM 3235 C CA . ILE A 1 418 ? 4.681 -31.973 4.118 1.00 85.81 418 ILE A CA 1
ATOM 3236 C C . ILE A 1 418 ? 3.376 -32.419 4.792 1.00 85.81 418 ILE A C 1
ATOM 3238 O O . ILE A 1 418 ? 3.269 -32.365 6.015 1.00 85.81 418 ILE A O 1
ATOM 3242 N N . PHE A 1 419 ? 2.381 -32.876 4.024 1.00 88.69 419 PHE A N 1
ATOM 3243 C CA . PHE A 1 419 ? 1.073 -33.263 4.573 1.00 88.69 419 PHE A CA 1
ATOM 3244 C C . PHE A 1 419 ? 1.135 -34.484 5.488 1.00 88.69 419 PHE A C 1
ATOM 3246 O O . PHE A 1 419 ? 0.367 -34.570 6.444 1.00 88.69 419 PHE A O 1
ATOM 3253 N N . ARG A 1 420 ? 2.036 -35.428 5.209 1.00 84.88 420 ARG A N 1
ATOM 3254 C CA . ARG A 1 420 ? 2.177 -36.666 5.986 1.00 84.88 420 ARG A CA 1
ATOM 3255 C C . ARG A 1 420 ? 3.306 -36.622 7.007 1.00 84.88 420 ARG A C 1
ATOM 3257 O O . ARG A 1 420 ? 3.413 -37.554 7.794 1.00 84.88 420 ARG A O 1
ATOM 3264 N N . GLN A 1 421 ? 4.126 -35.570 6.986 1.00 82.88 421 GLN A N 1
ATOM 3265 C CA . GLN A 1 421 ? 5.382 -35.455 7.739 1.00 82.88 421 GLN A CA 1
ATOM 3266 C C . GLN A 1 421 ? 6.412 -36.561 7.425 1.00 82.88 421 GLN A C 1
ATOM 3268 O O . GLN A 1 421 ? 7.429 -36.654 8.105 1.00 82.88 421 GLN A O 1
ATOM 3273 N N . ASP A 1 422 ? 6.169 -37.377 6.393 1.00 82.31 422 ASP A N 1
ATOM 3274 C CA . ASP A 1 422 ? 7.083 -38.379 5.839 1.00 82.31 422 ASP A CA 1
ATOM 3275 C C . ASP A 1 422 ? 6.599 -38.829 4.445 1.00 82.31 422 ASP A C 1
ATOM 3277 O O . ASP A 1 422 ? 5.505 -38.469 4.001 1.00 82.31 422 ASP A O 1
ATOM 3281 N N . LEU A 1 423 ? 7.397 -39.627 3.736 1.00 84.19 423 LEU A N 1
ATOM 3282 C CA . LEU A 1 423 ? 7.012 -40.210 2.453 1.00 84.19 423 LEU A CA 1
ATOM 3283 C C . LEU A 1 423 ? 6.449 -41.632 2.625 1.00 84.19 423 LEU A C 1
ATOM 3285 O O . LEU A 1 423 ? 7.173 -42.516 3.075 1.00 84.19 423 LEU A O 1
ATOM 3289 N N . PRO A 1 424 ? 5.213 -41.917 2.168 1.00 83.31 424 PRO A N 1
ATOM 3290 C CA . PRO A 1 424 ? 4.571 -43.233 2.325 1.00 83.31 424 PRO A CA 1
ATOM 3291 C C . PRO A 1 424 ? 5.314 -44.414 1.681 1.00 83.31 424 PRO A C 1
ATOM 3293 O O . PRO A 1 424 ? 5.068 -45.567 2.016 1.00 83.31 424 PRO A O 1
ATOM 3296 N N . TRP A 1 425 ? 6.203 -44.134 0.727 1.00 83.88 425 TRP A N 1
ATOM 3297 C CA . TRP A 1 425 ? 7.045 -45.115 0.035 1.00 83.88 425 TRP A CA 1
ATOM 3298 C C . TRP A 1 425 ? 8.506 -45.072 0.493 1.00 83.88 425 TRP A C 1
ATOM 3300 O O . TRP A 1 425 ? 9.369 -45.689 -0.143 1.00 83.88 425 TRP A O 1
ATOM 3310 N N . ARG A 1 426 ? 8.828 -44.329 1.558 1.00 75.81 426 ARG A N 1
ATOM 3311 C CA . ARG A 1 426 ? 10.142 -44.397 2.191 1.00 75.81 426 ARG A CA 1
ATOM 3312 C C . ARG A 1 426 ? 10.263 -45.766 2.854 1.00 75.81 426 ARG A C 1
ATOM 3314 O O . ARG A 1 426 ? 9.510 -46.112 3.752 1.00 75.81 426 ARG A O 1
ATOM 3321 N N . LEU A 1 427 ? 11.181 -46.577 2.342 1.00 61.03 427 LEU A N 1
ATOM 3322 C CA . LEU A 1 427 ? 11.517 -47.851 2.957 1.00 61.03 427 LEU A CA 1
ATOM 3323 C C . LEU A 1 427 ? 12.524 -47.523 4.058 1.00 61.03 427 LEU A C 1
ATOM 3325 O O . LEU A 1 427 ? 13.598 -47.007 3.744 1.00 61.03 427 LEU A O 1
ATOM 3329 N N . GLU A 1 428 ? 12.180 -47.776 5.322 1.00 47.47 428 GLU A N 1
ATOM 3330 C CA . GLU A 1 428 ? 13.184 -47.803 6.389 1.00 47.47 428 GLU A CA 1
ATOM 3331 C C . GLU A 1 428 ? 14.267 -48.813 5.993 1.00 47.47 428 GLU A C 1
ATOM 3333 O O . GLU A 1 428 ? 13.976 -49.929 5.551 1.00 47.47 428 GLU A O 1
ATOM 3338 N N . GLY A 1 429 ? 15.519 -48.358 6.039 1.00 44.22 429 GLY A N 1
ATOM 3339 C CA . GLY A 1 429 ? 16.645 -49.017 5.398 1.00 44.22 429 GLY A CA 1
ATOM 3340 C C . GLY A 1 429 ? 16.779 -50.486 5.785 1.00 44.22 429 GLY A C 1
ATOM 3341 O O . GLY A 1 429 ? 16.820 -50.838 6.958 1.00 44.22 429 GLY A O 1
ATOM 3342 N N . ASN A 1 430 ? 16.949 -51.343 4.781 1.00 32.50 430 ASN A N 1
ATOM 3343 C CA . ASN A 1 430 ? 17.689 -52.577 4.984 1.00 32.50 430 ASN A CA 1
ATOM 3344 C C . ASN A 1 430 ? 19.172 -52.200 4.826 1.00 32.50 430 ASN A C 1
ATOM 3346 O O . ASN A 1 430 ? 19.585 -51.917 3.695 1.00 32.50 430 ASN A O 1
ATOM 3350 N N . PRO A 1 431 ? 19.983 -52.126 5.899 1.00 41.31 431 PRO A N 1
ATOM 3351 C CA . PRO A 1 431 ? 21.401 -51.844 5.745 1.00 41.31 431 PRO A CA 1
ATOM 3352 C C . PRO A 1 431 ? 22.020 -52.973 4.916 1.00 41.31 431 PRO A C 1
ATOM 3354 O O . PRO A 1 431 ? 22.028 -54.137 5.322 1.00 41.31 431 PRO A O 1
ATOM 3357 N N . ARG A 1 432 ? 22.532 -52.658 3.719 1.00 42.62 432 ARG A N 1
ATOM 3358 C CA . ARG A 1 432 ? 23.373 -53.609 2.985 1.00 42.62 432 ARG A CA 1
ATOM 3359 C C . ARG A 1 432 ? 24.715 -53.675 3.706 1.00 42.62 432 ARG A C 1
ATOM 3361 O O . ARG A 1 432 ? 25.595 -52.853 3.476 1.00 42.62 432 ARG A O 1
ATOM 3368 N N . ILE A 1 433 ? 24.851 -54.669 4.580 1.00 42.34 433 ILE A N 1
ATOM 3369 C CA . ILE A 1 433 ? 26.132 -55.063 5.163 1.00 42.34 433 ILE A CA 1
ATOM 3370 C C . ILE A 1 433 ? 27.026 -55.499 4.000 1.00 42.34 433 ILE A C 1
ATOM 3372 O O . ILE A 1 433 ? 26.699 -56.436 3.266 1.00 42.34 433 ILE A O 1
ATOM 3376 N N . ASN A 1 434 ? 28.132 -54.790 3.783 1.00 49.31 434 ASN A N 1
ATOM 3377 C CA . ASN A 1 434 ? 29.084 -55.183 2.750 1.00 49.31 434 ASN A CA 1
ATOM 3378 C C . ASN A 1 434 ? 29.741 -56.533 3.118 1.00 49.31 434 ASN A C 1
ATOM 3380 O O . ASN A 1 434 ? 29.647 -57.011 4.248 1.00 49.31 434 ASN A O 1
ATOM 3384 N N . SER A 1 435 ? 30.470 -57.162 2.192 1.00 41.97 435 SER A N 1
ATOM 3385 C CA . SER A 1 435 ? 31.148 -58.451 2.439 1.00 41.97 435 SER A CA 1
ATOM 3386 C C . SER A 1 435 ? 32.241 -58.408 3.525 1.00 41.97 435 SER A C 1
ATOM 3388 O O . SER A 1 435 ? 32.941 -59.399 3.725 1.00 41.97 435 SER A O 1
ATOM 3390 N N . LYS A 1 436 ? 32.433 -57.260 4.187 1.00 47.09 436 LYS A N 1
ATOM 3391 C CA . LYS A 1 436 ? 33.377 -57.027 5.282 1.00 47.09 436 LYS A CA 1
ATOM 3392 C C . LYS A 1 436 ? 32.692 -56.721 6.621 1.00 47.09 436 LYS A C 1
ATOM 3394 O O . LYS A 1 436 ? 33.399 -56.531 7.602 1.00 47.09 436 LYS A O 1
ATOM 3399 N N . GLY A 1 437 ? 31.357 -56.735 6.692 1.00 39.12 437 GLY A N 1
ATOM 3400 C CA . GLY A 1 437 ? 30.630 -56.536 7.949 1.00 39.12 437 GLY A CA 1
ATOM 3401 C C . GLY A 1 437 ? 30.476 -55.075 8.380 1.00 39.12 437 GLY A C 1
ATOM 3402 O O . GLY A 1 437 ? 30.105 -54.834 9.522 1.00 39.12 437 GLY A O 1
ATOM 3403 N N . GLU A 1 438 ? 30.761 -54.113 7.500 1.00 41.09 438 GLU A N 1
ATOM 3404 C CA . GLU A 1 438 ? 30.638 -52.683 7.801 1.00 41.09 438 GLU A CA 1
ATOM 3405 C C . GLU A 1 438 ? 29.325 -52.125 7.234 1.00 41.09 438 GLU A C 1
ATOM 3407 O O . GLU A 1 438 ? 28.961 -52.398 6.082 1.00 41.09 438 GLU A O 1
ATOM 3412 N N . GLU A 1 439 ? 28.625 -51.328 8.045 1.00 42.09 439 GLU A N 1
ATOM 3413 C CA . GLU A 1 439 ? 27.512 -50.489 7.602 1.00 42.09 439 GLU A CA 1
ATOM 3414 C C . GLU A 1 439 ? 28.078 -49.376 6.717 1.00 42.09 439 GLU A C 1
ATOM 3416 O O . GLU A 1 439 ? 28.821 -48.513 7.182 1.00 42.09 439 GLU A O 1
ATOM 3421 N N . SER A 1 440 ? 27.786 -49.407 5.416 1.00 41.59 440 SER A N 1
ATOM 3422 C CA . SER A 1 440 ? 28.196 -48.318 4.534 1.00 41.59 440 SER A CA 1
ATOM 3423 C C . SER A 1 440 ? 27.110 -47.242 4.503 1.00 41.59 440 SER A C 1
ATOM 3425 O O . SER A 1 440 ? 26.050 -47.469 3.923 1.00 41.59 440 SER A O 1
ATOM 3427 N N . GLU A 1 441 ? 27.402 -46.047 5.021 1.00 39.25 441 GLU A N 1
ATOM 3428 C CA . GLU A 1 441 ? 26.620 -44.823 4.753 1.00 39.25 441 GLU A CA 1
ATOM 3429 C C . GLU A 1 441 ? 26.664 -44.406 3.266 1.00 39.25 441 GLU A C 1
ATOM 3431 O O . GLU A 1 441 ? 25.925 -43.529 2.832 1.00 39.25 441 GLU A O 1
ATOM 3436 N N . THR A 1 442 ? 27.480 -45.056 2.430 1.00 36.62 442 THR A N 1
ATOM 3437 C CA . THR A 1 442 ? 27.567 -44.795 0.982 1.00 36.62 442 THR A CA 1
ATOM 3438 C C . THR A 1 442 ? 26.489 -45.517 0.171 1.00 36.62 442 THR A C 1
ATOM 3440 O O . THR A 1 442 ? 26.749 -46.020 -0.923 1.00 36.62 442 THR A O 1
ATOM 3443 N N . GLY A 1 443 ? 25.268 -45.571 0.691 1.00 35.91 443 GLY A N 1
ATOM 3444 C CA . GLY A 1 443 ? 24.093 -46.055 -0.024 1.00 35.91 443 GLY A CA 1
ATOM 3445 C C . GLY A 1 443 ? 23.521 -45.013 -0.983 1.00 35.91 443 GLY A C 1
ATOM 3446 O O . GLY A 1 443 ? 22.320 -44.778 -0.956 1.00 35.91 443 GLY A O 1
ATOM 3447 N N . LEU A 1 444 ? 24.344 -44.365 -1.822 1.00 36.84 444 LEU A N 1
ATOM 3448 C CA . LEU A 1 444 ? 23.801 -43.584 -2.933 1.00 36.84 444 LEU A CA 1
ATOM 3449 C C . LEU A 1 444 ? 23.173 -44.581 -3.921 1.00 36.84 444 LEU A C 1
ATOM 3451 O O . LEU A 1 444 ? 23.865 -45.284 -4.661 1.00 36.84 444 LEU A O 1
ATOM 3455 N N . HIS A 1 445 ? 21.850 -44.683 -3.818 1.00 46.81 445 HIS A N 1
ATOM 3456 C CA . HIS A 1 445 ? 20.904 -45.435 -4.635 1.00 46.81 445 HIS A CA 1
ATOM 3457 C C . HIS A 1 445 ? 21.400 -45.639 -6.070 1.00 46.81 445 HIS A C 1
ATOM 3459 O O . HIS A 1 445 ? 21.384 -44.721 -6.881 1.00 46.81 445 HIS A O 1
ATOM 3465 N N . THR A 1 446 ? 21.881 -46.839 -6.381 1.00 43.94 446 THR A N 1
ATOM 3466 C CA . THR A 1 446 ? 22.400 -47.187 -7.717 1.00 43.94 446 THR A CA 1
ATOM 3467 C C . THR A 1 446 ? 21.795 -48.470 -8.276 1.00 43.94 446 THR A C 1
ATOM 3469 O O . THR A 1 446 ? 22.163 -48.881 -9.375 1.00 43.94 446 THR A O 1
ATOM 3472 N N . ASP A 1 447 ? 20.829 -49.088 -7.588 1.00 50.78 447 ASP A N 1
ATOM 347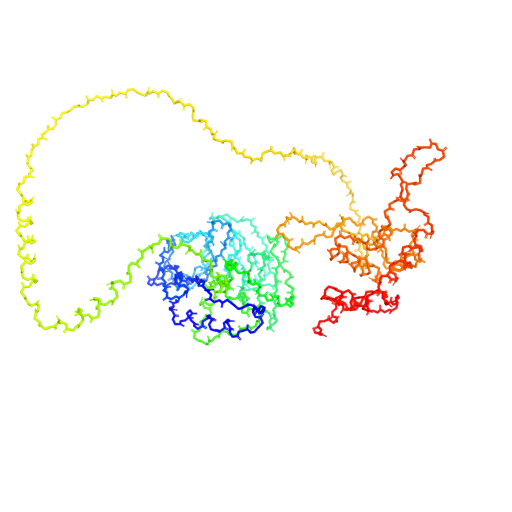3 C CA . ASP A 1 447 ? 20.190 -50.304 -8.088 1.00 50.78 447 ASP A CA 1
ATOM 3474 C C . ASP A 1 447 ? 18.929 -49.978 -8.897 1.00 50.78 447 ASP A C 1
ATOM 3476 O O . ASP A 1 447 ? 17.978 -49.373 -8.410 1.00 50.78 447 ASP A O 1
ATOM 3480 N N . GLN A 1 448 ? 18.894 -50.432 -10.152 1.00 49.47 448 GLN A N 1
ATOM 3481 C CA . GLN A 1 448 ? 17.756 -50.255 -11.062 1.00 49.47 448 GLN A CA 1
ATOM 3482 C C . GLN A 1 448 ? 16.449 -50.874 -10.524 1.00 49.47 448 GLN A C 1
ATOM 3484 O O . GLN A 1 448 ? 15.356 -50.470 -10.929 1.00 49.47 448 GLN A O 1
ATOM 3489 N N . ALA A 1 449 ? 16.569 -51.846 -9.614 1.00 49.38 449 ALA A N 1
ATOM 3490 C CA . ALA A 1 449 ? 15.456 -52.444 -8.882 1.00 49.38 449 ALA A CA 1
ATOM 3491 C C . ALA A 1 449 ? 14.801 -51.448 -7.906 1.00 49.38 449 ALA A C 1
ATOM 3493 O O . ALA A 1 449 ? 13.582 -51.321 -7.918 1.00 49.38 449 ALA A O 1
ATOM 3494 N N . ASP A 1 450 ? 15.598 -50.658 -7.177 1.00 65.00 450 ASP A N 1
ATOM 3495 C CA . ASP A 1 450 ? 15.118 -49.681 -6.184 1.00 65.00 450 ASP A CA 1
ATOM 3496 C C . ASP A 1 450 ? 14.258 -48.586 -6.844 1.00 65.00 450 ASP A C 1
ATOM 3498 O O . ASP A 1 450 ? 13.191 -48.226 -6.354 1.00 65.00 450 ASP A O 1
ATOM 3502 N N . TYR A 1 451 ? 14.633 -48.132 -8.046 1.00 68.12 451 TYR A N 1
ATOM 3503 C CA . TYR A 1 451 ? 13.830 -47.167 -8.813 1.00 68.12 451 TYR A CA 1
ATOM 3504 C C . TYR A 1 451 ? 12.475 -47.727 -9.261 1.00 68.12 451 TYR A C 1
ATOM 3506 O O . TYR A 1 451 ? 11.451 -47.046 -9.176 1.00 68.12 451 TYR A O 1
ATOM 3514 N N . ARG A 1 452 ? 12.444 -48.979 -9.734 1.00 68.25 452 ARG A N 1
ATOM 3515 C CA . ARG A 1 452 ? 11.191 -49.620 -10.162 1.00 68.25 452 ARG A CA 1
ATOM 3516 C C . ARG A 1 452 ? 10.263 -49.869 -8.982 1.00 68.25 452 ARG A C 1
ATOM 3518 O O . ARG A 1 452 ? 9.071 -49.596 -9.106 1.00 68.25 452 ARG A O 1
ATOM 3525 N N . ASP A 1 453 ? 10.815 -50.315 -7.860 1.00 75.62 453 ASP A N 1
ATOM 3526 C CA . ASP A 1 453 ? 10.057 -50.575 -6.640 1.00 75.62 453 ASP A CA 1
ATOM 3527 C C . ASP A 1 453 ? 9.491 -49.267 -6.070 1.00 75.62 453 ASP A C 1
ATOM 3529 O O . ASP A 1 453 ? 8.306 -49.190 -5.750 1.00 75.62 453 ASP A O 1
ATOM 3533 N N . LYS A 1 454 ? 10.278 -48.183 -6.062 1.00 80.88 454 LYS A N 1
ATOM 3534 C CA . LYS A 1 454 ? 9.805 -46.850 -5.656 1.00 80.88 454 LYS A CA 1
ATOM 3535 C C . LYS A 1 454 ? 8.720 -46.307 -6.576 1.00 80.88 454 LYS A C 1
ATOM 3537 O O . LYS A 1 454 ? 7.727 -45.781 -6.084 1.00 80.88 454 LYS A O 1
ATOM 3542 N N . LEU A 1 455 ? 8.870 -46.427 -7.897 1.00 86.69 455 LEU A N 1
ATOM 3543 C CA . LEU A 1 455 ? 7.822 -46.006 -8.831 1.00 86.69 455 LEU A CA 1
ATOM 3544 C C . LEU A 1 455 ? 6.534 -46.819 -8.631 1.00 86.69 455 LEU A C 1
ATOM 3546 O O . LEU A 1 455 ? 5.445 -46.247 -8.639 1.00 86.69 455 LEU A O 1
ATOM 3550 N N . PHE A 1 456 ? 6.657 -48.131 -8.421 1.00 84.31 456 PHE A N 1
ATOM 3551 C CA . PHE A 1 456 ? 5.522 -49.002 -8.124 1.00 84.31 456 PHE A CA 1
ATOM 3552 C C . PHE A 1 456 ? 4.805 -48.577 -6.836 1.00 84.31 456 PHE A C 1
ATOM 3554 O O . PHE A 1 456 ? 3.592 -48.390 -6.856 1.00 84.31 456 PHE A O 1
ATOM 3561 N N . LEU A 1 457 ? 5.545 -48.347 -5.747 1.00 84.88 457 LEU A N 1
ATOM 3562 C CA . LEU A 1 457 ? 4.983 -47.897 -4.471 1.00 84.88 457 LEU A CA 1
ATOM 3563 C C . LEU A 1 457 ? 4.317 -46.518 -4.575 1.00 84.88 457 LEU A C 1
ATOM 3565 O O . LEU A 1 457 ? 3.257 -46.314 -3.989 1.00 84.88 457 LEU A O 1
ATOM 3569 N N . LYS A 1 458 ? 4.891 -45.585 -5.348 1.00 90.69 458 LYS A N 1
ATOM 3570 C CA . LYS A 1 458 ? 4.265 -44.280 -5.625 1.00 90.69 458 LYS A CA 1
ATOM 3571 C C . LYS A 1 458 ? 2.940 -44.445 -6.365 1.00 90.69 458 LYS A C 1
ATOM 3573 O O . LYS A 1 458 ? 1.943 -43.867 -5.948 1.00 90.69 458 LYS A O 1
ATOM 3578 N N . ASN A 1 459 ? 2.912 -45.250 -7.429 1.00 90.62 459 ASN A N 1
ATOM 3579 C CA . ASN A 1 459 ? 1.679 -45.511 -8.175 1.00 90.62 459 ASN A CA 1
ATOM 3580 C C . ASN A 1 459 ? 0.617 -46.157 -7.284 1.00 90.62 459 ASN A C 1
ATOM 3582 O O . ASN A 1 459 ? -0.507 -45.670 -7.247 1.00 90.62 459 ASN A O 1
ATOM 3586 N N . LEU A 1 460 ? 0.995 -47.174 -6.503 1.00 88.69 460 LEU A N 1
ATOM 3587 C CA . LEU A 1 460 ? 0.095 -47.819 -5.551 1.00 88.69 460 LEU A CA 1
ATOM 3588 C C . LEU A 1 460 ? -0.458 -46.814 -4.535 1.00 88.69 460 LEU A C 1
ATOM 3590 O O . LEU A 1 460 ? -1.652 -46.829 -4.254 1.00 88.69 460 LEU A O 1
ATOM 3594 N N . TYR A 1 461 ? 0.387 -45.917 -4.016 1.00 92.56 461 TYR A N 1
ATOM 3595 C CA . TYR A 1 461 ? -0.061 -44.846 -3.133 1.00 92.56 461 TYR A CA 1
ATOM 3596 C C . TYR A 1 461 ? -1.118 -43.981 -3.818 1.00 92.56 461 TYR A C 1
ATOM 3598 O O . TYR A 1 461 ? -2.245 -43.935 -3.337 1.00 92.56 461 TYR A O 1
ATOM 3606 N N . PHE A 1 462 ? -0.800 -43.362 -4.958 1.00 92.06 462 PHE A N 1
ATOM 3607 C CA . PHE A 1 462 ? -1.724 -42.462 -5.654 1.00 92.06 462 PHE A CA 1
ATOM 3608 C C . PHE A 1 462 ? -3.021 -43.144 -6.116 1.00 92.06 462 PHE A C 1
ATOM 3610 O O . PHE A 1 462 ? -4.058 -42.494 -6.148 1.00 92.06 462 PHE A O 1
ATOM 3617 N N . GLU A 1 463 ? -2.987 -44.441 -6.430 1.00 89.50 463 GLU A N 1
ATOM 3618 C CA . GLU A 1 463 ? -4.182 -45.239 -6.744 1.00 89.50 463 GLU A CA 1
ATOM 3619 C C . GLU A 1 463 ? -5.013 -45.591 -5.496 1.00 89.50 463 GLU A C 1
ATOM 3621 O O . GLU A 1 463 ? -6.221 -45.803 -5.596 1.00 89.50 463 GLU A O 1
ATOM 3626 N N . SER A 1 464 ? -4.377 -45.671 -4.323 1.00 88.50 464 SER A N 1
ATOM 3627 C CA . SER A 1 464 ? -5.013 -46.077 -3.061 1.00 88.50 464 SER A CA 1
ATOM 3628 C C . SER A 1 464 ? -5.513 -44.919 -2.195 1.00 88.50 464 SER A C 1
ATOM 3630 O O . SER A 1 464 ? -6.363 -45.143 -1.330 1.00 88.50 464 SER A O 1
ATOM 3632 N N . VAL A 1 465 ? -5.004 -43.695 -2.392 1.00 88.75 465 VAL A N 1
ATOM 3633 C CA . VAL A 1 465 ? -5.481 -42.516 -1.656 1.00 88.75 465 VAL A CA 1
ATOM 3634 C C . VAL A 1 465 ? -6.934 -42.257 -2.048 1.00 88.75 465 VAL A C 1
ATOM 3636 O O . VAL A 1 465 ? -7.235 -41.884 -3.178 1.00 88.75 465 VAL A O 1
ATOM 3639 N N . GLY A 1 466 ? -7.845 -42.479 -1.101 1.00 84.88 466 GLY A N 1
ATOM 3640 C CA . GLY A 1 466 ? -9.256 -42.126 -1.235 1.00 84.88 466 GLY A CA 1
ATOM 3641 C C . GLY A 1 466 ? -9.533 -40.715 -0.721 1.00 84.88 466 GLY A C 1
ATOM 3642 O O . GLY A 1 466 ? -8.776 -40.180 0.079 1.00 84.88 466 GLY A O 1
ATOM 3643 N N . ARG A 1 467 ? -10.665 -40.123 -1.113 1.00 90.38 467 ARG A N 1
ATOM 3644 C CA . ARG A 1 467 ? -11.100 -38.787 -0.661 1.00 90.38 467 ARG A CA 1
ATOM 3645 C C . ARG A 1 467 ? -11.677 -38.810 0.769 1.00 90.38 467 ARG A C 1
ATOM 3647 O O . ARG A 1 467 ? -12.846 -38.499 0.980 1.00 90.38 467 ARG A O 1
ATOM 3654 N N . SER A 1 468 ? -10.879 -39.242 1.748 1.00 88.00 468 SER A N 1
ATOM 3655 C CA . SER A 1 468 ? -11.282 -39.378 3.161 1.00 88.00 468 SER A CA 1
ATOM 3656 C C . SER A 1 468 ? -11.066 -38.123 4.010 1.00 88.00 468 SER A C 1
ATOM 3658 O O . SER A 1 468 ? -11.660 -37.998 5.079 1.00 88.00 468 SER A O 1
ATOM 3660 N N . SER A 1 469 ? -10.238 -37.186 3.549 1.00 90.44 469 SER A N 1
ATOM 3661 C CA . SER A 1 469 ? -9.979 -35.902 4.205 1.00 90.44 469 SER A CA 1
ATOM 3662 C C . SER A 1 469 ? -9.760 -34.795 3.172 1.00 90.44 469 SER A C 1
ATOM 3664 O O . SER A 1 469 ? -9.613 -35.066 1.979 1.00 90.44 469 SER A O 1
ATOM 3666 N N . VAL A 1 470 ? -9.715 -33.538 3.623 1.00 83.75 470 VAL A N 1
ATOM 3667 C CA . VAL A 1 470 ? -9.399 -32.389 2.754 1.00 83.75 470 VAL A CA 1
ATOM 3668 C C . VAL A 1 470 ? -8.013 -32.555 2.125 1.00 83.75 470 VAL A C 1
ATOM 3670 O O . VAL A 1 470 ? -7.864 -32.380 0.921 1.00 83.75 470 VAL A O 1
ATOM 3673 N N . GLN A 1 471 ? -7.017 -32.970 2.914 1.00 88.50 471 GLN A N 1
ATOM 3674 C CA . GLN A 1 471 ? -5.664 -33.232 2.414 1.00 88.50 471 GLN A CA 1
ATOM 3675 C C . GLN A 1 471 ? -5.652 -34.371 1.392 1.00 88.50 471 GLN A C 1
ATOM 3677 O O . GLN A 1 471 ? -5.016 -34.240 0.350 1.00 88.50 471 GLN A O 1
ATOM 3682 N N . ASP A 1 472 ? -6.383 -35.461 1.651 1.00 89.44 472 ASP A N 1
ATOM 3683 C CA . ASP A 1 472 ? -6.467 -36.572 0.698 1.00 89.44 472 ASP 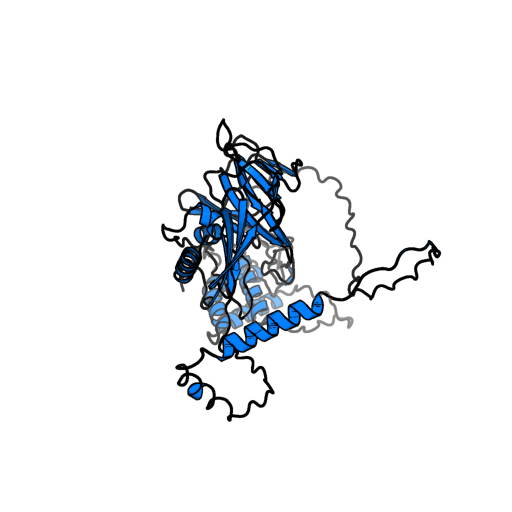A CA 1
ATOM 3684 C C . ASP A 1 472 ? -7.165 -36.152 -0.597 1.00 89.44 472 ASP A C 1
ATOM 3686 O O . ASP A 1 472 ? -6.735 -36.543 -1.674 1.00 89.44 472 ASP A O 1
ATOM 3690 N N . THR A 1 473 ? -8.203 -35.315 -0.502 1.00 88.31 473 THR A N 1
ATOM 3691 C CA . THR A 1 473 ? -8.931 -34.794 -1.668 1.00 88.31 473 THR A CA 1
ATOM 3692 C C . THR A 1 473 ? -8.012 -33.955 -2.551 1.00 88.31 473 THR A C 1
ATOM 3694 O O . THR A 1 473 ? -7.924 -34.215 -3.746 1.00 88.31 473 THR A O 1
ATOM 3697 N N . VAL A 1 474 ? -7.238 -33.041 -1.954 1.00 88.75 474 VAL A N 1
ATOM 3698 C CA . VAL A 1 474 ? -6.226 -32.249 -2.672 1.00 88.75 474 VAL A CA 1
ATOM 3699 C C . VAL A 1 474 ? -5.168 -33.148 -3.318 1.00 88.75 474 VAL A C 1
ATOM 3701 O O . VAL A 1 474 ? -4.792 -32.923 -4.466 1.00 88.75 474 VAL A O 1
ATOM 3704 N N . ILE A 1 475 ? -4.693 -34.183 -2.612 1.00 91.69 475 ILE A N 1
ATOM 3705 C CA . ILE A 1 475 ? -3.732 -35.144 -3.173 1.00 91.69 475 ILE A CA 1
ATOM 3706 C C . ILE A 1 475 ? -4.342 -35.889 -4.369 1.00 91.69 475 ILE A C 1
ATOM 3708 O O . ILE A 1 475 ? -3.668 -36.003 -5.390 1.00 91.69 475 ILE A O 1
ATOM 3712 N N . CYS A 1 476 ? -5.585 -36.375 -4.270 1.00 89.50 476 CYS A N 1
ATOM 3713 C CA . CYS A 1 476 ? -6.276 -37.056 -5.370 1.00 89.50 476 CYS A CA 1
ATOM 3714 C C . CYS A 1 476 ? -6.391 -36.152 -6.603 1.00 89.50 476 CYS A C 1
ATOM 3716 O O . CYS A 1 476 ? -5.997 -36.554 -7.697 1.00 89.50 476 CYS A O 1
ATOM 3718 N N . ASP A 1 477 ? -6.884 -34.927 -6.419 1.00 88.19 477 ASP A N 1
ATOM 3719 C CA . ASP A 1 477 ? -7.152 -34.007 -7.524 1.00 88.19 477 ASP A CA 1
ATOM 3720 C C . ASP A 1 477 ? -5.840 -33.596 -8.218 1.00 88.19 477 ASP A C 1
ATOM 3722 O O . ASP A 1 477 ? -5.711 -33.675 -9.442 1.00 88.19 477 ASP A O 1
ATOM 3726 N N . LEU A 1 478 ? -4.794 -33.287 -7.442 1.00 90.44 478 LEU A N 1
ATOM 3727 C CA . LEU A 1 478 ? -3.469 -33.002 -7.996 1.00 90.44 478 LEU A CA 1
ATOM 3728 C C . LEU A 1 478 ? -2.820 -34.231 -8.648 1.00 90.44 478 LEU A C 1
ATOM 3730 O O . LEU A 1 478 ? -2.088 -34.087 -9.629 1.00 90.44 478 LEU A O 1
ATOM 3734 N N . ALA A 1 479 ? -3.072 -35.446 -8.154 1.00 90.62 479 ALA A N 1
ATOM 3735 C CA . ALA A 1 479 ? -2.573 -36.664 -8.787 1.00 90.62 479 ALA A CA 1
ATOM 3736 C C . ALA A 1 479 ? -3.205 -36.885 -10.171 1.00 90.62 479 ALA A C 1
ATOM 3738 O O . ALA A 1 479 ? -2.487 -37.209 -11.121 1.00 90.62 479 ALA A O 1
ATOM 3739 N N . GLU A 1 480 ? -4.509 -36.638 -10.325 1.00 87.19 480 GLU A N 1
ATOM 3740 C CA . GLU A 1 480 ? -5.203 -36.660 -11.623 1.00 87.19 480 GLU A CA 1
ATOM 3741 C C . GLU A 1 480 ? -4.652 -35.593 -12.588 1.00 87.19 480 GLU A C 1
ATOM 3743 O O . GLU A 1 480 ? -4.464 -35.850 -13.785 1.00 87.19 480 GLU A O 1
ATOM 3748 N N . MET A 1 481 ? -4.329 -34.407 -12.065 1.00 85.38 481 MET A N 1
ATOM 3749 C CA . MET A 1 481 ? -3.793 -33.291 -12.848 1.00 85.38 481 MET A CA 1
ATOM 3750 C C . MET A 1 481 ? -2.312 -33.427 -13.212 1.00 85.38 481 MET A C 1
ATOM 3752 O O . MET A 1 481 ? -1.897 -32.885 -14.236 1.00 85.38 481 MET A O 1
ATOM 3756 N N . ILE A 1 482 ? -1.508 -34.111 -12.391 1.00 90.31 482 ILE A N 1
ATOM 3757 C CA . ILE A 1 482 ? -0.040 -34.094 -12.483 1.00 90.31 482 ILE A CA 1
ATOM 3758 C C . ILE A 1 482 ? 0.547 -35.505 -12.562 1.00 90.31 482 ILE A C 1
ATOM 3760 O O . ILE A 1 482 ? 1.324 -35.806 -13.470 1.00 90.31 482 ILE A O 1
ATOM 3764 N N . TRP A 1 483 ? 0.228 -36.381 -11.609 1.00 91.56 483 TRP A N 1
ATOM 3765 C CA . TRP A 1 483 ? 0.888 -37.686 -11.504 1.00 91.56 483 TRP A CA 1
ATOM 3766 C C . TRP A 1 483 ? 0.533 -38.609 -12.672 1.00 91.56 483 TRP A C 1
ATOM 3768 O O . TRP A 1 483 ? 1.423 -39.164 -13.317 1.00 91.56 483 TRP A O 1
ATOM 3778 N N . PHE A 1 484 ? -0.758 -38.716 -12.991 1.00 87.50 484 PHE A N 1
ATOM 3779 C CA . PHE A 1 484 ? -1.262 -39.612 -14.036 1.00 87.50 484 PHE A CA 1
ATOM 3780 C C . PHE A 1 484 ? -1.169 -39.033 -15.455 1.00 87.50 484 PHE A C 1
ATOM 3782 O O . PHE A 1 484 ? -1.510 -39.713 -16.426 1.00 87.50 484 PHE A O 1
ATOM 3789 N N . LYS A 1 485 ? -0.678 -37.797 -15.605 1.00 82.25 485 LYS A N 1
ATOM 3790 C CA . LYS A 1 485 ? -0.437 -37.200 -16.920 1.00 82.25 485 LYS A CA 1
ATOM 3791 C C . LYS A 1 485 ? 0.747 -37.857 -17.623 1.00 82.25 485 LYS A C 1
ATOM 3793 O O . LYS A 1 485 ? 1.774 -38.187 -17.032 1.00 82.25 485 LYS A O 1
ATOM 3798 N N . GLY A 1 486 ? 0.618 -38.014 -18.933 1.00 70.69 486 GLY A N 1
ATOM 3799 C CA . GLY A 1 486 ? 1.697 -38.436 -19.809 1.00 70.69 486 GLY A CA 1
ATOM 3800 C C . GLY A 1 486 ? 2.578 -37.265 -20.248 1.00 70.69 486 GLY A C 1
ATOM 3801 O O . GLY A 1 486 ? 2.194 -36.102 -20.240 1.00 70.69 486 GLY A O 1
ATOM 3802 N N . ARG A 1 487 ? 3.767 -37.579 -20.770 1.00 60.41 487 ARG A N 1
ATOM 3803 C CA . ARG A 1 487 ? 4.766 -36.599 -21.256 1.00 60.41 487 ARG A CA 1
ATOM 3804 C C . ARG A 1 487 ? 4.304 -35.626 -22.359 1.00 60.41 487 ARG A C 1
ATOM 3806 O O . ARG A 1 487 ? 5.068 -34.742 -22.734 1.00 60.41 487 ARG A O 1
ATOM 3813 N N . ARG A 1 488 ? 3.153 -35.881 -22.991 1.00 57.12 488 ARG A N 1
ATOM 3814 C CA . ARG A 1 488 ? 2.572 -35.030 -24.049 1.00 57.12 488 ARG A CA 1
ATOM 3815 C C . ARG A 1 488 ? 1.479 -34.111 -23.516 1.00 57.12 488 ARG A C 1
ATOM 3817 O O . ARG A 1 488 ? 1.042 -33.232 -24.253 1.00 57.12 488 ARG A O 1
ATOM 3824 N N . ASP A 1 489 ? 1.058 -34.320 -22.276 1.00 62.91 489 ASP A N 1
ATOM 3825 C CA . ASP A 1 489 ? 0.010 -33.531 -21.668 1.00 62.91 489 ASP A CA 1
ATOM 3826 C C . ASP A 1 489 ? 0.618 -32.209 -21.212 1.00 62.91 489 ASP A C 1
ATOM 3828 O O . ASP A 1 489 ? 1.629 -32.154 -20.508 1.00 62.91 489 ASP A O 1
ATOM 3832 N N . MET A 1 490 ? 0.036 -31.122 -21.701 1.00 55.69 490 MET A N 1
ATOM 3833 C CA . MET A 1 490 ? 0.486 -29.781 -21.386 1.00 55.69 490 MET A CA 1
ATOM 3834 C C . MET A 1 490 ? -0.218 -29.341 -20.106 1.00 55.69 490 MET A C 1
ATOM 3836 O O . MET A 1 490 ? -1.398 -29.009 -20.136 1.00 55.69 490 MET A O 1
ATOM 3840 N N . ILE A 1 491 ? 0.509 -29.335 -18.992 1.00 60.28 491 ILE A N 1
ATOM 3841 C CA . ILE A 1 491 ? 0.034 -28.706 -17.759 1.00 60.28 491 ILE A CA 1
ATOM 3842 C C . ILE A 1 491 ? 0.244 -27.200 -17.917 1.00 60.28 491 ILE A C 1
ATOM 3844 O O . ILE A 1 491 ? 1.379 -26.718 -17.954 1.00 60.28 491 ILE A O 1
ATOM 3848 N N . ARG A 1 492 ? -0.848 -26.453 -18.075 1.00 56.78 492 ARG A N 1
ATOM 3849 C CA . ARG A 1 492 ? -0.827 -24.990 -18.075 1.00 56.78 492 ARG A CA 1
ATOM 3850 C C . ARG A 1 492 ? -0.916 -24.529 -16.627 1.00 56.78 492 ARG A C 1
ATOM 3852 O O . ARG A 1 492 ? -1.971 -24.647 -16.031 1.00 56.78 492 ARG A O 1
ATOM 3859 N N . MET A 1 493 ? 0.150 -23.938 -16.080 1.00 51.25 493 MET A N 1
ATOM 3860 C CA . MET A 1 493 ? 0.112 -23.359 -14.719 1.00 51.25 493 MET A CA 1
ATOM 3861 C C . MET A 1 493 ? -0.888 -22.191 -14.569 1.00 51.25 493 MET A C 1
ATOM 3863 O O . MET A 1 493 ? -1.052 -21.668 -13.476 1.00 51.25 493 MET A O 1
ATOM 3867 N N . GLN A 1 494 ? -1.516 -21.753 -15.665 1.00 49.41 494 GLN A N 1
ATOM 3868 C CA . GLN A 1 494 ? -2.522 -20.688 -15.705 1.00 49.41 494 GLN A CA 1
ATOM 3869 C C . GLN A 1 494 ? -3.967 -21.211 -15.757 1.00 49.41 494 GLN A C 1
ATOM 3871 O O . GLN A 1 494 ? -4.890 -20.406 -15.689 1.00 49.41 494 GLN A O 1
ATOM 3876 N N . GLU A 1 495 ? -4.185 -22.519 -15.907 1.00 43.03 495 GLU A N 1
ATOM 3877 C CA . GLU A 1 495 ? -5.526 -23.109 -15.919 1.00 43.03 495 GLU A CA 1
ATOM 3878 C C . GLU A 1 495 ? -5.733 -23.938 -14.647 1.00 43.03 495 GLU A C 1
ATOM 3880 O O . GLU A 1 495 ? -4.841 -24.678 -14.245 1.00 43.03 495 GLU A O 1
ATOM 3885 N N . GLU A 1 496 ? -6.931 -23.804 -14.069 1.00 40.88 496 GLU A N 1
ATOM 3886 C CA . GLU A 1 496 ? -7.471 -24.542 -12.911 1.00 40.88 496 GLU A CA 1
ATOM 3887 C C . GLU A 1 496 ? -7.251 -23.903 -11.522 1.00 40.88 496 GLU A C 1
ATOM 3889 O O . GLU A 1 496 ? -6.605 -24.446 -10.634 1.00 40.88 496 GLU A O 1
ATOM 3894 N N . VAL A 1 497 ? -7.923 -22.763 -11.308 1.00 29.98 497 VAL A N 1
ATOM 3895 C CA . VAL A 1 497 ? -8.608 -22.461 -10.034 1.00 29.98 497 VAL A CA 1
ATOM 3896 C C . VAL A 1 497 ? -10.076 -22.180 -10.365 1.00 29.98 497 VAL A C 1
ATOM 3898 O O . VAL A 1 497 ? -10.523 -21.038 -10.407 1.00 29.98 497 VAL A O 1
ATOM 3901 N N . VAL A 1 498 ? -10.814 -23.234 -10.712 1.00 32.66 498 VAL A N 1
ATOM 3902 C CA . VAL A 1 498 ? -12.280 -23.257 -10.616 1.00 32.66 498 VAL A CA 1
ATOM 3903 C C . VAL A 1 498 ? -12.658 -24.631 -10.076 1.00 32.66 498 VAL A C 1
ATOM 3905 O O . VAL A 1 498 ? -12.840 -25.574 -10.842 1.00 32.66 498 VAL A O 1
ATOM 3908 N N . ALA A 1 499 ? -12.735 -24.725 -8.753 1.00 28.47 499 ALA A N 1
ATOM 3909 C CA . ALA A 1 499 ? -13.546 -25.689 -8.022 1.00 28.47 499 ALA A CA 1
ATOM 3910 C C . ALA A 1 499 ? -13.881 -25.072 -6.664 1.00 28.47 499 ALA A C 1
ATOM 3912 O O . ALA A 1 499 ? -12.923 -24.671 -5.964 1.00 28.47 499 ALA A O 1
#

Sequence (499 aa):
MDLGKVATIIQALNACEVLFGDVKPNRFEVKSFKVTEGQIELFATKDNAASFETVPINYTGSAIHDIRLQMSIQGNKTIVGGQVTIKTATGLPNCAVIGDDKELKQVAGCNAGFCIYLFGDAVYRISDDPSEYSRIFKKPGEVYAEIKQPNITCAHRFGVDDVKRAFYFKKNGTCMHEFFDGFQNPWSPVECDSFVPITLEPDTPSQFYHLRHLMIVTGCEMPRLITENMIDNTFIQFTFIDTSVTTTISTSTTIDEAAEMRLLALVAGCVGGGTLLVLVATLIVVFLKCLGINICCCKKKKKVAPKKAPPVPVRRPPQPYDLYPEYSMDEKTKSIKAEPKLPKGEVRSLGLETDNYMQRSPYSNACILCDFGLARRFGCKRGGAEGSADYMSVASHTHQRVTLLDDMQSWLITLIAIFRQDLPWRLEGNPRINSKGEESETGLHTDQADYRDKLFLKNLYFESVGRSSVQDTVICDLAEMIWFKGRRDMIRMQEEVVA

Secondary structure (DSSP, 8-state):
--HHHHHHHHHHHHT-TTTB-SPPPSEEEEEEEEEETTEEEEEEEETTTTEEEEEEEEE-SSPEEEEEEEEEEETTEEEEEEEEEE-BTTB-PEEEEEE-SSEEEE-S--BSSEEEEEETTEEEEEESSTTSEEEEEEETTEEEEEEE-TT--TTS--EEETTTTEEEEEETTEEEEEE--SSSS----EEPPPPPPB---BT---PPEEHHHHHHHH-PPPPTTS-HHHHHTEEEEEEB--TT------------TTSTTTTTTSTT--S--SSHHHHHHHHHHHHHHHTTS-------------PPPPPPP-PPPPPS--------------------------EE-S--SGGGEEESSTT-SPEEE---TT-EETTPPPSSS-S-TTT--HHHHTTPPP-HHHHHHHHHHHHHHHHHSS-TT-PPP---B-TTS-B-S------HHHHHHHHHHHHHHHHH--SSSHHHHHHHHHIIIIIS--TT----TTS----